Protein AF-0000000074521862 (afdb_homodimer)

Organism: Methylococcus capsulatus (strain ATCC 33009 / NCIMB 11132 / Bath) (NCBI:txid243233)

Foldseek 3Di:
DDPVVVVVVVVVVVCVVPDDCVPADPAAPQQEEEQEEPDPLDDCCPLVVDDPRHYHYHYYQQSALDPVVLVVVLCNCVPRNRQEYEREGAPPGPLQQDALVRVLVQQCFAVDDWDQDPVGIDRPDGHNHDNVSNVDHPLGDNDSLVRQLVRLLVSCPDPSRAQQHQYWGWYQYSVPSDTHGSVNSSVSRHHD/DDPVVVVVVVVVVVCVVPDDCPPADPAAPQQEEEQEEPDPLDDCCPLVVDDPRHYHYHYYQQSALDPVVLVVVLCNCVPRNRQEYEREGAPPGPLQQDALVRVQVQQCFAVDDWDQDPVGIDRPDGYNHDNVSNVDHPLGDNDSLVRQLVRLLVSCPDPSRAQQHQYWYWYQYSVPSDTHGSVNSSVSRHHD

pLDDT: mean 97.53, std 3.12, range [79.38, 99.0]

InterPro domains:
  IPR001765 Carbonic anhydrase [PF00484] (33-179)
  IPR001765 Carbonic anhydrase [PTHR43175] (4-183)
  IPR001765 Carbonic anhydrase [SM00947] (25-183)
  IPR036874 Carbonic anhydrase superfamily [G3DSA:3.40.1050.10] (1-182)
  IPR036874 Carbonic anhydrase superfamily [SSF53056] (5-182)

Radius of gyration: 19.71 Å; Cα contacts (8 Å, |Δi|>4): 889; chains: 2; bounding box: 46×55×46 Å

Solvent-accessible surface area (backbone atoms only — not comparable to full-atom values): 19423 Å² total; per-residue (Å²): 127,59,62,64,61,53,48,30,52,54,30,11,52,59,41,24,74,69,53,82,63,41,80,61,61,78,48,27,71,69,24,27,37,36,34,19,41,15,50,12,68,59,48,67,45,57,44,39,59,48,56,72,20,28,35,35,43,33,20,30,62,58,25,54,65,44,73,58,49,47,52,28,50,42,47,39,26,29,68,37,53,31,55,37,38,36,40,33,36,52,55,88,44,74,41,56,75,52,46,60,67,56,51,24,51,44,29,38,49,15,55,59,48,36,45,73,58,98,90,40,77,43,69,75,55,80,52,71,43,38,67,67,48,69,78,50,86,72,70,54,35,91,42,71,70,57,46,37,30,51,30,35,41,52,52,54,67,34,85,73,41,65,57,61,43,34,31,41,21,30,32,35,33,58,61,51,44,37,74,42,75,35,64,71,14,28,60,58,10,52,48,100,129,60,65,66,59,50,49,31,52,52,31,12,53,58,43,25,75,71,52,82,63,41,80,60,60,76,50,27,71,67,24,27,36,36,34,20,40,15,50,13,70,59,48,66,45,57,45,40,57,50,56,72,20,29,36,35,43,32,20,31,62,58,26,54,66,42,72,60,48,47,53,30,48,41,47,40,26,30,67,37,54,31,54,37,37,36,40,32,35,51,55,88,44,74,40,55,76,52,46,61,68,55,51,24,52,43,29,37,50,15,55,60,48,38,46,72,56,97,89,40,78,42,68,74,57,80,53,70,42,38,65,69,49,69,77,49,86,71,71,56,37,92,44,71,69,57,46,37,30,49,30,36,42,51,52,53,67,34,86,75,41,66,57,59,41,34,31,41,20,29,33,34,32,57,61,50,46,37,74,41,73,34,65,70,14,27,60,56,11,51,48,102

Secondary structure (DSSP, 8-state):
--HHHHHHHHHHHHHHHT---TT--SS-TT-EEEEEE--TT--HHHHTT--TTS-EEEEEGGG---HHHHHHHHHHHHTT---EEEEEEESS-GGGS--HHHHHHHHHH-SSPEEEETTEEEESS-----GGGGGS-----S-HHHHHHHHHHHHHH-TTS-TTS-EEEEEE-TTT--EEE-HHHHHHT---/--HHHHHHHHHHHHHHHT---TT--SS-TT-EEEEEE--TT--HHHHTT--TTS-EEEEEGGG---HHHHHHHHHHHHTT---EEEEEEESS-GGGS--HHHHHHHHHH-SSPEEEETTEEEESS-----GGGGGS-----S-HHHHHHHHHHHHHH-TTS-TTS-EEEEEE-TTT--EEE-HHHHHHT---

Nearest PDB structures (foldseek):
  3las-assembly1_B  TM=9.264E-01  e=2.835E-19  Streptococcus mutans
  4yf5-assembly1_A  TM=9.318E-01  e=1.440E-17  Mycobacterium tuberculosis CDC1551
  3vqj-assembly1_A  TM=7.472E-01  e=6.532E-15  Thiobacillus thioparus
  3teo-assembly1_E  TM=6.918E-01  e=9.762E-14  Acidianus sp. A1-3
  2a5v-assembly1_A  TM=6.653E-01  e=5.358E-07  Mycobacterium tuberculosis H37Rv

Sequence (384 aa):
MSQILSEVLAANQGYASTFDKGGLPMPPGRRFAILTCMDARLDPAKYAGLSEGDAHVIRNAGGRASDDAIRSLVISYKLLGTREWFVIHHTDCGMETFTNEIMNDLLASSLKTATIDANGWHDCCEGPGCTEGKYINWLTIANQQQSVLEDVTRIRRHPLVPADIPIYGYIYDVRTGRLVEVPEATAAGRAAMSQILSEVLAANQGYASTFDKGGLPMPPGRRFAILTCMDARLDPAKYAGLSEGDAHVIRNAGGRASDDAIRSLVISYKLLGTREWFVIHHTDCGMETFTNEIMNDLLASSLKTATIDANGWHDCCEGPGCTEGKYINWLTIANQQQSVLEDVTRIRRHPLVPADIPIYGYIYDVRTGRLVEVPEATAAGRAA

Structure (mmCIF, N/CA/C/O backbone):
data_AF-0000000074521862-model_v1
#
loop_
_entity.id
_entity.type
_entity.pdbx_description
1 polymer 'Putative carbonic anhydrase'
#
loop_
_atom_site.group_PDB
_atom_site.id
_atom_site.type_symbol
_atom_site.label_atom_id
_atom_site.label_alt_id
_atom_site.label_comp_id
_atom_site.label_asym_id
_atom_site.label_entity_id
_atom_site.label_seq_id
_atom_site.pdbx_PDB_ins_code
_atom_site.Cartn_x
_atom_site.Cartn_y
_atom_site.Cartn_z
_atom_site.occupancy
_atom_site.B_iso_or_equiv
_atom_site.auth_seq_id
_atom_site.auth_comp_id
_atom_site.auth_asym_id
_atom_site.auth_atom_id
_atom_site.pdbx_PDB_model_num
ATOM 1 N N . MET A 1 1 ? 18.094 -14.719 -16.891 1 79.38 1 MET A N 1
ATOM 2 C CA . MET A 1 1 ? 17.625 -13.492 -16.234 1 79.38 1 MET A CA 1
ATOM 3 C C . MET A 1 1 ? 16.109 -13.375 -16.312 1 79.38 1 MET A C 1
ATOM 5 O O . MET A 1 1 ? 15.5 -13.797 -17.297 1 79.38 1 MET A O 1
ATOM 9 N N . SER A 1 2 ? 15.477 -13.094 -15.172 1 93.38 2 SER A N 1
ATOM 10 C CA . SER A 1 2 ? 14.023 -12.938 -15.141 1 93.38 2 SER A CA 1
ATOM 11 C C . SER A 1 2 ? 13.555 -11.938 -16.188 1 93.38 2 SER A C 1
ATOM 13 O O . SER A 1 2 ? 14.109 -10.844 -16.297 1 93.38 2 SER A O 1
ATOM 15 N N . GLN A 1 3 ? 12.703 -12.352 -17.031 1 97.19 3 GLN A N 1
ATOM 16 C CA . GLN A 1 3 ? 12.102 -11.469 -18.016 1 97.19 3 GLN A CA 1
ATOM 17 C C . GLN A 1 3 ? 11.414 -10.281 -17.359 1 97.19 3 GLN A C 1
ATOM 19 O O . GLN A 1 3 ? 11.523 -9.148 -17.844 1 97.19 3 GLN A O 1
ATOM 24 N N . ILE A 1 4 ? 10.727 -10.516 -16.312 1 98 4 ILE A N 1
ATOM 25 C CA . ILE A 1 4 ? 10.031 -9.469 -15.57 1 98 4 ILE A CA 1
ATOM 26 C C . ILE A 1 4 ? 11.039 -8.453 -15.047 1 98 4 ILE A C 1
ATOM 28 O O . ILE A 1 4 ? 10.8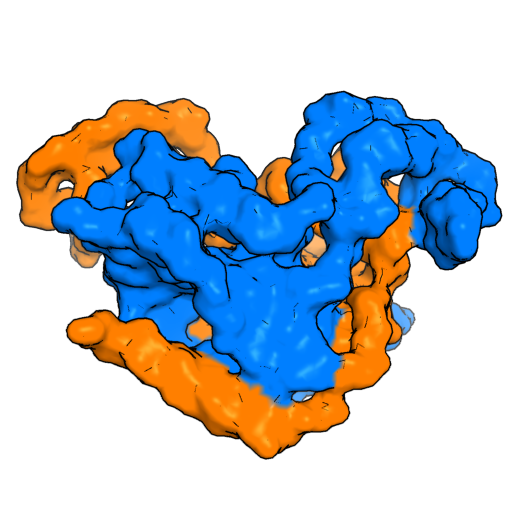36 -7.242 -15.195 1 98 4 ILE A O 1
ATOM 32 N N . LEU A 1 5 ? 12.125 -8.961 -14.375 1 98.19 5 LEU A N 1
ATOM 33 C CA . LEU A 1 5 ? 13.164 -8.07 -13.875 1 98.19 5 LEU A CA 1
ATOM 34 C C . LEU A 1 5 ? 13.711 -7.188 -14.992 1 98.19 5 LEU A C 1
ATOM 36 O O . LEU A 1 5 ? 13.836 -5.973 -14.828 1 98.19 5 LEU A O 1
ATOM 40 N N . SER A 1 6 ? 14.023 -7.789 -16.125 1 98.31 6 SER A N 1
ATOM 41 C CA . SER A 1 6 ? 14.555 -7.055 -17.266 1 98.31 6 SER A CA 1
ATOM 42 C C . SER A 1 6 ? 13.562 -5.992 -17.734 1 98.31 6 SER A C 1
ATOM 44 O O . SER A 1 6 ? 13.961 -4.867 -18.062 1 98.31 6 SER A O 1
ATOM 46 N N . GLU A 1 7 ? 12.312 -6.34 -17.828 1 98.5 7 GLU A N 1
ATOM 47 C CA . GLU A 1 7 ? 11.273 -5.422 -18.281 1 98.5 7 GLU A CA 1
ATOM 48 C C . GLU A 1 7 ? 11.125 -4.238 -17.328 1 98.5 7 GLU A C 1
ATOM 50 O O . GLU A 1 7 ? 10.992 -3.096 -17.781 1 98.5 7 GLU A O 1
ATOM 55 N N . VAL A 1 8 ? 11.102 -4.48 -16.016 1 98.62 8 VAL A N 1
ATOM 56 C CA . VAL A 1 8 ? 10.953 -3.432 -15.016 1 98.62 8 VAL A CA 1
ATOM 57 C C . VAL A 1 8 ? 12.148 -2.477 -15.094 1 98.62 8 VAL A C 1
ATOM 59 O O . VAL A 1 8 ? 11.969 -1.256 -15.062 1 98.62 8 VAL A O 1
ATOM 62 N N . LEU A 1 9 ? 13.359 -3.047 -15.211 1 98.69 9 LEU A N 1
ATOM 63 C CA . LEU A 1 9 ? 14.555 -2.213 -15.25 1 98.69 9 LEU A CA 1
ATOM 64 C C . LEU A 1 9 ? 14.609 -1.408 -16.547 1 98.69 9 LEU A C 1
ATOM 66 O O . LEU A 1 9 ? 15.047 -0.256 -16.547 1 98.69 9 LEU A O 1
ATOM 70 N N . ALA A 1 10 ? 14.211 -2.014 -17.641 1 98.62 10 ALA A N 1
ATOM 71 C CA . ALA A 1 10 ? 14.164 -1.285 -18.906 1 98.62 10 ALA A CA 1
ATOM 72 C C . ALA A 1 10 ? 13.164 -0.131 -18.844 1 98.62 10 ALA A C 1
ATOM 74 O O . ALA A 1 10 ? 13.453 0.975 -19.312 1 98.62 10 ALA A O 1
ATOM 75 N N . ALA A 1 11 ? 11.977 -0.418 -18.328 1 98.69 11 ALA A N 1
ATOM 76 C CA . ALA A 1 11 ? 10.977 0.632 -18.156 1 98.69 11 ALA A CA 1
ATOM 77 C C . ALA A 1 11 ? 11.516 1.756 -17.281 1 98.69 11 ALA A C 1
ATOM 79 O O . ALA A 1 11 ? 11.289 2.936 -17.547 1 98.69 11 ALA A O 1
ATOM 80 N N . ASN A 1 12 ? 12.234 1.386 -16.219 1 98.88 12 ASN A N 1
ATOM 81 C CA . ASN A 1 12 ? 12.781 2.393 -15.32 1 98.88 12 ASN A CA 1
ATOM 82 C C . ASN A 1 12 ? 13.828 3.256 -16.016 1 98.88 12 ASN A C 1
ATOM 84 O O . ASN A 1 12 ? 13.914 4.461 -15.766 1 98.88 12 ASN A O 1
ATOM 88 N N . GLN A 1 13 ? 14.656 2.598 -16.75 1 98.62 13 GLN A N 1
ATOM 89 C CA . GLN A 1 13 ? 15.648 3.359 -17.5 1 98.62 13 GLN A CA 1
ATOM 90 C C . GLN A 1 13 ? 14.984 4.426 -18.359 1 98.62 13 GLN A C 1
ATOM 92 O O . GLN A 1 13 ? 15.453 5.562 -18.422 1 98.62 13 GLN A O 1
ATOM 97 N N . GLY A 1 14 ? 13.945 4.094 -19.078 1 98.69 14 GLY A N 1
ATOM 98 C CA . GLY A 1 14 ? 13.188 5.066 -19.859 1 98.69 14 GLY A CA 1
ATOM 99 C C . GLY A 1 14 ? 12.602 6.184 -19.016 1 98.69 14 GLY A C 1
ATOM 100 O O . GLY A 1 14 ? 12.719 7.359 -19.359 1 98.69 14 GLY A O 1
ATOM 101 N N . TYR A 1 15 ? 11.945 5.797 -17.938 1 98.69 15 TYR A N 1
ATOM 102 C CA . TYR A 1 15 ? 11.359 6.75 -17 1 98.69 15 TYR A CA 1
ATOM 103 C C . TYR A 1 15 ? 12.414 7.719 -16.484 1 98.69 15 TYR A C 1
ATOM 105 O O . TYR A 1 15 ? 12.203 8.938 -16.484 1 98.69 15 TYR A O 1
ATOM 113 N N . ALA A 1 16 ? 13.547 7.191 -16.062 1 98.56 16 ALA A N 1
ATOM 114 C CA . ALA A 1 16 ? 14.609 7.988 -15.461 1 98.56 16 ALA A CA 1
ATOM 115 C C . ALA A 1 16 ? 15.242 8.922 -16.484 1 98.56 16 ALA A C 1
ATOM 117 O O . ALA A 1 16 ? 15.703 10.016 -16.141 1 98.56 16 ALA A O 1
ATOM 118 N N . SER A 1 17 ? 15.297 8.555 -17.703 1 98.5 17 SER A N 1
ATOM 119 C CA . SER A 1 17 ? 15.984 9.305 -18.75 1 98.5 17 SER A CA 1
ATOM 120 C C . SER A 1 17 ? 15.32 10.656 -18.984 1 98.5 17 SER A C 1
ATOM 122 O O . SER A 1 17 ? 15.945 11.578 -19.5 1 98.5 17 SER A O 1
ATOM 124 N N . THR A 1 18 ? 14.047 10.852 -18.594 1 98.06 18 THR A N 1
ATOM 125 C CA . THR A 1 18 ? 13.336 12.102 -18.812 1 98.06 18 THR A CA 1
ATOM 126 C C . THR A 1 18 ? 12.781 12.641 -17.484 1 98.06 18 THR A C 1
ATOM 128 O O . THR A 1 18 ? 11.883 13.484 -17.484 1 98.06 18 THR A O 1
ATOM 131 N N . PHE A 1 19 ? 13.211 12.094 -16.469 1 98.06 19 PHE A N 1
ATOM 132 C CA . PHE A 1 19 ? 12.688 12.414 -15.148 1 98.06 19 PHE A CA 1
ATOM 133 C C . PHE A 1 19 ? 13.016 13.852 -14.766 1 98.06 19 PHE A C 1
ATOM 135 O O . PHE A 1 19 ? 14.172 14.266 -14.852 1 98.06 19 PHE A O 1
ATOM 142 N N . ASP A 1 20 ? 12.016 14.656 -14.305 1 98.12 20 ASP A N 1
ATOM 143 C CA . ASP A 1 20 ? 12.219 16.062 -13.992 1 98.12 20 ASP A CA 1
ATOM 144 C C . ASP A 1 20 ? 11.547 16.438 -12.68 1 98.12 20 ASP A C 1
ATOM 146 O O . ASP A 1 20 ? 11.242 17.609 -12.445 1 98.12 20 ASP A O 1
ATOM 150 N N . LYS A 1 21 ? 11.336 15.531 -11.805 1 97.81 21 LYS A N 1
ATOM 151 C CA . LYS A 1 21 ? 10.586 15.773 -10.57 1 97.81 21 LYS A CA 1
ATOM 152 C C . LYS A 1 21 ? 11.469 15.586 -9.344 1 97.81 21 LYS A C 1
ATOM 154 O O . LYS A 1 21 ? 10.977 15.258 -8.258 1 97.81 21 LYS A O 1
ATOM 159 N N . GLY A 1 22 ? 12.75 15.742 -9.523 1 97.62 22 GLY A N 1
ATOM 160 C CA . GLY A 1 22 ? 13.719 15.469 -8.477 1 97.62 22 GLY A CA 1
ATOM 161 C C . GLY A 1 22 ? 13.656 16.469 -7.332 1 97.62 22 GLY A C 1
ATOM 162 O O . GLY A 1 22 ? 14.219 16.219 -6.262 1 97.62 22 GLY A O 1
ATOM 163 N N . GLY A 1 23 ? 12.875 17.578 -7.461 1 97.75 23 GLY A N 1
ATOM 164 C CA . GLY A 1 23 ? 12.828 18.625 -6.461 1 97.75 23 GLY A CA 1
ATOM 165 C C . GLY A 1 23 ? 11.578 18.594 -5.609 1 97.75 23 GLY A C 1
ATOM 166 O O . GLY A 1 23 ? 11.344 19.484 -4.797 1 97.75 23 GLY A O 1
ATOM 167 N N . LEU A 1 24 ? 10.734 17.562 -5.738 1 98 24 LEU A N 1
ATOM 168 C CA . LEU A 1 24 ? 9.484 17.484 -4.988 1 98 24 LEU A CA 1
ATOM 169 C C . LEU A 1 24 ? 9.758 17.328 -3.494 1 98 24 LEU A C 1
ATOM 171 O O . LEU A 1 24 ? 10.648 16.578 -3.098 1 98 24 LEU A O 1
ATOM 175 N N . PRO A 1 25 ? 9.031 18.062 -2.709 1 96.94 25 PRO A N 1
ATOM 176 C CA . PRO A 1 25 ? 9.211 17.938 -1.26 1 96.94 25 PRO A CA 1
ATOM 177 C C . PRO A 1 25 ? 8.68 16.625 -0.7 1 96.94 25 PRO A C 1
ATOM 179 O O . PRO A 1 25 ? 7.879 15.953 -1.354 1 96.94 25 PRO A O 1
ATOM 182 N N . MET A 1 26 ? 9.086 16.297 0.518 1 96.25 26 MET A N 1
ATOM 183 C CA . MET A 1 26 ? 8.727 15.062 1.192 1 96.25 26 MET A CA 1
ATOM 184 C C . MET A 1 26 ? 7.242 15.047 1.547 1 96.25 26 MET A C 1
ATOM 186 O O . MET A 1 26 ? 6.539 14.078 1.255 1 96.25 26 MET A O 1
ATOM 190 N N . PRO A 1 27 ? 6.699 16.156 2.146 1 97.31 27 PRO A N 1
ATOM 191 C CA . PRO A 1 27 ? 5.266 16.141 2.451 1 97.31 27 PRO A CA 1
ATOM 192 C C . PRO A 1 27 ? 4.395 16.188 1.198 1 97.31 27 PRO A C 1
ATOM 194 O O . PRO A 1 27 ? 4.727 16.891 0.24 1 97.31 27 PRO A O 1
ATOM 197 N N . PRO A 1 28 ? 3.326 15.461 1.215 1 98.5 28 PRO A N 1
ATOM 198 C CA . PRO A 1 28 ? 2.43 15.523 0.059 1 98.5 28 PRO A CA 1
ATOM 199 C C . PRO A 1 28 ? 1.784 16.891 -0.113 1 98.5 28 PRO A C 1
ATOM 201 O O . PRO A 1 28 ? 1.223 17.438 0.84 1 98.5 28 PRO A O 1
ATOM 204 N N . GLY A 1 29 ? 1.783 17.391 -1.322 1 98.38 29 GLY A N 1
ATOM 205 C CA . GLY A 1 29 ? 1.372 18.75 -1.609 1 98.38 29 GLY A CA 1
ATOM 206 C C . GLY A 1 29 ? -0.117 18.969 -1.426 1 98.38 29 GLY A C 1
ATOM 207 O O . GLY A 1 29 ? -0.543 20.062 -1.055 1 98.38 29 GLY A O 1
ATOM 208 N N . ARG A 1 30 ? -0.928 18 -1.704 1 98.5 30 ARG A N 1
ATOM 209 C CA . ARG A 1 30 ? -2.373 18.172 -1.61 1 98.5 30 ARG A CA 1
ATOM 210 C C . ARG A 1 30 ? -2.889 17.75 -0.24 1 98.5 30 ARG A C 1
ATOM 212 O O . ARG A 1 30 ? -4.094 17.797 0.015 1 98.5 30 ARG A O 1
ATOM 219 N N . ARG A 1 31 ? -2.041 17.203 0.646 1 98.38 31 ARG A N 1
ATOM 220 C CA . ARG A 1 31 ? -2.258 16.969 2.07 1 98.38 31 ARG A CA 1
ATOM 221 C C . ARG A 1 31 ? -3.398 15.992 2.295 1 98.38 31 ARG A C 1
ATOM 223 O O . ARG A 1 31 ? -4.254 16.203 3.156 1 98.38 31 ARG A O 1
ATOM 230 N N . PHE A 1 32 ? -3.547 14.898 1.512 1 98.88 32 PHE A N 1
ATOM 231 C CA . PHE A 1 32 ? -4.48 13.812 1.793 1 98.88 32 PHE A CA 1
ATOM 232 C C . PHE A 1 32 ? -3.844 12.461 1.5 1 98.88 32 PHE A C 1
ATOM 234 O O . PHE A 1 32 ? -2.74 12.398 0.953 1 98.88 32 PHE A O 1
ATOM 241 N N . ALA A 1 33 ? -4.469 11.406 2.002 1 98.94 33 ALA A N 1
ATOM 242 C CA . ALA A 1 33 ? -3.996 10.039 1.81 1 98.94 33 ALA A CA 1
ATOM 243 C C . ALA A 1 33 ? -5.125 9.133 1.325 1 98.94 33 ALA A C 1
ATOM 245 O O . ALA A 1 33 ? -6.301 9.398 1.586 1 98.94 33 ALA A O 1
ATOM 246 N N . ILE A 1 34 ? -4.773 8.148 0.551 1 98.94 34 ILE A N 1
ATOM 247 C CA . ILE A 1 34 ? -5.699 7.125 0.086 1 98.94 34 ILE A CA 1
ATOM 248 C C . ILE A 1 34 ? -5.262 5.762 0.612 1 98.94 34 ILE A C 1
ATOM 250 O O . ILE A 1 34 ? -4.09 5.395 0.509 1 98.94 34 ILE A O 1
ATOM 254 N N . LEU A 1 35 ? -6.109 5.066 1.28 1 99 35 LEU A N 1
ATOM 255 C CA . LEU A 1 35 ? -5.996 3.637 1.535 1 99 35 LEU A CA 1
ATOM 256 C C . LEU A 1 35 ? -6.836 2.84 0.543 1 99 35 LEU A C 1
ATOM 258 O O . LEU A 1 35 ? -8.047 3.037 0.454 1 99 35 LEU A O 1
ATOM 262 N N . THR A 1 36 ? -6.199 1.963 -0.247 1 98.94 36 THR A N 1
ATOM 263 C CA . THR A 1 36 ? -6.914 1.188 -1.253 1 98.94 36 THR A CA 1
ATOM 264 C C . THR A 1 36 ? -6.273 -0.185 -1.437 1 98.94 36 THR A C 1
ATOM 266 O O . THR A 1 36 ? -5.336 -0.539 -0.718 1 98.94 36 THR A O 1
ATOM 269 N N . CYS A 1 37 ? -6.844 -0.977 -2.322 1 98.94 37 CYS A N 1
ATOM 270 C CA . CYS A 1 37 ? -6.402 -2.357 -2.488 1 98.94 37 CYS A CA 1
ATOM 271 C C . CYS A 1 37 ? -5.133 -2.426 -3.328 1 98.94 37 CYS A C 1
ATOM 273 O O . CYS A 1 37 ? -4.895 -1.565 -4.176 1 98.94 37 CYS A O 1
ATOM 275 N N . MET A 1 38 ? -4.324 -3.445 -3.146 1 98.94 38 MET A N 1
ATOM 276 C CA . MET A 1 38 ? -3.139 -3.752 -3.941 1 98.94 38 MET A CA 1
ATOM 277 C C . MET A 1 38 ? -3.529 -4.219 -5.34 1 98.94 38 MET A C 1
ATOM 279 O O . MET A 1 38 ? -2.67 -4.363 -6.211 1 98.94 38 MET A O 1
ATOM 283 N N . ASP A 1 39 ? -4.738 -4.426 -5.695 1 98.88 39 ASP A N 1
ATOM 284 C CA . ASP A 1 39 ? -5.27 -5.031 -6.914 1 98.88 39 ASP A CA 1
ATOM 285 C C . ASP A 1 39 ? -4.645 -4.402 -8.156 1 98.88 39 ASP A C 1
ATOM 287 O O . ASP A 1 39 ? -4.5 -3.182 -8.234 1 98.88 39 ASP A O 1
ATOM 291 N N . ALA A 1 40 ? -4.281 -5.273 -9.078 1 98.81 40 ALA A N 1
ATOM 292 C CA . ALA A 1 40 ? -3.559 -4.852 -10.281 1 98.81 40 ALA A CA 1
ATOM 293 C C . ALA A 1 40 ? -4.438 -3.98 -11.172 1 98.81 40 ALA A C 1
ATOM 295 O O . ALA A 1 40 ? -3.932 -3.266 -12.039 1 98.81 40 ALA A O 1
ATOM 296 N N . ARG A 1 41 ? -5.734 -4.07 -11.102 1 98.81 41 ARG A N 1
ATOM 297 C CA . ARG A 1 41 ? -6.664 -3.336 -11.953 1 98.81 41 ARG A CA 1
ATOM 298 C C . ARG A 1 41 ? -6.816 -1.894 -11.484 1 98.81 41 ARG A C 1
ATOM 300 O O . ARG A 1 41 ? -7.383 -1.06 -12.188 1 98.81 41 ARG A O 1
ATOM 307 N N . LEU A 1 42 ? -6.266 -1.543 -10.273 1 98.81 42 LEU A N 1
ATOM 308 C CA . LEU A 1 42 ? -6.387 -0.195 -9.727 1 98.81 42 LEU A CA 1
ATOM 309 C C . LEU A 1 42 ? -5.117 0.61 -9.984 1 98.81 42 LEU A C 1
ATOM 311 O O . LEU A 1 42 ? -4.012 0.121 -9.742 1 98.81 42 LEU A O 1
ATOM 315 N N . ASP A 1 43 ? -5.242 1.794 -10.477 1 98.56 43 ASP A N 1
ATOM 316 C CA . ASP A 1 43 ? -4.207 2.82 -10.539 1 98.56 43 ASP A CA 1
ATOM 317 C C . ASP A 1 43 ? -4.664 4.109 -9.859 1 98.56 43 ASP A C 1
ATOM 319 O O . ASP A 1 43 ? -5.25 4.98 -10.5 1 98.56 43 ASP A O 1
ATOM 323 N N . PRO A 1 44 ? -4.332 4.23 -8.57 1 98.56 44 PRO A N 1
ATOM 324 C CA . PRO A 1 44 ? -4.836 5.371 -7.809 1 98.56 44 PRO A CA 1
ATOM 325 C C . PRO A 1 44 ? -4.461 6.711 -8.438 1 98.56 44 PRO A C 1
ATOM 327 O O . PRO A 1 44 ? -5.23 7.672 -8.352 1 98.56 44 PRO A O 1
ATOM 330 N N . ALA A 1 45 ? -3.266 6.809 -9.016 1 98.56 45 ALA A N 1
ATOM 331 C CA . ALA A 1 45 ? -2.879 8.062 -9.656 1 98.56 45 ALA A CA 1
ATOM 332 C C . ALA A 1 45 ? -3.863 8.445 -10.75 1 98.56 45 ALA A C 1
ATOM 334 O O . ALA A 1 45 ? -4.199 9.617 -10.914 1 98.56 45 ALA A O 1
ATOM 335 N N . LYS A 1 46 ? -4.352 7.473 -11.508 1 98.38 46 LYS A N 1
ATOM 336 C CA . LYS A 1 46 ? -5.262 7.723 -12.625 1 98.38 46 LYS A CA 1
ATOM 337 C C . LYS A 1 46 ? -6.684 7.977 -12.125 1 98.38 46 LYS A C 1
ATOM 339 O O . LYS A 1 46 ? -7.266 9.023 -12.406 1 98.38 46 LYS A O 1
ATOM 344 N N . TYR A 1 47 ? -7.266 7.09 -11.273 1 98.75 47 TYR A N 1
ATOM 345 C CA . TYR A 1 47 ? -8.68 7.23 -10.953 1 98.75 47 TYR A CA 1
ATOM 346 C C . TYR A 1 47 ? -8.914 8.383 -9.992 1 98.75 47 TYR A C 1
ATOM 348 O O . TYR A 1 47 ? -10.047 8.852 -9.836 1 98.75 47 TYR A O 1
ATOM 356 N N . ALA A 1 48 ? -7.836 8.852 -9.312 1 98.69 48 ALA A N 1
ATOM 357 C CA . ALA A 1 48 ? -7.984 9.953 -8.352 1 98.69 48 ALA A CA 1
ATOM 358 C C . ALA A 1 48 ? -7.281 11.211 -8.852 1 98.69 48 ALA A C 1
ATOM 360 O O . ALA A 1 48 ? -7.203 12.211 -8.141 1 98.69 48 ALA A O 1
ATOM 361 N N . GLY A 1 49 ? -6.688 11.219 -10.008 1 98.31 49 GLY A N 1
ATOM 362 C CA . GLY A 1 49 ? -6.062 12.391 -10.594 1 98.31 49 GLY A CA 1
ATOM 363 C C . GLY A 1 49 ? -4.852 12.867 -9.812 1 98.31 49 GLY A C 1
ATOM 364 O O . GLY A 1 49 ? -4.762 14.047 -9.453 1 98.31 49 GLY A O 1
ATOM 365 N N . LEU A 1 50 ? -3.906 11.969 -9.562 1 98.56 50 LEU A N 1
ATOM 366 C CA . LEU A 1 50 ? -2.715 12.312 -8.789 1 98.56 50 LEU A CA 1
ATOM 367 C C . LEU A 1 50 ? -1.493 12.414 -9.695 1 98.56 50 LEU A C 1
ATOM 369 O O . LEU A 1 50 ? -1.344 11.633 -10.633 1 98.56 50 LEU A O 1
ATOM 373 N N . SER A 1 51 ? -0.695 13.367 -9.414 1 98.06 51 SER A N 1
ATOM 374 C CA . SER A 1 51 ? 0.688 13.406 -9.875 1 98.06 51 SER A CA 1
ATOM 375 C C . SER A 1 51 ? 1.66 13.094 -8.742 1 98.06 51 SER A C 1
ATOM 377 O O . SER A 1 51 ? 1.279 13.109 -7.57 1 98.06 51 SER A O 1
ATOM 379 N N . GLU A 1 52 ? 2.922 12.734 -9.125 1 98.44 52 GLU A N 1
ATOM 380 C CA . GLU A 1 52 ? 3.949 12.555 -8.109 1 98.44 52 GLU A CA 1
ATOM 381 C C . GLU A 1 52 ? 4.047 13.781 -7.203 1 98.44 52 GLU A C 1
ATOM 383 O O . GLU A 1 52 ? 4.059 14.914 -7.688 1 98.44 52 GLU A O 1
ATOM 388 N N . GLY A 1 53 ? 4.027 13.57 -5.93 1 98.62 53 GLY A N 1
ATOM 389 C CA . GLY A 1 53 ? 4.129 14.641 -4.953 1 98.62 53 GLY A CA 1
ATOM 390 C C . GLY A 1 53 ? 2.789 15.039 -4.363 1 98.62 53 GLY A C 1
ATOM 391 O O . GLY A 1 53 ? 2.734 15.773 -3.375 1 98.62 53 GLY A O 1
ATOM 392 N N . ASP A 1 54 ? 1.669 14.57 -4.859 1 98.62 54 ASP A N 1
ATOM 393 C CA . ASP A 1 54 ? 0.347 15.086 -4.523 1 98.62 54 ASP A CA 1
ATOM 394 C C . ASP A 1 54 ? -0.162 14.492 -3.213 1 98.62 54 ASP A C 1
ATOM 396 O O . ASP A 1 54 ? -0.609 15.219 -2.324 1 98.62 54 ASP A O 1
ATOM 400 N N . ALA A 1 55 ? -0.149 13.133 -3.055 1 98.88 55 ALA A N 1
ATOM 401 C CA . ALA A 1 55 ? -0.84 12.477 -1.948 1 98.88 55 ALA A CA 1
ATOM 402 C C . ALA A 1 55 ? -0.128 11.188 -1.542 1 98.88 55 ALA A C 1
ATOM 404 O O . ALA A 1 55 ? 0.573 10.578 -2.352 1 98.88 55 ALA A O 1
ATOM 405 N N . HIS A 1 56 ? -0.249 10.82 -0.287 1 98.94 56 HIS A N 1
ATOM 406 C CA . HIS A 1 56 ? 0.176 9.492 0.141 1 98.94 56 HIS A CA 1
ATOM 407 C C . HIS A 1 56 ? -0.807 8.422 -0.322 1 98.94 56 HIS A C 1
ATOM 409 O O . HIS A 1 56 ? -2.021 8.641 -0.301 1 98.94 56 HIS A O 1
ATOM 415 N N . VAL A 1 57 ? -0.292 7.297 -0.8 1 98.94 57 VAL A N 1
ATOM 416 C CA . VAL A 1 57 ? -1.131 6.172 -1.201 1 98.94 57 VAL A CA 1
ATOM 417 C C . VAL A 1 57 ? -0.689 4.91 -0.463 1 98.94 57 VAL A C 1
ATOM 419 O O . VAL A 1 57 ? 0.466 4.492 -0.572 1 98.94 57 VAL A O 1
ATOM 422 N N . ILE A 1 58 ? -1.576 4.363 0.337 1 99 58 ILE A N 1
ATOM 423 C CA . ILE A 1 58 ? -1.405 3.113 1.068 1 99 58 ILE A CA 1
ATOM 424 C C . ILE A 1 58 ? -2.199 2.004 0.383 1 99 58 ILE A C 1
ATOM 426 O O . ILE A 1 58 ? -3.361 2.197 0.019 1 99 58 ILE A O 1
ATOM 430 N N . ARG A 1 59 ? -1.526 0.857 0.103 1 98.94 59 ARG A N 1
ATOM 431 C CA . ARG A 1 59 ? -2.168 -0.241 -0.612 1 98.94 59 ARG A CA 1
ATOM 432 C C . ARG A 1 59 ? -1.852 -1.581 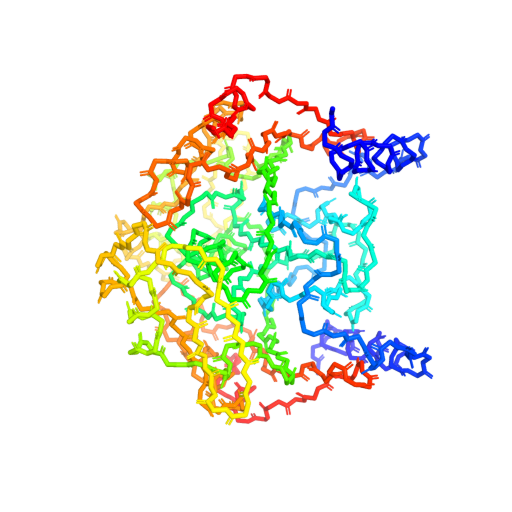0.042 1 98.94 59 ARG A C 1
ATOM 434 O O . ARG A 1 59 ? -0.688 -1.887 0.311 1 98.94 59 ARG A O 1
ATOM 441 N N . ASN A 1 60 ? -2.822 -2.352 0.336 1 98.94 60 ASN A N 1
ATOM 442 C CA . ASN A 1 60 ? -2.697 -3.734 0.782 1 98.94 60 ASN A CA 1
ATOM 443 C C . ASN A 1 60 ? -3.824 -4.605 0.234 1 98.94 60 ASN A C 1
ATOM 445 O O . ASN A 1 60 ? -4.633 -4.145 -0.571 1 98.94 60 ASN A O 1
ATOM 449 N N . ALA A 1 61 ? -3.766 -5.953 0.56 1 98.94 61 ALA A N 1
ATOM 450 C CA . ALA A 1 61 ? -4.844 -6.832 0.114 1 98.94 61 ALA A CA 1
ATOM 451 C C . ALA A 1 61 ? -6.188 -6.383 0.679 1 98.94 61 ALA A C 1
ATOM 453 O O . ALA A 1 61 ? -6.375 -6.34 1.897 1 98.94 61 ALA A O 1
ATOM 454 N N . GLY A 1 62 ? -7.078 -5.945 -0.242 1 98.81 62 GLY A N 1
ATOM 455 C CA . GLY A 1 62 ? -8.43 -5.566 0.133 1 98.81 62 GLY A CA 1
ATOM 456 C C . GLY A 1 62 ? -8.57 -4.09 0.463 1 98.81 62 GLY A C 1
ATOM 457 O O . GLY A 1 62 ? -9.68 -3.584 0.614 1 98.81 62 GLY A O 1
ATOM 458 N N . GLY A 1 63 ? -7.383 -3.348 0.618 1 98.94 63 GLY A N 1
ATOM 459 C CA . GLY A 1 63 ? -7.477 -1.981 1.106 1 98.94 63 GLY A CA 1
ATOM 460 C C . GLY A 1 63 ? -7.992 -1.889 2.529 1 98.94 63 GLY A C 1
ATOM 461 O O . GLY A 1 63 ? -8.742 -0.971 2.863 1 98.94 63 GLY A O 1
ATOM 462 N N . ARG A 1 64 ? -7.648 -2.816 3.35 1 98.94 64 ARG A N 1
ATOM 463 C CA . ARG A 1 64 ? -8.211 -2.951 4.688 1 98.94 64 ARG A CA 1
ATOM 464 C C . ARG A 1 64 ? -7.473 -2.066 5.684 1 98.94 64 ARG A C 1
ATOM 466 O O . ARG A 1 64 ? -6.258 -1.886 5.582 1 98.94 64 ARG A O 1
ATOM 473 N N . ALA A 1 65 ? -8.195 -1.573 6.648 1 98.94 65 ALA A N 1
ATOM 474 C CA . ALA A 1 65 ? -7.609 -0.786 7.73 1 98.94 65 ALA A CA 1
ATOM 475 C C . ALA A 1 65 ? -6.902 -1.684 8.742 1 98.94 65 ALA A C 1
ATOM 477 O O . ALA A 1 65 ? -7.25 -1.695 9.922 1 98.94 65 ALA A O 1
ATOM 478 N N . SER A 1 66 ? -5.855 -2.408 8.281 1 98.88 66 SER A N 1
ATOM 479 C CA . SER A 1 66 ? -5 -3.193 9.172 1 98.88 66 SER A CA 1
ATOM 480 C C . SER A 1 66 ? -4.227 -2.297 10.125 1 98.88 66 SER A C 1
ATOM 482 O O . SER A 1 66 ? -4.234 -1.072 9.984 1 98.88 66 SER A O 1
ATOM 484 N N . ASP A 1 67 ? -3.551 -2.902 11.133 1 98.69 67 ASP A N 1
ATOM 485 C CA . ASP A 1 67 ? -2.693 -2.135 12.031 1 98.69 67 ASP A CA 1
ATOM 486 C C . ASP A 1 67 ? -1.623 -1.376 11.25 1 98.69 67 ASP A C 1
ATOM 488 O O . ASP A 1 67 ? -1.316 -0.225 11.57 1 98.69 67 ASP A O 1
ATOM 492 N N . ASP A 1 68 ? -1.077 -2.008 10.266 1 98.88 68 ASP A N 1
ATOM 493 C CA . ASP A 1 68 ? -0.034 -1.376 9.461 1 98.88 68 ASP A CA 1
ATOM 494 C C . ASP A 1 68 ? -0.594 -0.209 8.648 1 98.88 68 ASP A C 1
ATOM 496 O O . ASP A 1 68 ? 0.08 0.807 8.469 1 98.88 68 ASP A O 1
ATOM 500 N N . ALA A 1 69 ? -1.782 -0.395 8.062 1 98.94 69 ALA A N 1
ATOM 501 C CA . ALA A 1 69 ? -2.414 0.698 7.328 1 98.94 69 ALA A CA 1
ATOM 502 C C . ALA A 1 69 ? -2.674 1.894 8.242 1 98.94 69 ALA A C 1
ATOM 504 O O . ALA A 1 69 ? -2.418 3.039 7.863 1 98.94 69 ALA A O 1
ATOM 505 N N . ILE A 1 70 ? -3.146 1.646 9.438 1 98.94 70 ILE A N 1
ATOM 506 C CA . ILE A 1 70 ? -3.422 2.723 10.383 1 98.94 70 ILE A CA 1
ATOM 507 C C . ILE A 1 70 ? -2.109 3.354 10.844 1 98.94 70 ILE A C 1
ATOM 509 O O . ILE A 1 70 ? -2.006 4.578 10.945 1 98.94 70 ILE A O 1
ATOM 513 N N . ARG A 1 71 ? -1.102 2.508 11.117 1 98.88 71 ARG A N 1
ATOM 514 C CA . ARG A 1 71 ? 0.241 3.014 11.383 1 98.88 71 ARG A CA 1
ATOM 515 C C . ARG A 1 71 ? 0.679 4.004 10.312 1 98.88 71 ARG A C 1
ATOM 517 O O . ARG A 1 71 ? 1.185 5.082 10.625 1 98.88 71 ARG A O 1
ATOM 524 N N . SER A 1 72 ? 0.471 3.643 9.055 1 98.94 72 SER A N 1
ATOM 525 C CA . SER A 1 72 ? 0.855 4.473 7.914 1 98.94 72 SER A CA 1
ATOM 526 C C . SER A 1 72 ? 0.058 5.773 7.883 1 98.94 72 SER A C 1
ATOM 528 O O . SER A 1 72 ? 0.612 6.84 7.617 1 98.94 72 SER A O 1
ATOM 530 N N . LEU A 1 73 ? -1.228 5.672 8.18 1 98.94 73 LEU A N 1
ATOM 531 C CA . LEU A 1 73 ? -2.086 6.848 8.203 1 98.94 73 LEU A CA 1
ATOM 532 C C . LEU A 1 73 ? -1.666 7.809 9.312 1 98.94 73 LEU A C 1
ATOM 534 O O . LEU A 1 73 ? -1.623 9.023 9.109 1 98.94 73 LEU A O 1
ATOM 538 N N . VAL A 1 74 ? -1.363 7.289 10.492 1 98.88 74 VAL A N 1
ATOM 539 C CA . VAL A 1 74 ? -0.958 8.109 11.633 1 98.88 74 VAL A CA 1
ATOM 540 C C . VAL A 1 74 ? 0.344 8.836 11.305 1 98.88 74 VAL A C 1
ATOM 542 O O . VAL A 1 74 ? 0.478 10.031 11.57 1 98.88 74 VAL A O 1
ATOM 545 N N . ILE A 1 75 ? 1.273 8.148 10.711 1 98.81 75 ILE A N 1
ATOM 546 C CA . ILE A 1 75 ? 2.525 8.773 10.297 1 98.81 75 ILE A CA 1
ATOM 547 C C . ILE A 1 75 ? 2.248 9.859 9.258 1 98.81 75 ILE A C 1
ATOM 549 O O . ILE A 1 75 ? 2.809 10.953 9.328 1 98.81 75 ILE A O 1
ATOM 553 N N . SER A 1 76 ? 1.381 9.547 8.273 1 98.81 76 SER A N 1
ATOM 554 C CA . SER A 1 76 ? 1.011 10.461 7.199 1 98.81 76 SER A CA 1
ATOM 555 C C . SER A 1 76 ? 0.483 11.781 7.754 1 98.81 76 SER A C 1
ATOM 557 O O . SER A 1 76 ? 0.82 12.852 7.246 1 98.81 76 SER A O 1
ATOM 559 N N . TYR A 1 77 ? -0.334 11.719 8.773 1 98.5 77 TYR A N 1
ATOM 560 C CA . TYR A 1 77 ? -0.896 12.914 9.398 1 98.5 77 TYR A CA 1
ATOM 561 C C . TYR A 1 77 ? 0.115 13.57 10.328 1 98.5 77 TYR A C 1
ATOM 563 O O . TYR A 1 77 ? 0.435 14.75 10.18 1 98.5 77 TYR A O 1
ATOM 571 N N . LYS A 1 78 ? 0.677 12.836 11.312 1 98.25 78 LYS A N 1
ATOM 572 C CA . LYS A 1 78 ? 1.456 13.375 12.422 1 98.25 78 LYS A CA 1
ATOM 573 C C . LYS A 1 78 ? 2.742 14.031 11.93 1 98.25 78 LYS A C 1
ATOM 575 O O . LYS A 1 78 ? 3.139 15.086 12.43 1 98.25 78 LYS A O 1
ATOM 580 N N . LEU A 1 79 ? 3.33 13.406 10.93 1 97.62 79 LEU A N 1
ATOM 581 C CA . LEU A 1 79 ? 4.66 13.883 10.57 1 97.62 79 LEU A CA 1
ATOM 582 C C . LEU A 1 79 ? 4.648 14.555 9.195 1 97.62 79 LEU A C 1
ATOM 584 O O . LEU A 1 79 ? 5.531 15.352 8.883 1 97.62 79 LEU A O 1
ATOM 588 N N . LEU A 1 80 ? 3.592 14.227 8.344 1 97.19 80 LEU A N 1
ATOM 589 C CA . LEU A 1 80 ? 3.701 14.68 6.957 1 97.19 80 LEU A CA 1
ATOM 590 C C . LEU A 1 80 ? 2.484 15.508 6.562 1 97.19 80 LEU A C 1
ATOM 592 O O . LEU A 1 80 ? 2.338 15.883 5.395 1 97.19 80 LEU A O 1
ATOM 596 N N . GLY A 1 81 ? 1.546 15.672 7.418 1 96.69 81 GLY A N 1
ATOM 597 C CA . GLY A 1 81 ? 0.631 16.797 7.352 1 96.69 81 GLY A CA 1
ATOM 598 C C . GLY A 1 81 ? -0.62 16.516 6.547 1 96.69 81 GLY A C 1
ATOM 599 O O . GLY A 1 81 ? -1.334 17.438 6.145 1 96.69 81 GLY A O 1
ATOM 600 N N . THR A 1 82 ? -0.907 15.242 6.211 1 98.44 82 THR A N 1
ATOM 601 C CA . THR A 1 82 ? -2.176 14.992 5.539 1 98.44 82 THR A CA 1
ATOM 602 C C . THR A 1 82 ? -3.35 15.383 6.434 1 98.44 82 THR A C 1
ATOM 604 O O . THR A 1 82 ? -3.264 15.281 7.66 1 98.44 82 THR A O 1
ATOM 607 N N . ARG A 1 83 ? -4.496 15.711 5.734 1 97.69 83 ARG A N 1
ATOM 608 C CA . ARG A 1 83 ? -5.594 16.281 6.504 1 97.69 83 ARG A CA 1
ATOM 609 C C . ARG A 1 83 ? -6.91 15.586 6.188 1 97.69 83 ARG A C 1
ATOM 611 O O . ARG A 1 83 ? -7.906 15.773 6.891 1 97.69 83 ARG A O 1
ATOM 618 N N . GLU A 1 84 ? -6.945 14.836 5.113 1 98.38 84 GLU A N 1
ATOM 619 C CA . GLU A 1 84 ? -8.102 14.062 4.688 1 98.38 84 GLU A CA 1
ATOM 620 C C . GLU A 1 84 ? -7.691 12.672 4.199 1 98.38 84 GLU A C 1
ATOM 622 O O . GLU A 1 84 ? -6.637 12.516 3.58 1 98.38 84 GLU A O 1
ATOM 627 N N . TRP A 1 85 ? -8.586 11.789 4.543 1 98.94 85 TRP A N 1
ATOM 628 C CA . TRP A 1 85 ? -8.258 10.43 4.125 1 98.94 85 TRP A CA 1
ATOM 629 C C . TRP A 1 85 ? -9.398 9.812 3.33 1 98.94 85 TRP A C 1
ATOM 631 O 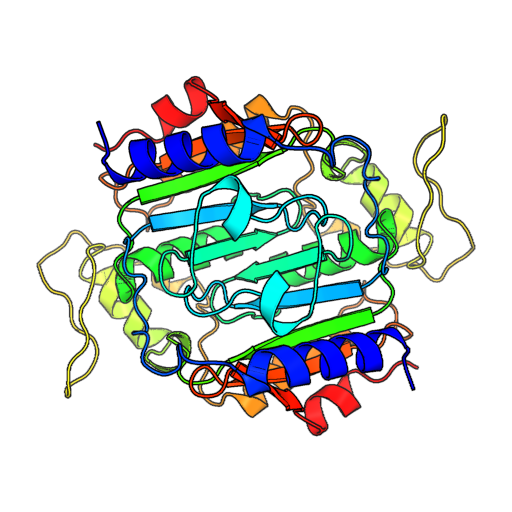O . TRP A 1 85 ? -10.57 10.133 3.557 1 98.94 85 TRP A O 1
ATOM 641 N N . PHE A 1 86 ? -9.078 9 2.346 1 98.94 86 PHE A N 1
ATOM 642 C CA . PHE A 1 86 ? -10.008 8.203 1.556 1 98.94 86 PHE A CA 1
ATOM 643 C C . PHE A 1 86 ? -9.773 6.715 1.778 1 98.94 86 PHE A C 1
ATOM 645 O O . PHE A 1 86 ? -8.633 6.25 1.73 1 98.94 86 PHE A O 1
ATOM 652 N N . VAL A 1 87 ? -10.789 6.004 2.127 1 99 87 VAL A N 1
ATOM 653 C CA . VAL A 1 87 ? -10.781 4.547 2.111 1 99 87 VAL A CA 1
ATOM 654 C C . VAL A 1 87 ? -11.562 4.043 0.895 1 99 87 VAL A C 1
ATOM 656 O O . VAL A 1 87 ? -12.773 4.234 0.8 1 99 87 VAL A O 1
ATOM 659 N N . ILE A 1 88 ? -10.805 3.41 -0.046 1 98.94 88 ILE A N 1
ATOM 660 C CA . ILE A 1 88 ? -11.406 3.057 -1.327 1 98.94 88 ILE A CA 1
ATOM 661 C C . ILE A 1 88 ? -11.227 1.562 -1.587 1 98.94 88 ILE A C 1
ATOM 663 O O . ILE A 1 88 ? -10.133 1.116 -1.946 1 98.94 88 ILE A O 1
ATOM 667 N N . HIS A 1 89 ? -12.266 0.768 -1.361 1 98.94 89 HIS A N 1
ATOM 668 C CA . HIS A 1 89 ? -12.305 -0.625 -1.791 1 98.94 89 HIS A CA 1
ATOM 669 C C . HIS A 1 89 ? -12.648 -0.736 -3.273 1 98.94 89 HIS A C 1
ATOM 671 O O . HIS A 1 89 ? -12.492 0.232 -4.023 1 98.94 89 HIS A O 1
ATOM 677 N N . HIS A 1 90 ? -12.953 -1.942 -3.787 1 98.94 90 HIS A N 1
ATOM 678 C CA . HIS A 1 90 ? -13.297 -2.045 -5.199 1 98.94 90 HIS A CA 1
ATOM 679 C C . HIS A 1 90 ? -14.18 -3.262 -5.465 1 98.94 90 HIS A C 1
ATOM 681 O O . HIS A 1 90 ? -14.188 -4.207 -4.676 1 98.94 90 HIS A O 1
ATOM 687 N N . THR A 1 91 ? -14.93 -3.197 -6.512 1 98.75 91 THR A N 1
ATOM 688 C CA . THR A 1 91 ? -15.789 -4.312 -6.906 1 98.75 91 THR A CA 1
ATOM 689 C C . THR A 1 91 ? -14.953 -5.488 -7.398 1 98.75 91 THR A C 1
ATOM 691 O O . THR A 1 91 ? -13.805 -5.309 -7.824 1 98.75 91 THR A O 1
ATOM 694 N N . ASP A 1 92 ? -15.539 -6.738 -7.312 1 97.88 92 ASP A N 1
ATOM 695 C CA . ASP A 1 92 ? -14.898 -7.945 -7.824 1 97.88 92 ASP A CA 1
ATOM 696 C C . ASP A 1 92 ? -13.516 -8.141 -7.203 1 97.88 92 ASP A C 1
ATOM 698 O O . ASP A 1 92 ? -12.555 -8.445 -7.906 1 97.88 92 ASP A O 1
ATOM 702 N N . CYS A 1 93 ? -13.43 -7.883 -5.945 1 98.44 93 CYS A N 1
ATOM 703 C CA . CYS A 1 93 ? -12.188 -8.008 -5.195 1 98.44 93 CYS A CA 1
ATOM 704 C C . CYS A 1 93 ? -11.883 -9.469 -4.871 1 98.44 93 CYS A C 1
ATOM 706 O O . CYS A 1 93 ? -12.766 -10.203 -4.426 1 98.44 93 CYS A O 1
ATOM 708 N N . GLY A 1 94 ? -10.664 -9.844 -5.078 1 97.62 94 GLY A N 1
ATOM 709 C CA . GLY A 1 94 ? -10.281 -11.203 -4.742 1 97.62 94 GLY A CA 1
ATOM 710 C C . GLY A 1 94 ? -10.562 -11.562 -3.295 1 97.62 94 GLY A C 1
ATOM 711 O O . GLY A 1 94 ? -10.812 -12.727 -2.977 1 97.62 94 GLY A O 1
ATOM 712 N N . MET A 1 95 ? -10.578 -10.625 -2.4 1 98.56 95 MET A N 1
ATOM 713 C CA . MET A 1 95 ? -10.781 -10.836 -0.971 1 98.56 95 MET A CA 1
ATOM 714 C C . MET A 1 95 ? -12.188 -11.352 -0.693 1 98.56 95 MET A C 1
ATOM 716 O O . MET A 1 95 ? -12.477 -11.836 0.403 1 98.56 95 MET A O 1
ATOM 720 N N . GLU A 1 96 ? -13.023 -11.227 -1.65 1 97.69 96 GLU A N 1
ATOM 721 C CA . GLU A 1 96 ? -14.406 -11.688 -1.495 1 97.69 96 GLU A CA 1
ATOM 722 C C . GLU A 1 96 ? -14.539 -13.164 -1.864 1 97.69 96 GLU A C 1
ATOM 724 O O . GLU A 1 96 ? -15.609 -13.75 -1.695 1 97.69 96 GLU A O 1
ATOM 729 N N . THR A 1 97 ? -13.484 -13.812 -2.336 1 97.62 97 THR A N 1
ATOM 730 C CA . THR A 1 97 ? -13.617 -15.133 -2.941 1 97.62 97 THR A CA 1
ATOM 731 C C . THR A 1 97 ? -13.203 -16.219 -1.956 1 97.62 97 THR A C 1
ATOM 733 O O . THR A 1 97 ? -13.219 -17.406 -2.291 1 97.62 97 THR A O 1
ATOM 736 N N . PHE A 1 98 ? -12.82 -15.883 -0.791 1 98.19 98 PHE A N 1
ATOM 737 C CA . PHE A 1 98 ? -12.391 -16.891 0.177 1 98.19 98 PHE A CA 1
ATOM 738 C C . PHE A 1 98 ? -12.68 -16.422 1.601 1 98.19 98 PHE A C 1
ATOM 740 O O . PHE A 1 98 ? -13.047 -15.266 1.822 1 98.19 98 PHE A O 1
ATOM 747 N N . THR A 1 99 ? -12.641 -17.297 2.547 1 98.19 99 THR A N 1
ATOM 748 C CA . THR A 1 99 ? -12.727 -17.047 3.982 1 98.19 99 THR A CA 1
ATOM 749 C C . THR A 1 99 ? -11.414 -17.406 4.672 1 98.19 99 THR A C 1
ATOM 751 O O . THR A 1 99 ? -10.516 -17.969 4.047 1 98.19 99 THR A O 1
ATOM 754 N N . ASN A 1 100 ? -11.312 -17.031 5.953 1 98.56 100 ASN A N 1
ATOM 755 C CA . ASN A 1 100 ? -10.141 -17.422 6.719 1 98.56 100 ASN A CA 1
ATOM 756 C C . ASN A 1 100 ? -9.938 -18.938 6.703 1 98.56 100 ASN A C 1
ATOM 758 O O . ASN A 1 100 ? -8.82 -19.422 6.516 1 98.56 100 ASN A O 1
ATOM 762 N N . GLU A 1 101 ? -11.062 -19.672 6.836 1 98.19 101 GLU A N 1
ATOM 763 C CA . GLU A 1 101 ? -10.992 -21.125 6.867 1 98.19 101 GLU A CA 1
ATOM 764 C C . GLU A 1 101 ? -10.477 -21.688 5.539 1 98.19 101 GLU A C 1
ATOM 766 O O . GLU A 1 101 ? -9.641 -22.578 5.523 1 98.19 101 GLU A O 1
ATOM 771 N N . ILE A 1 102 ? -10.984 -21.172 4.461 1 98.06 102 ILE A N 1
ATOM 772 C CA . ILE A 1 102 ? -10.57 -21.625 3.137 1 98.06 102 ILE A CA 1
ATOM 773 C C . ILE A 1 102 ? -9.07 -21.375 2.953 1 98.06 102 ILE A C 1
ATOM 775 O O . ILE A 1 102 ? -8.336 -22.281 2.539 1 98.06 102 ILE A O 1
ATOM 779 N N . MET A 1 103 ? -8.57 -20.219 3.291 1 98.38 103 MET A N 1
ATOM 780 C CA . MET A 1 103 ? -7.156 -19.875 3.146 1 98.38 103 MET A CA 1
ATOM 781 C C . MET A 1 103 ? -6.293 -20.75 4.047 1 98.38 103 MET A C 1
ATOM 783 O O . MET A 1 103 ? -5.242 -21.234 3.621 1 98.38 103 MET A O 1
ATOM 787 N N . ASN A 1 104 ? -6.758 -20.906 5.285 1 98.19 104 ASN A N 1
ATOM 788 C CA . ASN A 1 104 ? -6.035 -21.766 6.219 1 98.19 104 ASN A CA 1
ATOM 789 C C . ASN A 1 104 ? -5.855 -23.172 5.668 1 98.19 104 ASN A C 1
ATOM 791 O O . ASN A 1 104 ? -4.758 -23.734 5.719 1 98.19 104 ASN A O 1
ATOM 795 N N . ASP A 1 105 ? -6.914 -23.703 5.141 1 97.19 105 ASP A N 1
ATOM 796 C CA . ASP A 1 105 ? -6.883 -25.062 4.621 1 97.19 105 ASP A CA 1
ATOM 797 C C . ASP A 1 105 ? -5.977 -25.172 3.398 1 97.19 105 ASP A C 1
ATOM 799 O O . ASP A 1 105 ? -5.219 -26.125 3.262 1 97.19 105 ASP A O 1
ATOM 803 N N . LEU A 1 106 ? -6.102 -24.219 2.527 1 97.88 106 LEU A N 1
ATOM 804 C CA . LEU A 1 106 ? -5.258 -24.203 1.336 1 97.88 106 LEU A CA 1
ATOM 805 C C . LEU A 1 106 ? -3.779 -24.188 1.715 1 97.88 106 LEU A C 1
ATOM 807 O O . LEU A 1 106 ? -2.992 -24.984 1.208 1 97.88 106 LEU A O 1
ATOM 811 N N . LEU A 1 107 ? -3.428 -23.25 2.617 1 97.94 107 LEU A N 1
ATOM 812 C CA . LEU A 1 107 ? -2.029 -23.094 3.002 1 97.94 107 LEU A CA 1
ATOM 813 C C . LEU A 1 107 ? -1.53 -24.312 3.762 1 97.94 107 LEU A C 1
ATOM 815 O O . LEU A 1 107 ? -0.359 -24.688 3.652 1 97.94 107 LEU A O 1
ATOM 819 N N . ALA A 1 108 ? -2.396 -24.922 4.562 1 96.94 108 ALA A N 1
ATOM 820 C CA . ALA A 1 108 ? -2.016 -26.125 5.305 1 96.94 108 ALA A CA 1
ATOM 821 C C . ALA A 1 108 ? -1.721 -27.281 4.359 1 96.94 108 ALA A C 1
ATOM 823 O O . ALA A 1 108 ? -0.856 -28.125 4.645 1 96.94 108 ALA A O 1
ATOM 824 N N . SER A 1 109 ? -2.422 -27.344 3.254 1 96.75 109 SER A N 1
ATOM 825 C CA . SER A 1 109 ? -2.271 -28.422 2.289 1 96.75 109 SER A CA 1
ATOM 826 C C . SER A 1 109 ? -1.03 -28.219 1.425 1 96.75 109 SER A C 1
ATOM 828 O O . SER A 1 109 ? -0.232 -29.156 1.258 1 96.75 109 SER A O 1
ATOM 830 N N . SER A 1 110 ? -0.889 -27.078 0.865 1 97.12 110 SER A N 1
ATOM 831 C CA . SER A 1 110 ? 0.231 -26.734 -0.007 1 97.12 110 SER A CA 1
ATOM 832 C C . SER A 1 110 ? 0.466 -25.234 -0.049 1 97.12 110 SER A C 1
ATOM 834 O O . SER A 1 110 ? -0.487 -24.453 -0.102 1 97.12 110 SER A O 1
ATOM 836 N N . LEU A 1 111 ? 1.74 -24.844 -0.084 1 97.12 111 LEU A N 1
ATOM 837 C CA . LEU A 1 111 ? 2.062 -23.422 -0.211 1 97.12 111 LEU A CA 1
ATOM 838 C C . LEU A 1 111 ? 1.97 -22.969 -1.665 1 97.12 111 LEU A C 1
ATOM 840 O O . LEU A 1 111 ? 1.979 -21.781 -1.949 1 97.12 111 LEU A O 1
ATOM 844 N N . LYS A 1 112 ? 1.855 -23.875 -2.596 1 96.12 112 LYS A N 1
ATOM 845 C CA . LYS A 1 112 ? 1.818 -23.547 -4.02 1 96.12 112 LYS A CA 1
ATOM 846 C C . LYS A 1 112 ? 0.514 -22.844 -4.387 1 96.12 112 LYS A C 1
ATOM 848 O O . LYS A 1 112 ? -0.476 -22.953 -3.656 1 96.12 112 LYS A O 1
ATOM 853 N N . THR A 1 113 ? 0.54 -22.234 -5.457 1 96.81 113 THR A N 1
ATOM 854 C CA . THR A 1 113 ? -0.611 -21.469 -5.934 1 96.81 113 THR A CA 1
ATOM 855 C C . THR A 1 113 ? -1.835 -22.375 -6.066 1 96.81 113 THR A C 1
ATOM 857 O O . THR A 1 113 ? -1.738 -23.484 -6.586 1 96.81 113 THR A O 1
ATOM 860 N N . ALA A 1 114 ? -2.9 -21.844 -5.582 1 97 114 ALA A N 1
ATOM 861 C CA . ALA A 1 114 ? -4.188 -22.531 -5.703 1 97 114 ALA A CA 1
ATOM 862 C C . ALA A 1 114 ? -4.953 -22.047 -6.93 1 97 114 ALA A C 1
ATOM 864 O O . ALA A 1 114 ? -4.562 -21.062 -7.562 1 97 114 ALA A O 1
ATOM 865 N N . THR A 1 115 ? -6.008 -22.734 -7.258 1 95.19 115 THR A N 1
ATOM 866 C CA . THR A 1 115 ? -6.887 -22.359 -8.359 1 95.19 115 THR A CA 1
ATOM 867 C C . THR A 1 115 ? -8.344 -22.344 -7.902 1 95.19 115 THR A C 1
ATOM 869 O O . THR A 1 115 ? -8.688 -22.953 -6.883 1 95.19 115 THR A O 1
ATOM 872 N N . ILE A 1 116 ? -9.109 -21.594 -8.609 1 93.88 116 ILE A N 1
ATOM 873 C CA . ILE A 1 116 ? -10.523 -21.5 -8.266 1 93.88 116 ILE A CA 1
ATOM 874 C C . ILE A 1 116 ? -11.375 -21.953 -9.453 1 93.88 116 ILE A C 1
ATOM 876 O O . ILE A 1 116 ? -11.047 -21.656 -10.602 1 93.88 116 ILE A O 1
ATOM 880 N N . ASP A 1 117 ? -12.398 -22.734 -9.25 1 92.62 117 ASP A N 1
ATOM 881 C CA . ASP A 1 117 ? -13.398 -23.109 -10.242 1 92.62 117 ASP A CA 1
ATOM 882 C C . ASP A 1 117 ? -14.805 -23.047 -9.648 1 92.62 117 ASP A C 1
ATOM 884 O O . ASP A 1 117 ? -15.031 -22.375 -8.648 1 92.62 117 ASP A O 1
ATOM 888 N N . ALA A 1 118 ? -15.75 -23.609 -10.312 1 92.75 118 ALA A N 1
ATOM 889 C CA . ALA A 1 118 ? -17.156 -23.547 -9.898 1 92.75 118 ALA A CA 1
ATOM 890 C C . ALA A 1 118 ? -17.344 -24.172 -8.523 1 92.75 118 ALA A C 1
ATOM 892 O O . ALA A 1 118 ? -18.297 -23.844 -7.805 1 92.75 118 ALA A O 1
ATOM 893 N N . ASN A 1 119 ? -16.453 -25.016 -8.18 1 92.12 119 ASN A N 1
ATOM 894 C CA . ASN A 1 119 ? -16.547 -25.703 -6.898 1 92.12 119 ASN A CA 1
ATOM 895 C C . ASN A 1 119 ? -15.75 -25 -5.812 1 92.12 119 ASN A C 1
ATOM 897 O O . ASN A 1 119 ? -15.719 -25.438 -4.664 1 92.12 119 ASN A O 1
ATOM 901 N N . GLY A 1 120 ? -15.109 -23.875 -6.176 1 93.88 120 GLY A N 1
ATOM 902 C CA . GLY A 1 120 ? -14.352 -23.094 -5.207 1 93.88 120 GLY A CA 1
ATOM 903 C C . GLY A 1 120 ? -12.852 -23.234 -5.371 1 93.88 120 GLY A C 1
ATOM 904 O O . GLY A 1 120 ? -12.367 -23.531 -6.461 1 93.88 120 GLY A O 1
ATOM 905 N N . TRP A 1 121 ? -12.172 -22.844 -4.285 1 95.69 121 TRP A N 1
ATOM 906 C CA . TRP A 1 121 ? -10.711 -22.891 -4.293 1 95.69 121 TRP A CA 1
ATOM 907 C C . TRP A 1 121 ? -10.203 -24.312 -4.062 1 95.69 121 TRP A C 1
ATOM 909 O O . TRP A 1 121 ? -10.742 -25.047 -3.234 1 95.69 121 TRP A O 1
ATOM 919 N N . HIS A 1 122 ? -9.18 -24.656 -4.789 1 93.81 122 HIS A N 1
ATOM 920 C CA . HIS A 1 122 ? -8.531 -25.938 -4.559 1 93.81 122 HIS A CA 1
ATOM 921 C C . HIS A 1 122 ? -7.039 -25.875 -4.871 1 93.81 122 HIS A C 1
ATOM 923 O O . HIS A 1 122 ? -6.609 -25.031 -5.676 1 93.81 122 HIS A O 1
ATOM 929 N N . ASP A 1 123 ? -6.277 -26.719 -4.215 1 92.88 123 ASP A N 1
ATOM 930 C CA . ASP A 1 123 ? -4.84 -26.781 -4.469 1 92.88 123 ASP A CA 1
ATOM 931 C C . ASP A 1 123 ? -4.547 -27.531 -5.766 1 92.88 123 ASP A C 1
ATOM 933 O O . ASP A 1 123 ? -5.297 -28.422 -6.156 1 92.88 123 ASP A O 1
ATOM 937 N N . CYS A 1 124 ? -3.537 -27.062 -6.449 1 82.12 124 CYS A N 1
ATOM 938 C CA . CYS A 1 124 ? -3.162 -27.672 -7.723 1 82.12 124 CYS A CA 1
ATOM 939 C C . CYS A 1 124 ? -2.334 -28.938 -7.5 1 82.12 124 CYS A C 1
ATOM 941 O O . CYS A 1 124 ? -2.26 -29.797 -8.375 1 82.12 124 CYS A O 1
ATOM 943 N N . CYS A 1 125 ? -1.678 -28.906 -6.445 1 82 125 CYS A N 1
ATOM 944 C CA . CYS A 1 125 ? -0.731 -30 -6.211 1 82 125 CYS A CA 1
ATOM 945 C C . CYS A 1 125 ? -0.467 -30.172 -4.719 1 82 125 CYS A C 1
ATOM 947 O O . CYS A 1 125 ? -0.927 -29.375 -3.902 1 82 125 CYS A O 1
ATOM 949 N N . GLU A 1 126 ? 0.319 -31.375 -4.562 1 82.81 126 GLU A N 1
ATOM 950 C CA . GLU A 1 126 ? 0.579 -31.734 -3.168 1 82.81 126 GLU A CA 1
ATOM 951 C C . GLU A 1 126 ? 1.692 -30.859 -2.582 1 82.81 126 GLU A C 1
ATOM 953 O O . GLU A 1 126 ? 2.533 -30.344 -3.318 1 82.81 126 GLU A O 1
ATOM 958 N N . GLY A 1 127 ? 1.837 -30.766 -1.244 1 80.81 127 GLY A N 1
ATOM 959 C CA . GLY A 1 127 ? 2.629 -29.906 -0.384 1 80.81 127 GLY A CA 1
ATOM 960 C C . GLY A 1 127 ? 4.117 -30 -0.652 1 80.81 127 GLY A C 1
ATOM 961 O O . GLY A 1 127 ? 4.535 -30.469 -1.707 1 80.81 127 GLY A O 1
ATOM 962 N N . PRO A 1 128 ? 4.754 -29.297 0.057 1 91.69 128 PRO A N 1
ATOM 963 C CA . PRO A 1 128 ? 4.473 -29.125 1.484 1 91.69 128 PRO A CA 1
ATOM 964 C C . PRO A 1 128 ? 3.566 -27.922 1.771 1 91.69 128 PRO A C 1
ATOM 966 O O . PRO A 1 128 ? 3.557 -26.953 1.009 1 91.69 128 PRO A O 1
ATOM 969 N N . GLY A 1 129 ? 2.711 -28.062 2.924 1 95.81 129 GLY A N 1
ATOM 970 C CA . GLY A 1 129 ? 1.912 -26.984 3.479 1 95.81 129 GLY A CA 1
ATOM 971 C C . GLY A 1 129 ? 2.461 -26.453 4.785 1 95.81 129 GLY A C 1
ATOM 972 O O . GLY A 1 129 ? 3.557 -26.828 5.207 1 95.81 129 GLY A O 1
ATOM 973 N N . CYS A 1 130 ? 1.823 -25.453 5.316 1 97.25 130 CYS A N 1
ATOM 974 C CA . CYS A 1 130 ? 2.184 -24.828 6.586 1 97.25 130 CYS A CA 1
ATOM 975 C C . CYS A 1 130 ? 0.94 -24.359 7.34 1 97.25 130 CYS A C 1
ATOM 977 O O . CYS A 1 130 ? 0.045 -23.75 6.758 1 97.25 130 CYS A O 1
ATOM 979 N N . THR A 1 131 ? 0.821 -24.656 8.633 1 97.88 131 THR A N 1
ATOM 980 C CA . THR A 1 131 ? -0.383 -24.375 9.406 1 97.88 131 THR A CA 1
ATOM 981 C C . THR A 1 131 ? -0.312 -22.969 10.023 1 97.88 131 THR A C 1
ATOM 983 O O . THR A 1 131 ? -1.259 -22.531 10.68 1 97.88 131 THR A O 1
ATOM 986 N N . GLU A 1 132 ? 0.769 -22.234 9.805 1 98.06 132 GLU A N 1
ATOM 987 C CA . GLU A 1 132 ? 0.932 -20.906 10.383 1 98.06 132 GLU A CA 1
ATOM 988 C C . GLU A 1 132 ? -0.169 -19.969 9.914 1 98.06 132 GLU A C 1
ATOM 990 O O . GLU A 1 132 ? -0.48 -18.984 10.586 1 98.06 132 GLU A O 1
ATOM 995 N N . GLY A 1 133 ? -0.757 -20.219 8.758 1 97.88 133 GLY A N 1
ATOM 996 C CA . GLY A 1 133 ? -1.854 -19.406 8.25 1 97.88 133 GLY A CA 1
ATOM 997 C C . GLY A 1 133 ? -3.031 -19.344 9.203 1 97.88 133 GLY A C 1
ATOM 998 O O . GLY A 1 133 ? -3.812 -18.391 9.164 1 97.88 133 GLY A O 1
ATOM 999 N N . LYS A 1 134 ? -3.17 -20.328 10.047 1 98.12 134 LYS A N 1
ATOM 1000 C CA . LYS A 1 134 ? -4.289 -20.391 10.984 1 98.12 134 LYS A CA 1
ATOM 1001 C C . LYS A 1 134 ? -4.188 -19.281 12.031 1 98.12 134 LYS A C 1
ATOM 1003 O O . LYS A 1 134 ? -5.164 -18.969 12.719 1 98.12 134 LYS A O 1
ATOM 1008 N N . TYR A 1 135 ? -3.055 -18.688 12.164 1 97.81 135 TYR A N 1
ATOM 1009 C CA . TYR A 1 135 ? -2.832 -17.672 13.188 1 97.81 135 TYR A CA 1
ATOM 1010 C C . TYR A 1 135 ? -2.805 -16.281 12.57 1 97.81 135 TYR A C 1
ATOM 1012 O O . TYR A 1 135 ? -2.365 -15.32 13.211 1 97.81 135 TYR A O 1
ATOM 1020 N N . ILE A 1 136 ? -3.166 -16.141 11.344 1 98.25 136 ILE A N 1
ATOM 1021 C CA . ILE A 1 136 ? -3.254 -14.867 10.625 1 98.25 136 ILE A CA 1
ATOM 1022 C C . ILE A 1 136 ? -4.715 -14.555 10.312 1 98.25 136 ILE A C 1
ATOM 1024 O O . ILE A 1 136 ? -5.457 -15.414 9.836 1 98.25 136 ILE A O 1
ATOM 1028 N N . ASN A 1 137 ? -5.184 -13.367 10.75 1 98.69 137 ASN A N 1
ATOM 1029 C CA . ASN A 1 137 ? -6.438 -12.867 10.203 1 98.69 137 ASN A CA 1
ATOM 1030 C C . ASN A 1 137 ? -6.258 -12.352 8.773 1 98.69 137 ASN A C 1
ATOM 1032 O O . ASN A 1 137 ? -5.605 -11.328 8.555 1 98.69 137 ASN A O 1
ATOM 1036 N N . TRP A 1 138 ? -6.844 -13 7.859 1 98.81 138 TRP A N 1
ATOM 1037 C CA . TRP A 1 138 ? -6.629 -12.703 6.445 1 98.81 138 TRP A CA 1
ATOM 1038 C C . TRP A 1 138 ? -7.48 -11.516 6.004 1 98.81 138 TRP A C 1
ATOM 1040 O O . TRP A 1 138 ? -7.375 -11.062 4.863 1 98.81 138 TRP A O 1
ATOM 1050 N N . LEU A 1 139 ? -8.352 -11.016 6.871 1 98.81 139 LEU A N 1
ATOM 1051 C CA . LEU A 1 139 ? -9.156 -9.812 6.676 1 98.81 139 LEU A CA 1
ATOM 1052 C C . LEU A 1 139 ? -10.016 -9.93 5.418 1 98.81 139 LEU A C 1
ATOM 1054 O O . LEU A 1 139 ? -10.008 -9.031 4.574 1 98.81 139 LEU A O 1
ATOM 1058 N N . THR A 1 140 ? -10.695 -11.047 5.285 1 98.81 140 THR A N 1
ATOM 1059 C CA . THR A 1 140 ? -11.531 -11.336 4.125 1 98.81 140 THR A CA 1
ATOM 1060 C C . THR A 1 140 ? -12.727 -10.398 4.07 1 98.81 140 THR A C 1
ATOM 1062 O O . THR A 1 140 ? -13.008 -9.688 5.039 1 98.81 140 THR A O 1
ATOM 1065 N N . ILE A 1 141 ? -13.344 -10.312 2.92 1 98.69 141 ILE A N 1
ATOM 1066 C CA . ILE A 1 141 ? -14.469 -9.414 2.707 1 98.69 141 ILE A CA 1
ATOM 1067 C C . ILE A 1 141 ? -15.719 -10.211 2.35 1 98.69 141 ILE A C 1
ATOM 1069 O O . ILE A 1 141 ? -15.734 -10.93 1.342 1 98.69 141 ILE A O 1
ATOM 1073 N N . ALA A 1 142 ? -16.719 -10.117 3.176 1 97.88 142 ALA A N 1
ATOM 1074 C CA . ALA A 1 142 ? -17.984 -10.805 2.924 1 97.88 142 ALA A CA 1
ATOM 1075 C C . ALA A 1 142 ? -18.969 -9.898 2.18 1 97.88 142 ALA A C 1
ATOM 1077 O O . ALA A 1 142 ? -19.781 -10.375 1.383 1 97.88 142 ALA A O 1
ATOM 1078 N N . ASN A 1 143 ? -18.938 -8.633 2.514 1 98 143 ASN A N 1
ATOM 1079 C CA . ASN A 1 143 ? -19.75 -7.586 1.912 1 98 143 ASN A CA 1
ATOM 1080 C C . ASN A 1 143 ? -18.938 -6.316 1.67 1 98 143 ASN A C 1
ATOM 1082 O O . ASN A 1 143 ? -18.359 -5.762 2.602 1 98 143 ASN A O 1
ATOM 1086 N N . GLN A 1 144 ? -19 -5.953 0.488 1 97.19 144 GLN A N 1
ATOM 1087 C CA . GLN A 1 144 ? -18.109 -4.883 0.057 1 97.19 144 GLN A CA 1
ATOM 1088 C C . GLN A 1 144 ? -18.422 -3.578 0.782 1 97.19 144 GLN A C 1
ATOM 1090 O O . GLN A 1 144 ? -17.531 -2.969 1.39 1 97.19 144 GLN A O 1
ATOM 1095 N N . GLN A 1 145 ? -19.656 -3.111 0.737 1 98.31 145 GLN A N 1
ATOM 1096 C CA . GLN A 1 145 ? -20.047 -1.87 1.393 1 98.31 145 GLN A CA 1
ATOM 1097 C C . GLN A 1 145 ? -19.797 -1.935 2.895 1 98.31 145 GLN A C 1
ATOM 1099 O O . GLN A 1 145 ? -19.297 -0.973 3.488 1 98.31 145 GLN A O 1
ATOM 1104 N N . GLN A 1 146 ? -20.109 -3.045 3.465 1 98.69 146 GLN A N 1
ATOM 1105 C CA . GLN A 1 146 ? -19.906 -3.219 4.898 1 98.69 146 GLN A CA 1
ATOM 1106 C C . GLN A 1 146 ? -18.438 -3.17 5.258 1 98.69 146 GLN A C 1
ATOM 1108 O O . GLN A 1 146 ? -18.062 -2.688 6.328 1 98.69 146 GLN A O 1
ATOM 1113 N N . SER A 1 147 ? -17.609 -3.734 4.395 1 98.81 147 SER A N 1
ATOM 1114 C CA . SER A 1 147 ? -16.172 -3.727 4.676 1 98.81 147 SER A CA 1
ATOM 1115 C C . SER A 1 147 ? -15.617 -2.305 4.68 1 98.81 147 SER A C 1
ATOM 1117 O O . SER A 1 147 ? -14.742 -1.976 5.484 1 98.81 147 SER A O 1
ATOM 1119 N N . VAL A 1 148 ? -16.094 -1.433 3.742 1 98.94 148 VAL A N 1
ATOM 1120 C CA . VAL A 1 148 ? -15.68 -0.033 3.744 1 98.94 148 VAL A CA 1
ATOM 1121 C C . VAL A 1 148 ? -16.109 0.632 5.051 1 98.94 148 VAL A C 1
ATOM 1123 O O . VAL A 1 148 ? -15.328 1.353 5.672 1 98.94 148 VAL A O 1
ATOM 1126 N N . LEU A 1 149 ? -17.359 0.427 5.449 1 98.94 149 LEU A N 1
ATOM 1127 C CA . LEU A 1 149 ? -17.859 0.991 6.695 1 98.94 149 LEU A CA 1
ATOM 1128 C C . LEU A 1 149 ? -17.031 0.514 7.883 1 98.94 149 LEU A C 1
ATOM 1130 O O . LEU A 1 149 ? -16.672 1.312 8.75 1 98.94 149 LEU A O 1
ATOM 1134 N N . GLU A 1 150 ? -16.766 -0.765 7.949 1 98.88 150 GLU A N 1
ATOM 1135 C CA . GLU A 1 150 ? -15.945 -1.34 9.016 1 98.88 150 GLU A CA 1
ATOM 1136 C C . GLU A 1 150 ? -14.578 -0.666 9.086 1 98.88 150 GLU A C 1
ATOM 1138 O O . GLU A 1 150 ? -14.109 -0.316 10.172 1 98.88 150 GLU A O 1
ATOM 1143 N N . ASP A 1 151 ? -13.93 -0.525 7.965 1 98.94 151 ASP A N 1
ATOM 1144 C CA . ASP A 1 151 ? -12.57 0.013 7.934 1 98.94 151 ASP A CA 1
ATOM 1145 C C . ASP A 1 151 ? -12.562 1.496 8.297 1 98.94 151 ASP A C 1
ATOM 1147 O O . ASP A 1 151 ? -11.703 1.949 9.055 1 98.94 151 ASP A O 1
ATOM 1151 N N . VAL A 1 152 ? -13.531 2.287 7.738 1 98.94 152 VAL A N 1
ATOM 1152 C CA . VAL A 1 152 ? -13.633 3.697 8.102 1 98.94 152 VAL A CA 1
ATOM 1153 C C . VAL A 1 152 ? -13.891 3.832 9.602 1 98.94 152 VAL A C 1
ATOM 1155 O O . VAL A 1 152 ? -13.273 4.664 10.266 1 98.94 152 VAL A O 1
ATOM 1158 N N . THR A 1 153 ? -14.773 3.033 10.156 1 98.94 153 THR A N 1
ATOM 1159 C CA . THR A 1 153 ? -15.102 3.064 11.578 1 98.94 153 THR A CA 1
ATOM 1160 C C . THR A 1 153 ? -13.883 2.707 12.422 1 98.94 153 THR A C 1
ATOM 1162 O O . THR A 1 153 ? -13.617 3.35 13.445 1 98.94 153 THR A O 1
ATOM 1165 N N . ARG A 1 154 ? -13.18 1.7 11.992 1 98.88 154 ARG A N 1
ATOM 1166 C CA . ARG A 1 154 ? -11.984 1.289 12.719 1 98.88 154 ARG A CA 1
ATOM 1167 C C . ARG A 1 154 ? -10.953 2.412 12.758 1 98.88 154 ARG A C 1
ATOM 1169 O O . ARG A 1 154 ? -10.359 2.678 13.805 1 98.88 154 ARG A O 1
ATOM 1176 N N . ILE A 1 155 ? -10.711 3.027 11.617 1 98.94 155 ILE A N 1
ATOM 1177 C CA . ILE A 1 155 ? -9.773 4.145 11.57 1 98.94 155 ILE A CA 1
ATOM 1178 C C . ILE A 1 155 ? -10.266 5.266 12.492 1 98.94 155 ILE A C 1
ATOM 1180 O O . ILE A 1 155 ? -9.508 5.77 13.32 1 98.94 155 ILE A O 1
ATOM 1184 N N . ARG A 1 156 ? -11.531 5.621 12.367 1 98.75 156 ARG A N 1
ATOM 1185 C CA . ARG A 1 156 ? -12.117 6.723 13.125 1 98.75 156 ARG A CA 1
ATOM 1186 C C . ARG A 1 156 ? -11.992 6.48 14.625 1 98.75 156 ARG A C 1
ATOM 1188 O O . ARG A 1 156 ? -11.766 7.418 15.391 1 98.75 156 ARG A O 1
ATOM 1195 N N . ARG A 1 157 ? -12.086 5.301 15.07 1 98.25 157 ARG A N 1
ATOM 1196 C CA . ARG A 1 157 ? -12.141 4.973 16.5 1 98.25 157 ARG A CA 1
ATOM 1197 C C . ARG A 1 157 ? -10.742 4.75 17.062 1 98.25 157 ARG A C 1
ATOM 1199 O O . ARG A 1 157 ? -10.57 4.578 18.266 1 98.25 157 ARG A O 1
ATOM 1206 N N . HIS A 1 158 ? -9.766 4.699 16.234 1 98.44 158 HIS A N 1
ATOM 1207 C CA . HIS A 1 158 ? -8.406 4.473 16.703 1 98.44 158 HIS A CA 1
ATOM 1208 C C . HIS A 1 158 ? -7.926 5.625 17.578 1 98.44 158 HIS A C 1
ATOM 1210 O O . HIS A 1 158 ? -8.094 6.793 17.219 1 98.44 158 HIS A O 1
ATOM 1216 N N . PRO A 1 159 ? -7.301 5.371 18.672 1 98.06 159 PRO A N 1
ATOM 1217 C CA . PRO A 1 159 ? -6.977 6.418 19.656 1 98.06 159 PRO A CA 1
ATOM 1218 C C . PRO A 1 159 ? -5.949 7.418 19.125 1 98.06 159 PRO A C 1
ATOM 1220 O O . PRO A 1 159 ? -5.871 8.547 19.609 1 98.06 159 PRO A O 1
ATOM 1223 N N . LEU A 1 160 ? -5.195 7.039 18.125 1 98.44 160 LEU A N 1
ATOM 1224 C CA . LEU A 1 160 ? -4.137 7.906 17.609 1 98.44 160 LEU A CA 1
ATOM 1225 C C . LEU A 1 160 ? -4.625 8.711 16.422 1 98.44 160 LEU A C 1
ATOM 1227 O O . LEU A 1 160 ? -3.85 9.445 15.797 1 98.44 160 LEU A O 1
ATOM 1231 N N . VAL A 1 161 ? -5.871 8.562 16.016 1 98.25 161 VAL A N 1
ATOM 1232 C CA . VAL A 1 161 ? -6.43 9.289 14.883 1 98.25 161 VAL A CA 1
ATOM 1233 C C . VAL A 1 161 ? -7.281 10.453 15.383 1 98.25 161 VAL A C 1
ATOM 1235 O O . VAL A 1 161 ? -8.336 10.25 15.984 1 98.25 161 VAL A O 1
ATOM 1238 N N . PRO A 1 162 ? -6.812 11.68 15.109 1 96.38 162 PRO A N 1
ATOM 1239 C CA . PRO A 1 162 ? -7.609 12.828 15.539 1 96.38 162 PRO A CA 1
ATOM 1240 C C . PRO A 1 162 ? -9.023 12.812 14.969 1 96.38 162 PRO A C 1
ATOM 1242 O O . PRO A 1 162 ? -9.227 12.438 13.812 1 96.38 162 PRO A O 1
ATOM 1245 N N . ALA A 1 163 ? -9.984 13.336 15.703 1 95.56 163 ALA A N 1
ATOM 1246 C CA . ALA A 1 163 ? -11.398 13.297 15.359 1 95.56 163 ALA A CA 1
ATOM 1247 C C . ALA A 1 163 ? -11.727 14.281 14.242 1 95.56 163 ALA A C 1
ATOM 1249 O O . ALA A 1 163 ? -12.781 14.195 13.609 1 95.56 163 ALA A O 1
ATOM 1250 N N . ASP A 1 164 ? -10.859 15.195 13.984 1 95.12 164 ASP A N 1
ATOM 1251 C CA . ASP A 1 164 ? -11.172 16.266 13.039 1 95.12 164 ASP A CA 1
ATOM 1252 C C . ASP A 1 164 ? -10.688 15.914 11.633 1 95.12 164 ASP A C 1
ATOM 1254 O O . ASP A 1 164 ? -10.789 16.734 10.711 1 95.12 164 ASP A O 1
ATOM 1258 N N . ILE A 1 165 ? -10.086 14.758 11.406 1 97.5 165 ILE A N 1
ATOM 1259 C CA . ILE A 1 165 ? -9.719 14.305 10.07 1 97.5 165 ILE A CA 1
ATOM 1260 C C . ILE A 1 165 ? -10.93 13.672 9.383 1 97.5 165 ILE A C 1
ATOM 1262 O O . ILE A 1 165 ? -11.43 12.633 9.828 1 97.5 165 ILE A O 1
ATOM 1266 N N . PRO A 1 166 ? -11.453 14.297 8.352 1 98.69 166 PRO A N 1
ATOM 1267 C CA . PRO A 1 166 ? -12.516 13.617 7.605 1 98.69 166 PRO A CA 1
ATOM 1268 C C . PRO A 1 166 ? -12.016 12.375 6.875 1 98.69 166 PRO A C 1
ATOM 1270 O O . PRO A 1 166 ? -10.914 12.375 6.324 1 98.69 166 PRO A O 1
ATOM 1273 N N . ILE A 1 167 ? -12.758 11.336 6.926 1 98.88 167 ILE A N 1
ATOM 1274 C CA . ILE A 1 167 ? -12.477 10.07 6.25 1 98.88 167 ILE A CA 1
ATOM 1275 C C . ILE A 1 167 ? -13.633 9.711 5.32 1 98.88 167 ILE A C 1
ATOM 1277 O O . ILE A 1 167 ? -14.766 9.531 5.77 1 98.88 167 ILE A O 1
ATOM 1281 N N . TYR A 1 168 ? -13.352 9.586 4.012 1 98.94 168 TYR A N 1
ATOM 1282 C CA . TYR A 1 168 ? -14.375 9.305 3.006 1 98.94 168 TYR A CA 1
ATOM 1283 C C . TYR A 1 168 ? -14.328 7.848 2.568 1 98.94 168 TYR A C 1
ATOM 1285 O O . TYR A 1 168 ? -13.25 7.301 2.33 1 98.94 168 TYR A O 1
ATOM 1293 N N . GLY A 1 169 ? -15.461 7.199 2.539 1 98.94 169 GLY A N 1
ATOM 1294 C CA . GLY A 1 169 ? -15.57 5.816 2.107 1 98.94 169 GLY A CA 1
ATOM 1295 C C . GLY A 1 169 ? -16.109 5.668 0.698 1 98.94 169 GLY A C 1
ATOM 1296 O O . GLY A 1 169 ? -17.172 6.191 0.381 1 98.94 169 GLY A O 1
ATOM 1297 N N . TYR A 1 170 ? -15.398 4.973 -0.166 1 98.94 170 TYR A N 1
ATOM 1298 C CA . TYR A 1 170 ? -15.797 4.785 -1.557 1 98.94 170 TYR A CA 1
ATOM 1299 C C . TYR A 1 170 ? -15.523 3.357 -2.016 1 98.94 170 TYR A C 1
ATOM 1301 O O . TYR A 1 170 ? -14.781 2.623 -1.359 1 98.94 170 TYR A O 1
ATOM 1309 N N . ILE A 1 171 ? -16.172 2.986 -3.09 1 98.94 171 ILE A N 1
ATOM 1310 C CA . ILE A 1 171 ? -15.883 1.767 -3.838 1 98.94 171 ILE A CA 1
ATOM 1311 C C . ILE A 1 171 ? -15.523 2.117 -5.281 1 98.94 171 ILE A C 1
ATOM 1313 O O . ILE A 1 171 ? -16.266 2.836 -5.953 1 98.94 171 ILE A O 1
ATOM 1317 N N . TYR A 1 172 ? -14.352 1.702 -5.699 1 98.94 172 TYR A N 1
ATOM 1318 C CA . TYR A 1 172 ? -13.969 1.774 -7.105 1 98.94 172 TYR A CA 1
ATOM 1319 C C . TYR A 1 172 ? -14.594 0.637 -7.902 1 98.94 172 TYR A C 1
ATOM 1321 O O . TYR A 1 172 ? -14.398 -0.537 -7.578 1 98.94 172 TYR A O 1
ATOM 1329 N N . ASP A 1 173 ? -15.352 0.932 -8.914 1 98.81 173 ASP A N 1
ATOM 1330 C CA . ASP A 1 173 ? -15.93 -0.082 -9.789 1 98.81 173 ASP A CA 1
ATOM 1331 C C . ASP A 1 173 ? -14.969 -0.451 -10.914 1 98.81 173 ASP A C 1
ATOM 1333 O O . ASP A 1 173 ? -14.758 0.333 -11.844 1 98.81 173 ASP A O 1
ATOM 1337 N N . VAL A 1 174 ? -14.484 -1.694 -10.93 1 98.62 174 VAL A N 1
ATOM 1338 C CA . VAL A 1 174 ? -13.414 -2.09 -11.844 1 98.62 174 VAL A CA 1
ATOM 1339 C C . VAL A 1 174 ? -13.969 -2.184 -13.266 1 98.62 174 VAL A C 1
ATOM 1341 O O . VAL A 1 174 ? -13.203 -2.201 -14.234 1 98.62 174 VAL A O 1
ATOM 1344 N N . ARG A 1 175 ? -15.227 -2.275 -13.469 1 98.38 175 ARG A N 1
ATOM 1345 C CA . ARG A 1 175 ? -15.82 -2.391 -14.797 1 98.38 175 ARG A CA 1
ATOM 1346 C C . ARG A 1 175 ? -15.969 -1.021 -15.445 1 98.38 175 ARG A C 1
ATOM 1348 O O . ARG A 1 175 ? -15.828 -0.891 -16.672 1 98.38 175 ARG A O 1
ATOM 1355 N N . THR A 1 176 ? -16.188 0.052 -14.656 1 98.62 176 THR A N 1
ATOM 1356 C CA . THR A 1 176 ? -16.531 1.348 -15.234 1 98.62 176 THR A CA 1
ATOM 1357 C C . THR A 1 176 ? -15.453 2.381 -14.914 1 98.62 176 THR A C 1
ATOM 1359 O O . THR A 1 176 ? -15.422 3.455 -15.523 1 98.62 176 THR A O 1
ATOM 1362 N N . GLY A 1 177 ? -14.641 2.117 -13.914 1 98.75 177 GLY A N 1
ATOM 1363 C CA . GLY A 1 177 ? -13.633 3.07 -13.477 1 98.75 177 GLY A CA 1
ATOM 1364 C C . GLY A 1 177 ? -14.172 4.121 -12.531 1 98.75 177 GLY A C 1
ATOM 1365 O O . GLY A 1 177 ? -13.438 5.012 -12.094 1 98.75 177 GLY A O 1
ATOM 1366 N N . ARG A 1 178 ? -15.422 4.012 -12.102 1 98.81 178 ARG A N 1
ATOM 1367 C CA . ARG A 1 178 ? -16.078 5.047 -11.305 1 98.81 178 ARG A CA 1
ATOM 1368 C C . ARG A 1 178 ? -15.852 4.812 -9.812 1 98.81 178 ARG A C 1
ATOM 1370 O O . ARG A 1 178 ? -15.852 3.672 -9.352 1 98.81 178 ARG A O 1
ATOM 1377 N N . LEU A 1 179 ? -15.688 5.898 -9.109 1 98.88 179 LEU A N 1
ATOM 1378 C CA . LEU A 1 179 ? -15.781 5.879 -7.656 1 98.88 179 LEU A CA 1
ATOM 1379 C C . LEU A 1 179 ? -17.219 6.082 -7.199 1 98.88 179 LEU A C 1
ATOM 1381 O O . LEU A 1 179 ? -17.875 7.047 -7.602 1 98.88 179 LEU A O 1
ATOM 1385 N N . VAL A 1 180 ? -17.672 5.152 -6.371 1 98.88 180 VAL A N 1
ATOM 1386 C CA . VAL A 1 180 ? -19.031 5.207 -5.832 1 98.88 180 VAL A CA 1
ATOM 1387 C C . VAL A 1 180 ? -18.969 5.359 -4.312 1 98.88 180 VAL A C 1
ATOM 1389 O O . VAL A 1 180 ? -18.391 4.52 -3.617 1 98.88 180 VAL A O 1
ATOM 1392 N N . GLU A 1 181 ? -19.578 6.375 -3.844 1 98.81 181 GLU A N 1
ATOM 1393 C CA . GLU A 1 181 ? -19.547 6.656 -2.412 1 98.81 181 GLU A CA 1
ATOM 1394 C C . GLU A 1 181 ? -20.328 5.605 -1.623 1 98.81 181 GLU A C 1
ATOM 1396 O O . GLU A 1 181 ? -21.375 5.137 -2.068 1 98.81 181 GLU A O 1
ATOM 1401 N N . VAL A 1 182 ? -19.797 5.203 -0.545 1 98.88 182 VAL A N 1
ATOM 1402 C CA . VAL A 1 182 ? -20.531 4.488 0.49 1 98.88 182 VAL A CA 1
ATOM 1403 C C . VAL A 1 182 ? -21 5.473 1.56 1 98.88 182 VAL A C 1
ATOM 1405 O O . VAL A 1 182 ? -20.297 5.727 2.533 1 98.88 182 VAL A O 1
ATOM 1408 N N . PRO A 1 183 ? -22.203 5.953 1.459 1 98.75 183 PRO A N 1
ATOM 1409 C CA . PRO A 1 183 ? -22.656 7.066 2.301 1 98.75 183 PRO A CA 1
ATOM 1410 C C . PRO A 1 183 ? -22.516 6.766 3.793 1 98.75 183 PRO A C 1
ATOM 1412 O O . PRO A 1 183 ? -22.125 7.645 4.57 1 98.75 183 PRO A O 1
ATOM 1415 N N . GLU A 1 184 ? -22.859 5.578 4.219 1 98.75 184 GLU A N 1
ATOM 1416 C CA . GLU A 1 184 ? -22.781 5.223 5.629 1 98.75 184 GLU A CA 1
ATOM 1417 C C . GLU A 1 184 ? -21.328 5.285 6.137 1 98.75 184 GLU A C 1
ATOM 1419 O O . GLU A 1 184 ? -21.094 5.664 7.281 1 98.75 184 GLU A O 1
ATOM 1424 N N . ALA A 1 185 ? -20.422 4.879 5.336 1 98.88 185 ALA A N 1
ATOM 1425 C CA . ALA A 1 185 ? -19 4.945 5.707 1 98.88 185 ALA A CA 1
ATOM 1426 C C . ALA A 1 185 ? -18.531 6.391 5.801 1 98.88 185 ALA A C 1
ATOM 1428 O O . ALA A 1 185 ? -17.828 6.758 6.746 1 98.88 185 ALA A O 1
ATOM 1429 N N . THR A 1 186 ? -18.906 7.199 4.766 1 98.62 186 THR A N 1
ATOM 1430 C CA . THR A 1 186 ? -18.562 8.617 4.801 1 98.62 186 THR A CA 1
ATOM 1431 C C . THR A 1 186 ? -19.156 9.297 6.027 1 98.62 186 THR A C 1
ATOM 1433 O O . THR A 1 186 ? -18.516 10.133 6.66 1 98.62 186 THR A O 1
ATOM 1436 N N . ALA A 1 187 ? -20.359 8.953 6.375 1 98.62 187 ALA A N 1
ATOM 1437 C CA . ALA A 1 187 ? -21 9.484 7.574 1 98.62 187 ALA A CA 1
ATOM 1438 C C . ALA A 1 187 ? -20.234 9.086 8.828 1 98.62 187 ALA A C 1
ATOM 1440 O O . ALA A 1 187 ? -20.031 9.906 9.734 1 98.62 187 ALA A O 1
ATOM 1441 N N . ALA A 1 188 ? -19.797 7.859 8.906 1 98.56 188 ALA A N 1
ATOM 1442 C CA . ALA A 1 188 ? -19.031 7.355 10.055 1 98.56 188 ALA A CA 1
ATOM 1443 C C . ALA A 1 188 ? -17.688 8.047 10.164 1 98.56 188 ALA A C 1
ATOM 1445 O O . ALA A 1 188 ? -17.125 8.156 11.258 1 98.56 188 ALA A O 1
ATOM 1446 N N . GLY A 1 189 ? -17.172 8.516 9.023 1 98.5 189 GLY A N 1
ATOM 1447 C CA . GLY A 1 189 ? -15.852 9.133 8.977 1 98.5 189 GLY A CA 1
ATOM 1448 C C . GLY A 1 189 ? -15.891 10.648 9.07 1 98.5 189 GLY A C 1
ATOM 1449 O O . GLY A 1 189 ? -14.867 11.312 8.938 1 98.5 189 GLY A O 1
ATOM 1450 N N . ARG A 1 190 ? -17.031 11.211 9.305 1 97.38 190 ARG A N 1
ATOM 1451 C CA . ARG A 1 190 ? -17.188 12.664 9.344 1 97.38 190 ARG A CA 1
ATOM 1452 C C . ARG A 1 190 ? -16.328 13.289 10.438 1 97.38 190 ARG A C 1
ATOM 1454 O O . ARG A 1 190 ? -16.234 12.75 11.539 1 97.38 190 ARG A O 1
ATOM 1461 N N . ALA A 1 191 ? -15.742 14.406 10.062 1 94.75 191 ALA A N 1
ATOM 1462 C CA . ALA A 1 191 ? -14.914 15.125 11.023 1 94.75 191 ALA A CA 1
ATOM 1463 C C . ALA A 1 191 ? -15.758 15.703 12.156 1 94.75 191 ALA A C 1
ATOM 1465 O O . ALA A 1 191 ? -16.875 16.172 11.922 1 94.75 191 ALA A O 1
ATOM 1466 N N . ALA A 1 192 ? -15.164 15.703 13.336 1 87 192 ALA A N 1
ATOM 1467 C CA . ALA A 1 192 ? -15.828 16.328 14.469 1 87 192 ALA A CA 1
ATOM 1468 C C . ALA A 1 192 ? -15.539 17.828 14.516 1 87 192 ALA A C 1
ATOM 1470 O O . ALA A 1 192 ? -14.5 18.281 14.031 1 87 192 ALA A O 1
ATOM 1471 N N . MET B 1 1 ? -17.859 22.094 1.117 1 79.5 1 MET B N 1
ATOM 1472 C CA . MET B 1 1 ? -17.391 20.828 0.557 1 79.5 1 MET B CA 1
ATOM 1473 C C . MET B 1 1 ? -15.867 20.828 0.418 1 79.5 1 MET B C 1
ATOM 1475 O O . MET B 1 1 ? -15.258 21.859 0.156 1 79.5 1 MET B O 1
ATOM 1479 N N . SER B 1 2 ? -15.242 19.75 0.893 1 93.44 2 SER B N 1
ATOM 1480 C CA . SER B 1 2 ? -13.789 19.625 0.794 1 93.44 2 SER B CA 1
ATOM 1481 C C . SER B 1 2 ? -13.312 19.844 -0.639 1 93.44 2 SER B C 1
ATOM 1483 O O . SER B 1 2 ? -13.875 19.266 -1.576 1 93.44 2 SER B O 1
ATOM 1485 N N . GLN B 1 3 ? -12.461 20.781 -0.827 1 97.25 3 GLN B N 1
ATOM 1486 C CA . GLN B 1 3 ? -11.852 21.016 -2.133 1 97.25 3 GLN B CA 1
ATOM 1487 C C . GLN B 1 3 ? -11.172 19.766 -2.662 1 97.25 3 GLN B C 1
ATOM 1489 O O . GLN B 1 3 ? -11.273 19.453 -3.852 1 97.25 3 GLN B O 1
ATOM 1494 N N . ILE B 1 4 ? -10.492 19.078 -1.831 1 98.06 4 ILE B N 1
ATOM 1495 C CA . ILE B 1 4 ? -9.797 17.859 -2.203 1 98.06 4 ILE B CA 1
ATOM 1496 C C . ILE B 1 4 ? -10.797 16.812 -2.693 1 98.06 4 ILE B C 1
ATOM 1498 O O . ILE B 1 4 ? -10.594 16.188 -3.736 1 98.06 4 ILE B O 1
ATOM 1502 N N . LEU B 1 5 ? -11.883 16.609 -1.894 1 98.25 5 LEU B N 1
ATOM 1503 C CA . LEU B 1 5 ? -12.922 15.672 -2.295 1 98.25 5 LEU B CA 1
ATOM 1504 C C . LEU B 1 5 ? -13.461 16.016 -3.678 1 98.25 5 LEU B C 1
ATOM 1506 O O . LEU B 1 5 ? -13.578 15.141 -4.539 1 98.25 5 LEU B O 1
ATOM 1510 N N . SER B 1 6 ? -13.781 17.266 -3.881 1 98.31 6 SER B N 1
ATOM 1511 C CA . SER B 1 6 ? -14.305 17.719 -5.164 1 98.31 6 SER B CA 1
ATOM 1512 C C . SER B 1 6 ? -13.312 17.453 -6.293 1 98.31 6 SER B C 1
ATOM 1514 O O . SER B 1 6 ? -13.703 17.031 -7.379 1 98.31 6 SER B O 1
ATOM 1516 N N . GLU B 1 7 ? -12.055 17.734 -6.066 1 98.5 7 GLU B N 1
ATOM 1517 C CA . GLU B 1 7 ? -11.016 17.547 -7.07 1 98.5 7 GLU B CA 1
ATOM 1518 C C . GLU B 1 7 ? -10.867 16.062 -7.422 1 98.5 7 GLU B C 1
ATOM 1520 O O . GLU B 1 7 ? -10.727 15.711 -8.594 1 98.5 7 GLU B O 1
ATOM 1525 N N . VAL B 1 8 ? -10.852 15.164 -6.418 1 98.62 8 VAL B N 1
ATOM 1526 C CA . VAL B 1 8 ? -10.711 13.727 -6.637 1 98.62 8 VAL B CA 1
ATOM 1527 C C . VAL B 1 8 ? -11.898 13.203 -7.445 1 98.62 8 VAL B C 1
ATOM 1529 O O . VAL B 1 8 ? -11.719 12.438 -8.391 1 98.62 8 VAL B O 1
ATOM 1532 N N . LEU B 1 9 ? -13.102 13.656 -7.066 1 98.69 9 LEU B N 1
ATOM 1533 C CA . LEU B 1 9 ? -14.297 13.18 -7.758 1 98.69 9 LEU B CA 1
ATOM 1534 C C . LEU B 1 9 ? -14.352 13.711 -9.188 1 98.69 9 LEU B C 1
ATOM 1536 O O . LEU B 1 9 ? -14.789 13.008 -10.102 1 98.69 9 LEU B O 1
ATOM 1540 N N . ALA B 1 10 ? -13.961 14.945 -9.375 1 98.62 10 ALA B N 1
ATOM 1541 C CA . ALA B 1 10 ? -13.906 15.508 -10.727 1 98.62 10 ALA B CA 1
ATOM 1542 C C . ALA B 1 10 ? -12.906 14.742 -11.594 1 98.62 10 ALA B C 1
ATOM 1544 O O . ALA B 1 10 ? -13.195 14.438 -12.758 1 98.62 10 ALA B O 1
ATOM 1545 N N . ALA B 1 11 ? -11.727 14.516 -11.055 1 98.69 11 ALA B N 1
ATOM 1546 C CA . ALA B 1 11 ? -10.727 13.734 -11.773 1 98.69 11 ALA B CA 1
ATOM 1547 C C . ALA B 1 11 ? -11.258 12.344 -12.125 1 98.69 11 ALA B C 1
ATOM 1549 O O . ALA B 1 11 ? -11.031 11.852 -13.234 1 98.69 11 ALA B O 1
ATOM 1550 N N . ASN B 1 12 ? -11.969 11.742 -11.195 1 98.88 12 ASN B N 1
ATOM 1551 C CA . 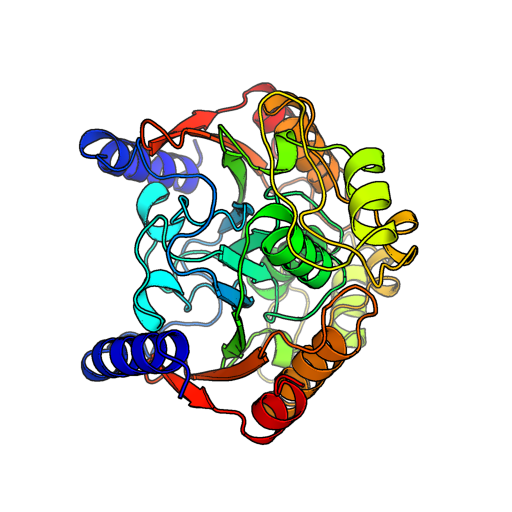ASN B 1 12 ? -12.516 10.414 -11.438 1 98.88 12 ASN B CA 1
ATOM 1552 C C . ASN B 1 12 ? -13.562 10.438 -12.555 1 98.88 12 ASN B C 1
ATOM 1554 O O . ASN B 1 12 ? -13.641 9.508 -13.359 1 98.88 12 ASN B O 1
ATOM 1558 N N . GLN B 1 13 ? -14.398 11.422 -12.484 1 98.62 13 GLN B N 1
ATOM 1559 C CA . GLN B 1 13 ? -15.383 11.555 -13.547 1 98.62 13 GLN B CA 1
ATOM 1560 C C . GLN B 1 13 ? -14.711 11.586 -14.914 1 98.62 13 GLN B C 1
ATOM 1562 O O . GLN B 1 13 ? -15.18 10.945 -15.859 1 98.62 13 GLN B O 1
ATOM 1567 N N . GLY B 1 14 ? -13.672 12.352 -15.086 1 98.69 14 GLY B N 1
ATOM 1568 C CA . GLY B 1 14 ? -12.914 12.375 -16.328 1 98.69 14 GLY B CA 1
ATOM 1569 C C . GLY B 1 14 ? -12.328 11.023 -16.688 1 98.69 14 GLY B C 1
ATOM 1570 O O . GLY B 1 14 ? -12.438 10.586 -17.844 1 98.69 14 GLY B O 1
ATOM 1571 N N . TYR B 1 15 ? -11.672 10.414 -15.734 1 98.69 15 TYR B N 1
ATOM 1572 C CA . TYR B 1 15 ? -11.086 9.094 -15.922 1 98.69 15 TYR B CA 1
ATOM 1573 C C . TYR B 1 15 ? -12.133 8.086 -16.375 1 98.69 15 TYR B C 1
ATOM 1575 O O . TYR B 1 15 ? -11.922 7.348 -17.328 1 98.69 15 TYR B O 1
ATOM 1583 N N . ALA B 1 16 ? -13.266 8.086 -15.703 1 98.5 16 ALA B N 1
ATOM 1584 C CA . ALA B 1 16 ? -14.328 7.117 -15.969 1 98.5 16 ALA B CA 1
ATOM 1585 C C . ALA B 1 16 ? -14.961 7.359 -17.344 1 98.5 16 ALA B C 1
ATOM 1587 O O . ALA B 1 16 ? -15.414 6.418 -18 1 98.5 16 ALA B O 1
ATOM 1588 N N . SER B 1 17 ? -15.023 8.547 -17.781 1 98.5 17 SER B N 1
ATOM 1589 C CA . SER B 1 17 ? -15.703 8.914 -19.016 1 98.5 17 SER B CA 1
ATOM 1590 C C . SER B 1 17 ? -15.031 8.281 -20.234 1 98.5 17 SER B C 1
ATOM 1592 O O . SER B 1 17 ? -15.656 8.125 -21.281 1 98.5 17 SER B O 1
ATOM 1594 N N . THR B 1 18 ? -13.766 7.84 -20.141 1 98 18 THR B N 1
ATOM 1595 C CA . THR B 1 18 ? -13.047 7.238 -21.266 1 98 18 THR B CA 1
ATOM 1596 C C . THR B 1 18 ? -12.492 5.867 -20.891 1 98 18 THR B C 1
ATOM 1598 O O . THR B 1 18 ? -11.594 5.348 -21.547 1 98 18 THR B O 1
ATOM 1601 N N . PHE B 1 19 ? -12.914 5.398 -19.812 1 98 19 PHE B N 1
ATOM 1602 C CA . PHE B 1 19 ? -12.391 4.156 -19.266 1 98 19 PHE B CA 1
ATOM 1603 C C . PHE B 1 19 ? -12.727 2.973 -20.156 1 98 19 PHE B C 1
ATOM 1605 O O . PHE B 1 19 ? -13.883 2.791 -20.547 1 98 19 PHE B O 1
ATOM 1612 N N . ASP B 1 20 ? -11.727 2.117 -20.516 1 98.06 20 ASP B N 1
ATOM 1613 C CA . ASP B 1 20 ? -11.938 1.009 -21.453 1 98.06 20 ASP B CA 1
ATOM 1614 C C . ASP B 1 20 ? -11.258 -0.264 -20.938 1 98.06 20 ASP B C 1
ATOM 1616 O O . ASP B 1 20 ? -10.945 -1.161 -21.734 1 98.06 20 ASP B O 1
ATOM 1620 N N . LYS B 1 21 ? -11.055 -0.403 -19.688 1 97.81 21 LYS B N 1
ATOM 1621 C CA . LYS B 1 21 ? -10.312 -1.527 -19.125 1 97.81 21 LYS B CA 1
ATOM 1622 C C . LYS B 1 21 ? -11.203 -2.383 -18.219 1 97.81 21 LYS B C 1
ATOM 1624 O O . LYS B 1 21 ? -10.711 -3.041 -17.297 1 97.81 21 LYS B O 1
ATOM 1629 N N . GLY B 1 22 ? -12.477 -2.328 -18.469 1 97.56 22 GLY B N 1
ATOM 1630 C CA . GLY B 1 22 ? -13.453 -2.994 -17.609 1 97.56 22 GLY B CA 1
ATOM 1631 C C . GLY B 1 22 ? -13.391 -4.508 -17.719 1 97.56 22 GLY B C 1
ATOM 1632 O O . GLY B 1 22 ? -13.961 -5.211 -16.875 1 97.56 22 GLY B O 1
ATOM 1633 N N . GLY B 1 23 ? -12.617 -5.078 -18.656 1 97.75 23 GLY B N 1
ATOM 1634 C CA . GLY B 1 23 ? -12.578 -6.516 -18.891 1 97.75 23 GLY B CA 1
ATOM 1635 C C . GLY B 1 23 ? -11.328 -7.172 -18.328 1 97.75 23 GLY B C 1
ATOM 1636 O O . GLY B 1 23 ? -11.102 -8.367 -18.547 1 97.75 23 GLY B O 1
ATOM 1637 N N . LEU B 1 24 ? -10.484 -6.457 -17.594 1 98 24 LEU B N 1
ATOM 1638 C CA . LEU B 1 24 ? -9.242 -7 -17.062 1 98 24 LEU B CA 1
ATOM 1639 C C . LEU B 1 24 ? -9.523 -8.086 -16.016 1 98 24 LEU B C 1
ATOM 1641 O O . LEU B 1 24 ? -10.422 -7.938 -15.188 1 98 24 LEU B O 1
ATOM 1645 N N . PRO B 1 25 ? -8.797 -9.148 -16.109 1 96.88 25 PRO B N 1
ATOM 1646 C CA . PRO B 1 25 ? -8.992 -10.227 -15.133 1 96.88 25 PRO B CA 1
ATOM 1647 C C . PRO B 1 25 ? -8.461 -9.859 -13.75 1 96.88 25 PRO B C 1
ATOM 1649 O O . PRO B 1 25 ? -7.66 -8.938 -13.609 1 96.88 25 PRO B O 1
ATOM 1652 N N . MET B 1 26 ? -8.883 -10.633 -12.758 1 96.19 26 MET B N 1
ATOM 1653 C CA . MET B 1 26 ? -8.516 -10.414 -11.359 1 96.19 26 MET B CA 1
ATOM 1654 C C . MET B 1 26 ? -7.035 -10.688 -11.133 1 96.19 26 MET B C 1
ATOM 1656 O O . MET B 1 26 ? -6.332 -9.867 -10.547 1 96.19 26 MET B O 1
ATOM 1660 N N . PRO B 1 27 ? -6.488 -11.844 -11.633 1 97.31 27 PRO B N 1
ATOM 1661 C CA . PRO B 1 27 ? -5.059 -12.078 -11.422 1 97.31 27 PRO B CA 1
ATOM 1662 C C . PRO B 1 27 ? -4.184 -11.117 -12.227 1 97.31 27 PRO B C 1
ATOM 1664 O O . PRO B 1 27 ? -4.512 -10.781 -13.367 1 97.31 27 PRO B O 1
ATOM 1667 N N . PRO B 1 28 ? -3.117 -10.68 -11.648 1 98.5 28 PRO B N 1
ATOM 1668 C CA . PRO B 1 28 ? -2.219 -9.805 -12.398 1 98.5 28 PRO B CA 1
ATOM 1669 C C . PRO B 1 28 ? -1.572 -10.508 -13.594 1 98.5 28 PRO B C 1
ATOM 1671 O O . PRO B 1 28 ? -1.02 -11.602 -13.445 1 98.5 28 PRO B O 1
ATOM 1674 N N . GLY B 1 29 ? -1.569 -9.852 -14.703 1 98.38 29 GLY B N 1
ATOM 1675 C CA . GLY B 1 29 ? -1.152 -10.453 -15.961 1 98.38 29 GLY B CA 1
ATOM 1676 C C . GLY B 1 29 ? 0.335 -10.75 -16.016 1 98.38 29 GLY B C 1
ATOM 1677 O O . GLY B 1 29 ? 0.758 -11.719 -16.656 1 98.38 29 GLY B O 1
ATOM 1678 N N . ARG B 1 30 ? 1.144 -9.938 -15.414 1 98.5 30 ARG B N 1
ATOM 1679 C CA . ARG B 1 30 ? 2.588 -10.125 -15.5 1 98.5 30 ARG B CA 1
ATOM 1680 C C . ARG B 1 30 ? 3.1 -10.953 -14.328 1 98.5 30 ARG B C 1
ATOM 1682 O O . ARG B 1 30 ? 4.301 -11.188 -14.203 1 98.5 30 ARG B O 1
ATOM 1689 N N . ARG B 1 31 ? 2.248 -11.305 -13.352 1 98.31 31 ARG B N 1
ATOM 1690 C CA . ARG B 1 31 ? 2.459 -12.289 -12.289 1 98.31 31 ARG B CA 1
ATOM 1691 C C . ARG B 1 31 ? 3.6 -11.867 -11.375 1 98.31 31 ARG B C 1
ATOM 1693 O O . ARG B 1 31 ? 4.453 -12.68 -11.016 1 98.31 31 ARG B O 1
ATOM 1700 N N . PHE B 1 32 ? 3.756 -10.586 -10.984 1 98.81 32 PHE B N 1
ATOM 1701 C CA . PHE B 1 32 ? 4.688 -10.148 -9.953 1 98.81 32 PHE B CA 1
ATOM 1702 C C . PHE B 1 32 ? 4.047 -9.086 -9.062 1 98.81 32 PHE B C 1
ATOM 1704 O O . PHE B 1 32 ? 2.947 -8.609 -9.352 1 98.81 32 PHE B O 1
ATOM 1711 N N . ALA B 1 33 ? 4.664 -8.836 -7.922 1 98.94 33 ALA B N 1
ATOM 1712 C CA . ALA B 1 33 ? 4.191 -7.852 -6.957 1 98.94 33 ALA B CA 1
ATOM 1713 C C . ALA B 1 33 ? 5.32 -6.914 -6.531 1 98.94 33 ALA B C 1
ATOM 1715 O O . ALA B 1 33 ? 6.496 -7.285 -6.578 1 98.94 33 ALA B O 1
ATOM 1716 N N . ILE B 1 34 ? 4.973 -5.703 -6.23 1 98.94 34 ILE B N 1
ATOM 1717 C CA . ILE B 1 34 ? 5.898 -4.707 -5.699 1 98.94 34 ILE B CA 1
ATOM 1718 C C . ILE B 1 34 ? 5.457 -4.289 -4.297 1 98.94 34 ILE B C 1
ATOM 1720 O O . ILE B 1 34 ? 4.281 -3.982 -4.074 1 98.94 34 ILE B O 1
ATOM 1724 N N . LEU B 1 35 ? 6.289 -4.398 -3.34 1 99 35 LEU B N 1
ATOM 1725 C CA . LEU B 1 35 ? 6.172 -3.725 -2.051 1 99 35 LEU B CA 1
ATOM 1726 C C . LEU B 1 35 ? 7.016 -2.455 -2.02 1 99 35 LEU B C 1
ATOM 1728 O O . LEU B 1 35 ? 8.234 -2.506 -2.225 1 99 35 LEU B O 1
ATOM 1732 N N . THR B 1 36 ? 6.387 -1.287 -1.809 1 98.94 36 THR B N 1
ATOM 1733 C CA . THR B 1 36 ? 7.105 -0.02 -1.806 1 98.94 36 THR B CA 1
ATOM 1734 C C . THR B 1 36 ? 6.461 0.967 -0.837 1 98.94 36 THR B C 1
ATOM 1736 O O . THR B 1 36 ? 5.523 0.618 -0.121 1 98.94 36 THR B O 1
ATOM 1739 N N . CYS B 1 37 ? 7.027 2.15 -0.751 1 98.94 37 CYS B N 1
ATOM 1740 C CA . CYS B 1 37 ? 6.582 3.127 0.236 1 98.94 37 CYS B CA 1
ATOM 1741 C C . CYS B 1 37 ? 5.316 3.838 -0.232 1 98.94 37 CYS B C 1
ATOM 1743 O O . CYS B 1 37 ? 5.094 3.988 -1.435 1 98.94 37 CYS B O 1
ATOM 1745 N N . MET B 1 38 ? 4.504 4.32 0.678 1 98.94 38 MET B N 1
ATOM 1746 C CA . MET B 1 38 ? 3.322 5.141 0.426 1 98.94 38 MET B CA 1
ATOM 1747 C C . MET B 1 38 ? 3.721 6.531 -0.059 1 98.94 38 MET B C 1
ATOM 1749 O O . MET B 1 38 ? 2.869 7.309 -0.491 1 98.94 38 MET B O 1
ATOM 1753 N N . ASP B 1 39 ? 4.938 6.938 -0.098 1 98.88 39 ASP B N 1
ATOM 1754 C CA . ASP B 1 39 ? 5.469 8.273 -0.364 1 98.88 39 ASP B CA 1
ATOM 1755 C C . ASP B 1 39 ? 4.852 8.867 -1.625 1 98.88 39 ASP B C 1
ATOM 1757 O O . ASP B 1 39 ? 4.703 8.18 -2.637 1 98.88 39 ASP B O 1
ATOM 1761 N N . ALA B 1 40 ? 4.488 10.125 -1.504 1 98.88 40 ALA B N 1
ATOM 1762 C CA . ALA B 1 40 ? 3.773 10.82 -2.572 1 98.88 40 ALA B CA 1
ATOM 1763 C C . ALA B 1 40 ? 4.656 10.992 -3.805 1 98.88 40 ALA B C 1
ATOM 1765 O O . ALA B 1 40 ? 4.16 11.25 -4.902 1 98.88 40 ALA B O 1
ATOM 1766 N N . ARG B 1 41 ? 5.961 10.984 -3.678 1 98.81 41 ARG B N 1
ATOM 1767 C CA . ARG B 1 41 ? 6.898 11.211 -4.777 1 98.81 41 ARG B CA 1
ATOM 1768 C C . ARG B 1 41 ? 7.051 9.953 -5.629 1 98.81 41 ARG B C 1
ATOM 1770 O O . ARG B 1 41 ? 7.629 10.008 -6.719 1 98.81 41 ARG B O 1
ATOM 1777 N N . LEU B 1 42 ? 6.492 8.773 -5.176 1 98.81 42 LEU B N 1
ATOM 1778 C CA . LEU B 1 42 ? 6.613 7.523 -5.91 1 98.81 42 LEU B CA 1
ATOM 1779 C C . LEU B 1 42 ? 5.344 7.23 -6.707 1 98.81 42 LEU B C 1
ATOM 1781 O O . LEU B 1 42 ? 4.238 7.34 -6.176 1 98.81 42 LEU B O 1
ATOM 1785 N N . ASP B 1 43 ? 5.48 6.906 -7.941 1 98.56 43 ASP B N 1
ATOM 1786 C CA . ASP B 1 43 ? 4.441 6.336 -8.797 1 98.56 43 ASP B CA 1
ATOM 1787 C C . ASP B 1 43 ? 4.898 5.008 -9.398 1 98.56 43 ASP B C 1
ATOM 1789 O O . ASP B 1 43 ? 5.496 4.984 -10.477 1 98.56 43 ASP B O 1
ATOM 1793 N N . PRO B 1 44 ? 4.559 3.91 -8.711 1 98.56 44 PRO B N 1
ATOM 1794 C CA . PRO B 1 44 ? 5.055 2.604 -9.148 1 98.56 44 PRO B CA 1
ATOM 1795 C C . PRO B 1 44 ? 4.688 2.289 -10.602 1 98.56 44 PRO B C 1
ATOM 1797 O O . PRO B 1 44 ? 5.457 1.635 -11.305 1 98.56 44 PRO B O 1
ATOM 1800 N N . ALA B 1 45 ? 3.498 2.697 -11.039 1 98.56 45 ALA B N 1
ATOM 1801 C CA . ALA B 1 45 ? 3.115 2.439 -12.422 1 98.56 45 ALA B CA 1
ATOM 1802 C C . ALA B 1 45 ? 4.109 3.072 -13.391 1 98.56 45 ALA B C 1
ATOM 1804 O O . ALA B 1 45 ? 4.441 2.482 -14.422 1 98.56 45 ALA B O 1
ATOM 1805 N N . LYS B 1 46 ? 4.605 4.262 -13.078 1 98.44 46 LYS B N 1
ATOM 1806 C CA . LYS B 1 46 ? 5.523 4.984 -13.953 1 98.44 46 LYS B CA 1
ATOM 1807 C C . LYS B 1 46 ? 6.941 4.43 -13.844 1 98.44 46 LYS B C 1
ATOM 1809 O O . LYS B 1 46 ? 7.527 4.008 -14.844 1 98.44 46 LYS B O 1
ATOM 1814 N N . TYR B 1 47 ? 7.523 4.305 -12.617 1 98.75 47 TYR B N 1
ATOM 1815 C CA . TYR B 1 47 ? 8.938 3.965 -12.531 1 98.75 47 TYR B CA 1
ATOM 1816 C C . TYR B 1 47 ? 9.172 2.492 -12.852 1 98.75 47 TYR B C 1
ATOM 1818 O O . TYR B 1 47 ? 10.297 2.078 -13.117 1 98.75 47 TYR B O 1
ATOM 1826 N N . ALA B 1 48 ? 8.078 1.661 -12.805 1 98.69 48 ALA B N 1
ATOM 1827 C CA . ALA B 1 48 ? 8.227 0.235 -13.078 1 98.69 48 ALA B CA 1
ATOM 1828 C C . ALA B 1 48 ? 7.523 -0.144 -14.383 1 98.69 48 ALA B C 1
ATOM 1830 O O . ALA B 1 48 ? 7.449 -1.324 -14.734 1 98.69 48 ALA B O 1
ATOM 1831 N N . GLY B 1 49 ? 6.938 0.768 -15.102 1 98.31 49 GLY B N 1
ATOM 1832 C CA . GLY B 1 49 ? 6.316 0.508 -16.391 1 98.31 49 GLY B CA 1
ATOM 1833 C C . GLY B 1 49 ? 5.102 -0.397 -16.297 1 98.31 49 GLY B C 1
ATOM 1834 O O . GLY B 1 49 ? 5.012 -1.403 -17 1 98.31 49 GLY B O 1
ATOM 1835 N N . LEU B 1 50 ? 4.145 -0.04 -15.438 1 98.56 50 LEU B N 1
ATOM 1836 C CA . LEU B 1 50 ? 2.951 -0.856 -15.234 1 98.56 50 LEU B CA 1
ATOM 1837 C C . LEU B 1 50 ? 1.731 -0.202 -15.875 1 98.56 50 LEU B C 1
ATOM 1839 O O . LEU B 1 50 ? 1.584 1.021 -15.836 1 98.56 50 LEU B O 1
ATOM 1843 N N . SER B 1 51 ? 0.934 -0.99 -16.453 1 98.06 51 SER B N 1
ATOM 1844 C CA . SER B 1 51 ? -0.448 -0.647 -16.781 1 98.06 51 SER B CA 1
ATOM 1845 C C . SER B 1 51 ? -1.423 -1.352 -15.836 1 98.06 51 SER B C 1
ATOM 1847 O O . SER B 1 51 ? -1.046 -2.289 -15.133 1 98.06 51 SER B O 1
ATOM 1849 N N . GLU B 1 52 ? -2.684 -0.825 -15.789 1 98.44 52 GLU B N 1
ATOM 1850 C CA . GLU B 1 52 ? -3.715 -1.525 -15.031 1 98.44 52 GLU B CA 1
ATOM 1851 C C . GLU B 1 52 ? -3.814 -2.988 -15.453 1 98.44 52 GLU B C 1
ATOM 1853 O O . GLU B 1 52 ? -3.818 -3.295 -16.641 1 98.44 52 GLU B O 1
ATOM 1858 N N . GLY B 1 53 ? -3.795 -3.869 -14.516 1 98.62 53 GLY B N 1
ATOM 1859 C CA . GLY B 1 53 ? -3.898 -5.297 -14.773 1 98.62 53 GLY B CA 1
ATOM 1860 C C . GLY B 1 53 ? -2.561 -6.012 -14.719 1 98.62 53 GLY B C 1
ATOM 1861 O O . GLY B 1 53 ? -2.508 -7.242 -14.703 1 98.62 53 GLY B O 1
ATOM 1862 N N . ASP B 1 54 ? -1.438 -5.34 -14.641 1 98.62 54 ASP B N 1
ATOM 1863 C CA . ASP B 1 54 ? -0.117 -5.926 -14.844 1 98.62 54 ASP B CA 1
ATOM 1864 C C . ASP B 1 54 ? 0.383 -6.598 -13.57 1 98.62 54 ASP B C 1
ATOM 1866 O O . ASP B 1 54 ? 0.829 -7.75 -13.602 1 98.62 54 ASP B O 1
ATOM 1870 N N . ALA B 1 55 ? 0.371 -5.895 -12.398 1 98.88 55 ALA B N 1
ATOM 1871 C CA . ALA B 1 55 ? 1.06 -6.371 -11.195 1 98.88 55 ALA B CA 1
ATOM 1872 C C . ALA B 1 55 ? 0.344 -5.902 -9.938 1 98.88 55 ALA B C 1
ATOM 1874 O O . ALA B 1 55 ? -0.352 -4.887 -9.945 1 98.88 55 ALA B O 1
ATOM 1875 N N . HIS B 1 56 ? 0.461 -6.668 -8.867 1 98.94 56 HIS B N 1
ATOM 1876 C CA . HIS B 1 56 ? 0.029 -6.195 -7.562 1 98.94 56 HIS B CA 1
ATOM 1877 C C . HIS B 1 56 ? 1.011 -5.176 -6.992 1 98.94 56 HIS B C 1
ATOM 1879 O O . HIS B 1 56 ? 2.225 -5.324 -7.145 1 98.94 56 HIS B O 1
ATOM 1885 N N . VAL B 1 57 ? 0.49 -4.113 -6.391 1 98.94 57 VAL B N 1
ATOM 1886 C CA . VAL B 1 57 ? 1.325 -3.105 -5.742 1 98.94 57 VAL B CA 1
ATOM 1887 C C . VAL B 1 57 ? 0.878 -2.918 -4.293 1 98.94 57 VAL B C 1
ATOM 1889 O O . VAL B 1 57 ? -0.279 -2.582 -4.035 1 98.94 57 VAL B O 1
ATOM 1892 N N . ILE B 1 58 ? 1.762 -3.215 -3.371 1 99 58 ILE B N 1
ATOM 1893 C CA . ILE B 1 58 ? 1.585 -3.027 -1.936 1 99 58 ILE B CA 1
ATOM 1894 C C . ILE B 1 58 ? 2.379 -1.809 -1.473 1 99 58 ILE B C 1
ATOM 1896 O O . ILE B 1 58 ? 3.543 -1.641 -1.843 1 99 58 ILE B O 1
ATOM 1900 N N . ARG B 1 59 ? 1.707 -0.887 -0.733 1 98.94 59 ARG B N 1
ATOM 1901 C CA . ARG B 1 59 ? 2.35 0.35 -0.3 1 98.94 59 ARG B CA 1
ATOM 1902 C C . ARG B 1 59 ? 2.025 0.652 1.159 1 98.94 59 ARG B C 1
ATOM 1904 O O . ARG B 1 59 ? 0.86 0.625 1.561 1 98.94 59 ARG B O 1
ATOM 1911 N N . ASN B 1 60 ? 2.992 0.896 1.95 1 98.94 60 ASN B N 1
ATOM 1912 C CA . ASN B 1 60 ? 2.857 1.392 3.316 1 98.94 60 ASN B CA 1
ATOM 1913 C C . ASN B 1 60 ? 3.982 2.357 3.674 1 98.94 60 ASN B C 1
ATOM 1915 O O . ASN B 1 60 ? 4.801 2.711 2.82 1 98.94 60 ASN B O 1
ATOM 1919 N N . ALA B 1 61 ? 3.914 2.924 4.938 1 98.94 61 ALA B N 1
ATOM 1920 C CA . ALA B 1 61 ? 4.992 3.812 5.363 1 98.94 61 ALA B CA 1
ATOM 1921 C C . ALA B 1 61 ? 6.332 3.088 5.359 1 98.94 61 ALA B C 1
ATOM 1923 O O . ALA B 1 61 ? 6.516 2.1 6.078 1 98.94 61 ALA B O 1
ATOM 1924 N N . GLY B 1 62 ? 7.234 3.551 4.457 1 98.81 62 GLY B N 1
ATOM 1925 C CA . GLY B 1 62 ? 8.586 3.02 4.395 1 98.81 62 GLY B CA 1
ATOM 1926 C C . GLY B 1 62 ? 8.727 1.854 3.436 1 98.81 62 GLY B C 1
ATOM 1927 O O . GLY B 1 62 ? 9.844 1.417 3.137 1 98.81 62 GLY B O 1
ATOM 1928 N N . GLY B 1 63 ? 7.543 1.279 2.932 1 98.94 63 GLY B N 1
ATOM 1929 C CA . GLY B 1 63 ? 7.637 0.059 2.146 1 98.94 63 GLY B CA 1
ATOM 1930 C C . GLY B 1 63 ? 8.148 -1.125 2.943 1 98.94 63 GLY B C 1
ATOM 1931 O O . GLY B 1 63 ? 8.906 -1.947 2.424 1 98.94 63 GLY B O 1
ATOM 1932 N N . ARG B 1 64 ? 7.805 -1.206 4.176 1 98.94 64 ARG B N 1
ATOM 1933 C CA . ARG B 1 64 ? 8.367 -2.186 5.098 1 98.94 64 ARG B CA 1
ATOM 1934 C C . ARG B 1 64 ? 7.625 -3.514 5.008 1 98.94 64 ARG B C 1
ATOM 1936 O O . ARG B 1 64 ? 6.41 -3.539 4.793 1 98.94 64 ARG B O 1
ATOM 1943 N N . ALA B 1 65 ? 8.352 -4.582 5.219 1 98.94 65 ALA B N 1
ATOM 1944 C CA . ALA B 1 65 ? 7.758 -5.918 5.254 1 98.94 65 ALA B CA 1
ATOM 1945 C C . ALA B 1 65 ? 7.043 -6.164 6.578 1 98.94 65 ALA B C 1
ATOM 1947 O O . ALA B 1 65 ? 7.387 -7.094 7.312 1 98.94 65 ALA B O 1
ATOM 1948 N N . SER B 1 66 ? 5.992 -5.352 6.867 1 98.88 66 SER B N 1
ATOM 1949 C CA . SER B 1 66 ? 5.133 -5.57 8.023 1 98.88 66 SER B CA 1
ATOM 1950 C C . SER B 1 66 ? 4.352 -6.875 7.898 1 98.88 66 SER B C 1
ATOM 1952 O O . SER B 1 66 ? 4.363 -7.512 6.844 1 98.88 66 SER B O 1
ATOM 1954 N N . ASP B 1 67 ? 3.668 -7.305 8.992 1 98.69 67 ASP B N 1
ATOM 1955 C CA . ASP B 1 67 ? 2.809 -8.484 8.93 1 98.69 67 ASP B CA 1
ATOM 1956 C C . ASP B 1 67 ? 1.743 -8.328 7.848 1 98.69 67 ASP B C 1
ATOM 1958 O O . ASP B 1 67 ? 1.439 -9.281 7.129 1 98.69 67 ASP B O 1
ATOM 1962 N N . ASP B 1 68 ? 1.198 -7.156 7.734 1 98.88 68 ASP B N 1
ATOM 1963 C CA . ASP B 1 68 ? 0.16 -6.906 6.742 1 98.88 68 ASP B CA 1
ATOM 1964 C C . ASP B 1 68 ? 0.727 -6.98 5.324 1 98.88 68 ASP B C 1
ATOM 1966 O O . ASP B 1 68 ? 0.057 -7.457 4.406 1 98.88 68 ASP B O 1
ATOM 1970 N N . ALA B 1 69 ? 1.916 -6.402 5.117 1 98.94 69 ALA B N 1
ATOM 1971 C CA . ALA B 1 69 ? 2.553 -6.496 3.809 1 98.94 69 ALA B CA 1
ATOM 1972 C C . ALA B 1 69 ? 2.811 -7.949 3.424 1 98.94 69 ALA B C 1
ATOM 1974 O O . ALA B 1 69 ? 2.562 -8.352 2.283 1 98.94 69 ALA B O 1
ATOM 1975 N N . ILE B 1 70 ? 3.283 -8.742 4.355 1 98.94 70 ILE B N 1
ATOM 1976 C CA . ILE B 1 70 ? 3.559 -10.148 4.086 1 98.94 70 ILE B CA 1
ATOM 1977 C C . ILE B 1 70 ? 2.246 -10.898 3.859 1 98.94 70 ILE B C 1
ATOM 1979 O O . ILE B 1 70 ? 2.145 -11.727 2.955 1 98.94 70 ILE B O 1
ATOM 1983 N N . ARG B 1 71 ? 1.226 -10.594 4.691 1 98.88 71 ARG B N 1
ATOM 1984 C CA . ARG B 1 71 ? -0.116 -11.117 4.445 1 98.88 71 ARG B CA 1
ATOM 1985 C C . ARG B 1 71 ? -0.546 -10.867 3.006 1 98.88 71 ARG B C 1
ATOM 1987 O O . ARG B 1 71 ? -1.049 -11.773 2.338 1 98.88 71 ARG B O 1
ATOM 1994 N N . SER B 1 72 ? -0.328 -9.656 2.521 1 98.94 72 SER B N 1
ATOM 1995 C CA . SER B 1 72 ? -0.704 -9.258 1.167 1 98.94 72 SER B CA 1
ATOM 1996 C C . SER B 1 72 ? 0.098 -10.031 0.124 1 98.94 72 SER B C 1
ATOM 1998 O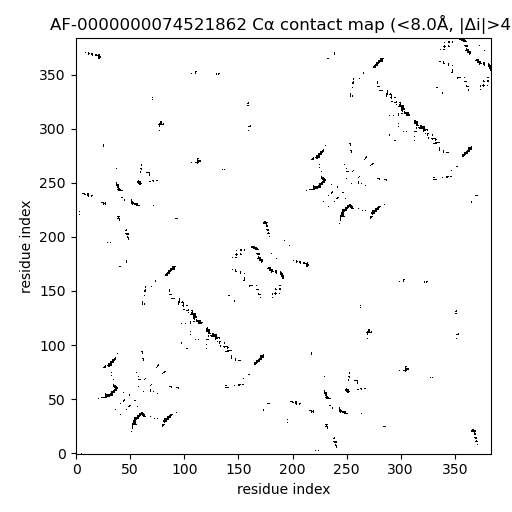 O . SER B 1 72 ? -0.453 -10.477 -0.885 1 98.94 72 SER B O 1
ATOM 2000 N N . LEU B 1 73 ? 1.384 -10.203 0.393 1 98.94 73 LEU B N 1
ATOM 2001 C CA . LEU B 1 73 ? 2.246 -10.945 -0.522 1 98.94 73 LEU B CA 1
ATOM 2002 C C . LEU B 1 73 ? 1.822 -12.406 -0.604 1 98.94 73 LEU B C 1
ATOM 2004 O O . LEU B 1 73 ? 1.783 -12.992 -1.692 1 98.94 73 LEU B O 1
ATOM 2008 N N . VAL B 1 74 ? 1.511 -13.031 0.523 1 98.88 74 VAL B N 1
ATOM 2009 C CA . VAL B 1 74 ? 1.103 -14.43 0.564 1 98.88 74 VAL B CA 1
ATOM 2010 C C . VAL B 1 74 ? -0.196 -14.609 -0.218 1 98.88 74 VAL B C 1
ATOM 2012 O O . VAL B 1 74 ? -0.328 -15.555 -1.002 1 98.88 74 VAL B O 1
ATOM 2015 N N . ILE B 1 75 ? -1.127 -13.727 -0.039 1 98.81 75 ILE B N 1
ATOM 2016 C CA . ILE B 1 75 ? -2.377 -13.773 -0.791 1 98.81 75 ILE B CA 1
ATOM 2017 C C . ILE B 1 75 ? -2.088 -13.617 -2.281 1 98.81 75 ILE B C 1
ATOM 2019 O O . ILE B 1 75 ? -2.646 -14.336 -3.111 1 98.81 75 ILE B O 1
ATOM 2023 N N . SER B 1 76 ? -1.223 -12.648 -2.633 1 98.75 76 SER B N 1
ATOM 2024 C CA . SER B 1 76 ? -0.844 -12.352 -4.012 1 98.75 76 SER B CA 1
ATOM 2025 C C . SER B 1 76 ? -0.315 -13.602 -4.715 1 98.75 76 SER B C 1
ATOM 2027 O O . SER B 1 76 ? -0.644 -13.852 -5.875 1 98.75 76 SER B O 1
ATOM 2029 N N . TYR B 1 77 ? 0.506 -14.375 -4.031 1 98.5 77 TYR B N 1
ATOM 2030 C CA . TYR B 1 77 ? 1.065 -15.602 -4.594 1 98.5 77 TYR B CA 1
ATOM 2031 C C . TYR B 1 77 ? 0.05 -16.734 -4.547 1 98.5 77 TYR B C 1
ATOM 2033 O O . TYR B 1 77 ? -0.266 -17.328 -5.578 1 98.5 77 TYR B O 1
ATOM 2041 N N . LYS B 1 78 ? -0.518 -17.062 -3.377 1 98.25 78 LYS B N 1
ATOM 2042 C CA . LYS B 1 78 ? -1.301 -18.281 -3.129 1 98.25 78 LYS B CA 1
ATOM 2043 C C . LYS B 1 78 ? -2.582 -18.281 -3.957 1 98.25 78 LYS B C 1
ATOM 2045 O O . LYS B 1 78 ? -2.979 -19.312 -4.492 1 98.25 78 LYS B O 1
ATOM 2050 N N . LEU B 1 79 ? -3.17 -17.109 -4.074 1 97.62 79 LEU B N 1
ATOM 2051 C CA . LEU B 1 79 ? -4.5 -17.109 -4.68 1 97.62 79 LEU B CA 1
ATOM 2052 C C . LEU B 1 79 ? -4.473 -16.438 -6.047 1 97.62 79 LEU B C 1
ATOM 2054 O O . LEU B 1 79 ? -5.352 -16.672 -6.879 1 97.62 79 LEU B O 1
ATOM 2058 N N . LEU B 1 80 ? -3.418 -15.547 -6.297 1 97.19 80 LEU B N 1
ATOM 2059 C CA . LEU B 1 80 ? -3.518 -14.734 -7.504 1 97.19 80 LEU B CA 1
ATOM 2060 C C . LEU B 1 80 ? -2.297 -14.93 -8.398 1 97.19 80 LEU B C 1
ATOM 2062 O O . LEU B 1 80 ? -2.145 -14.242 -9.406 1 97.19 80 LEU B O 1
ATOM 2066 N N . GLY B 1 81 ? -1.363 -15.703 -8 1 96.69 81 GLY B N 1
ATOM 2067 C CA . GLY B 1 81 ? -0.446 -16.344 -8.922 1 96.69 81 GLY B CA 1
ATOM 2068 C C . GLY B 1 81 ? 0.81 -15.539 -9.188 1 96.69 81 GLY B C 1
ATOM 2069 O O . GLY B 1 81 ? 1.528 -15.789 -10.156 1 96.69 81 GLY B O 1
ATOM 2070 N N . THR B 1 82 ? 1.094 -14.508 -8.391 1 98.38 82 THR B N 1
ATOM 2071 C CA . THR B 1 82 ? 2.365 -13.828 -8.594 1 98.38 82 THR B CA 1
ATOM 2072 C C . THR B 1 82 ? 3.535 -14.773 -8.352 1 98.38 82 THR B C 1
ATOM 2074 O O . THR B 1 82 ? 3.443 -15.68 -7.52 1 98.38 82 THR B O 1
ATOM 2077 N N . ARG B 1 83 ? 4.691 -14.43 -9.023 1 97.69 83 ARG B N 1
ATOM 2078 C CA . ARG B 1 83 ? 5.789 -15.391 -9 1 97.69 83 ARG B CA 1
ATOM 2079 C C . ARG B 1 83 ? 7.105 -14.711 -8.648 1 97.69 83 ARG B C 1
ATOM 2081 O O . ARG B 1 83 ? 8.102 -15.383 -8.383 1 97.69 83 ARG B O 1
ATOM 2088 N N . GLU B 1 84 ? 7.137 -13.398 -8.719 1 98.38 84 GLU B N 1
ATOM 2089 C CA . GLU B 1 84 ? 8.297 -12.586 -8.367 1 98.38 84 GLU B CA 1
ATOM 2090 C C . GLU B 1 84 ? 7.883 -11.352 -7.566 1 98.38 84 GLU B C 1
ATOM 2092 O O . GLU B 1 84 ? 6.832 -10.766 -7.82 1 98.38 84 GLU B O 1
ATOM 2097 N N . TRP B 1 85 ? 8.766 -11.086 -6.648 1 98.94 85 TRP B N 1
ATOM 2098 C CA . TRP B 1 85 ? 8.438 -9.93 -5.828 1 98.94 85 TRP B CA 1
ATOM 2099 C C . TRP B 1 85 ? 9.578 -8.922 -5.816 1 98.94 85 TRP B C 1
ATOM 2101 O O . TRP B 1 85 ? 10.75 -9.305 -5.918 1 98.94 85 TRP B O 1
ATOM 2111 N N . PHE B 1 86 ? 9.273 -7.648 -5.781 1 98.94 86 PHE B N 1
ATOM 2112 C CA . PHE B 1 86 ? 10.211 -6.539 -5.629 1 98.94 86 PHE B CA 1
ATOM 2113 C C . PHE B 1 86 ? 9.961 -5.801 -4.32 1 98.94 86 PHE B C 1
ATOM 2115 O O . PHE B 1 86 ? 8.82 -5.473 -3.99 1 98.94 86 PHE B O 1
ATOM 2122 N N . VAL B 1 87 ? 10.977 -5.645 -3.541 1 99 87 VAL B N 1
ATOM 2123 C CA . VAL B 1 87 ? 10.969 -4.738 -2.398 1 99 87 VAL B CA 1
ATOM 2124 C C . VAL B 1 87 ? 11.742 -3.469 -2.74 1 99 87 VAL B C 1
ATOM 2126 O O . VAL B 1 87 ? 12.953 -3.512 -2.947 1 99 87 VAL B O 1
ATOM 2129 N N . ILE B 1 88 ? 10.992 -2.332 -2.814 1 98.94 88 ILE B N 1
ATOM 2130 C CA . ILE B 1 88 ? 11.602 -1.104 -3.314 1 98.94 88 ILE B CA 1
ATOM 2131 C C . ILE B 1 88 ? 11.414 0.016 -2.293 1 98.94 88 ILE B C 1
ATOM 2133 O O . ILE B 1 88 ? 10.328 0.573 -2.164 1 98.94 88 ILE B O 1
ATOM 2137 N N . HIS B 1 89 ? 12.453 0.326 -1.525 1 98.94 89 HIS B N 1
ATOM 2138 C CA . HIS B 1 89 ? 12.492 1.519 -0.687 1 98.94 89 HIS B CA 1
ATOM 2139 C C . HIS B 1 89 ? 12.836 2.758 -1.507 1 98.94 89 HIS B C 1
ATOM 2141 O O . HIS B 1 89 ? 12.688 2.758 -2.73 1 98.94 89 HIS B O 1
ATOM 2147 N N . HIS B 1 90 ? 13.156 3.9 -0.863 1 98.94 90 HIS B N 1
ATOM 2148 C CA . HIS B 1 90 ? 13.5 5.082 -1.644 1 98.94 90 HIS B CA 1
ATOM 2149 C C . HIS B 1 90 ? 14.383 6.035 -0.84 1 98.94 90 HIS B C 1
ATOM 2151 O O . HIS B 1 90 ? 14.383 5.992 0.392 1 98.94 90 HIS B O 1
ATOM 2157 N N . THR B 1 91 ? 15.133 6.82 -1.522 1 98.75 91 THR B N 1
ATOM 2158 C CA . THR B 1 91 ? 15.992 7.809 -0.877 1 98.75 91 THR B CA 1
ATOM 2159 C C . THR B 1 91 ? 15.156 8.922 -0.254 1 98.75 91 THR B C 1
ATOM 2161 O O . THR B 1 91 ? 14.016 9.156 -0.667 1 98.75 91 THR B O 1
ATOM 2164 N N . ASP B 1 92 ? 15.734 9.609 0.79 1 97.88 92 ASP B N 1
ATOM 2165 C CA . ASP B 1 92 ? 15.094 10.758 1.43 1 97.88 92 ASP B CA 1
ATOM 2166 C C . ASP B 1 92 ? 13.711 10.391 1.957 1 97.88 92 ASP B C 1
ATOM 2168 O O . ASP B 1 92 ? 12.75 11.141 1.772 1 97.88 92 ASP B O 1
ATOM 2172 N N . CYS B 1 93 ? 13.602 9.227 2.521 1 98.5 93 CYS B N 1
ATOM 2173 C CA . CYS B 1 93 ? 12.352 8.719 3.074 1 98.5 93 CYS B CA 1
ATOM 2174 C C . CYS B 1 93 ? 12.047 9.359 4.422 1 98.5 93 CYS B C 1
ATOM 2176 O O . CYS B 1 93 ? 12.93 9.453 5.281 1 98.5 93 CYS B O 1
ATOM 2178 N N . GLY B 1 94 ? 10.828 9.75 4.59 1 97.62 94 GLY B N 1
ATOM 2179 C CA . GLY B 1 94 ? 10.438 10.32 5.867 1 97.62 94 GLY B CA 1
ATOM 2180 C C . GLY B 1 94 ? 10.711 9.398 7.043 1 97.62 94 GLY B C 1
ATOM 2181 O O . GLY B 1 94 ? 10.961 9.859 8.156 1 97.62 94 GLY B O 1
ATOM 2182 N N . MET B 1 95 ? 10.734 8.109 6.848 1 98.56 95 MET B N 1
ATOM 2183 C CA . MET B 1 95 ? 10.93 7.109 7.898 1 98.56 95 MET B CA 1
ATOM 2184 C C . MET B 1 95 ? 12.336 7.207 8.477 1 98.56 95 MET B C 1
ATOM 2186 O O . MET B 1 95 ? 12.609 6.637 9.539 1 98.56 95 MET B O 1
ATOM 2190 N N . GLU B 1 96 ? 13.18 7.887 7.801 1 97.69 96 GLU B N 1
ATOM 2191 C CA . GLU B 1 96 ? 14.555 8.039 8.266 1 97.69 96 GLU B CA 1
ATOM 2192 C C . GLU B 1 96 ? 14.688 9.234 9.211 1 97.69 96 GLU B C 1
ATOM 2194 O O . GLU B 1 96 ? 15.75 9.453 9.797 1 97.69 96 GLU B O 1
ATOM 2199 N N . THR B 1 97 ? 13.625 10.008 9.43 1 97.62 97 THR B N 1
ATOM 2200 C CA . THR B 1 97 ? 13.75 11.297 10.109 1 97.62 97 THR B CA 1
ATOM 2201 C C . THR B 1 97 ? 13.336 11.18 11.57 1 97.62 97 THR B C 1
ATOM 2203 O O . THR B 1 97 ? 13.359 12.164 12.312 1 97.62 97 THR B O 1
ATOM 2206 N N . PHE B 1 98 ? 12.953 10.047 12.016 1 98.19 98 PHE B N 1
ATOM 2207 C CA . PHE B 1 98 ? 12.516 9.891 13.398 1 98.19 98 PHE B CA 1
ATOM 2208 C C . PHE B 1 98 ? 12.805 8.484 13.906 1 98.19 98 PHE B C 1
ATOM 2210 O O . PHE B 1 98 ? 13.164 7.602 13.125 1 98.19 98 PHE B O 1
ATOM 2217 N N . THR B 1 99 ? 12.766 8.266 15.156 1 98.19 99 THR B N 1
ATOM 2218 C CA . THR B 1 99 ? 12.852 6.977 15.844 1 98.19 99 THR B CA 1
ATOM 2219 C C . THR B 1 99 ? 11.531 6.652 16.547 1 98.19 99 THR B C 1
ATOM 2221 O O . THR B 1 99 ? 10.625 7.488 16.594 1 98.19 99 THR B O 1
ATOM 2224 N N . ASN B 1 100 ? 11.438 5.406 17.031 1 98.56 100 ASN B N 1
ATOM 2225 C CA . ASN B 1 100 ? 10.25 5.043 17.797 1 98.56 100 ASN B CA 1
ATOM 2226 C C . ASN B 1 100 ? 10.047 5.98 18.984 1 98.56 100 ASN B C 1
ATOM 2228 O O . ASN B 1 100 ? 8.93 6.422 19.25 1 98.56 100 ASN B O 1
ATOM 2232 N N . GLU B 1 101 ? 11.164 6.32 19.641 1 98.12 101 GLU B N 1
ATOM 2233 C CA . GLU B 1 101 ? 11.086 7.188 20.812 1 98.12 101 GLU B CA 1
ATOM 2234 C C . GLU B 1 101 ? 10.578 8.578 20.453 1 98.12 101 GLU B C 1
ATOM 2236 O O . GLU B 1 101 ? 9.734 9.141 21.141 1 98.12 101 GLU B O 1
ATOM 2241 N N . ILE B 1 102 ? 11.078 9.117 19.391 1 98 102 ILE B N 1
ATOM 2242 C CA . ILE B 1 102 ? 10.672 10.445 18.938 1 98 102 ILE B CA 1
ATOM 2243 C C . ILE B 1 102 ? 9.172 10.445 18.625 1 98 102 ILE B C 1
ATOM 2245 O O . ILE B 1 102 ? 8.438 11.32 19.078 1 98 102 ILE B O 1
ATOM 2249 N N . MET B 1 103 ? 8.672 9.461 17.906 1 98.38 103 MET B N 1
ATOM 2250 C CA . MET B 1 103 ? 7.258 9.375 17.547 1 98.38 103 MET B CA 1
ATOM 2251 C C . MET B 1 103 ? 6.387 9.203 18.781 1 98.38 103 MET B C 1
ATOM 2253 O O . MET B 1 103 ? 5.336 9.836 18.906 1 98.38 103 MET B O 1
ATOM 2257 N N . ASN B 1 104 ? 6.848 8.312 19.672 1 98.12 104 ASN B N 1
ATOM 2258 C CA . ASN B 1 104 ? 6.121 8.094 20.906 1 98.12 104 ASN B CA 1
ATOM 2259 C C . ASN B 1 104 ? 5.945 9.391 21.688 1 98.12 104 ASN B C 1
ATOM 2261 O O . ASN B 1 104 ? 4.844 9.695 22.156 1 98.12 104 ASN B O 1
ATOM 2265 N N . ASP B 1 105 ? 7 10.133 21.797 1 97.06 105 ASP B N 1
ATOM 2266 C CA . ASP B 1 105 ? 6.973 11.375 22.562 1 97.06 105 ASP B CA 1
ATOM 2267 C C . ASP B 1 105 ? 6.066 12.414 21.891 1 97.06 105 ASP B C 1
ATOM 2269 O O . ASP B 1 105 ? 5.309 13.109 22.562 1 97.06 105 ASP B O 1
ATOM 2273 N N . LEU B 1 106 ? 6.195 12.508 20.594 1 97.81 106 LEU B N 1
ATOM 2274 C CA . LEU B 1 106 ? 5.359 13.453 19.859 1 97.81 106 LEU B CA 1
ATOM 2275 C C . LEU B 1 106 ? 3.879 13.133 20.062 1 97.81 106 LEU B C 1
ATOM 2277 O O . LEU B 1 106 ? 3.09 14.023 20.391 1 97.81 106 LEU B O 1
ATOM 2281 N N . LEU B 1 107 ? 3.52 11.852 19.891 1 97.88 107 LEU B N 1
ATOM 2282 C CA . LEU B 1 107 ? 2.121 11.445 19.984 1 97.8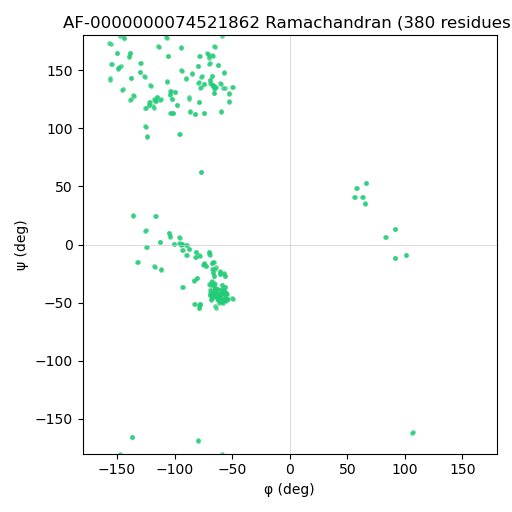8 107 LEU B CA 1
ATOM 2283 C C . LEU B 1 107 ? 1.616 11.594 21.422 1 97.88 107 LEU B C 1
ATOM 2285 O O . LEU B 1 107 ? 0.444 11.906 21.641 1 97.88 107 LEU B O 1
ATOM 2289 N N . ALA B 1 108 ? 2.477 11.344 22.391 1 96.75 108 ALA B N 1
ATOM 2290 C CA . ALA B 1 108 ? 2.09 11.484 23.781 1 96.75 108 ALA B CA 1
ATOM 2291 C C . ALA B 1 108 ? 1.797 12.938 24.125 1 96.75 108 ALA B C 1
ATOM 2293 O O . ALA B 1 108 ? 0.932 13.227 24.969 1 96.75 108 ALA B O 1
ATOM 2294 N N . SER B 1 109 ? 2.498 13.844 23.5 1 96.62 109 SER B N 1
ATOM 2295 C CA . SER B 1 109 ? 2.35 15.273 23.766 1 96.62 109 SER B CA 1
ATOM 2296 C C . SER B 1 109 ? 1.109 15.836 23.094 1 96.62 109 SER B C 1
ATOM 2298 O O . SER B 1 109 ? 0.311 16.531 23.719 1 96.62 109 SER B O 1
ATOM 2300 N N . SER B 1 110 ? 0.976 15.578 21.828 1 97 110 SER B N 1
ATOM 2301 C CA . SER B 1 110 ? -0.145 16.062 21.031 1 97 110 SER B CA 1
ATOM 2302 C C . SER B 1 110 ? -0.375 15.172 19.812 1 97 110 SER B C 1
ATOM 2304 O O . SER B 1 110 ? 0.581 14.734 19.172 1 97 110 SER B O 1
ATOM 2306 N N . LEU B 1 111 ? -1.647 14.984 19.469 1 97.06 111 LEU B N 1
ATOM 2307 C CA . LEU B 1 111 ? -1.965 14.219 18.266 1 97.06 111 LEU B CA 1
ATOM 2308 C C . LEU B 1 111 ? -1.869 15.094 17.016 1 97.06 111 LEU B C 1
ATOM 2310 O O . LEU B 1 111 ? -1.886 14.586 15.898 1 97.06 111 LEU B O 1
ATOM 2314 N N . LYS B 1 112 ? -1.744 16.391 17.172 1 96.12 112 LYS B N 1
ATOM 2315 C CA . LYS B 1 112 ? -1.697 17.312 16.047 1 96.12 112 LYS B CA 1
ATOM 2316 C C . LYS B 1 112 ? -0.388 17.172 15.273 1 96.12 112 LYS B C 1
ATOM 2318 O O . LYS B 1 112 ? 0.597 16.641 15.797 1 96.12 112 LYS B O 1
ATOM 2323 N N . THR B 1 113 ? -0.41 17.625 14.125 1 96.81 113 THR B N 1
ATOM 2324 C CA . THR B 1 113 ? 0.747 17.547 13.242 1 96.81 113 THR B CA 1
ATOM 2325 C C . THR B 1 113 ? 1.967 18.203 13.883 1 96.81 113 THR B C 1
ATOM 2327 O O . THR B 1 113 ? 1.866 19.297 14.445 1 96.81 113 THR B O 1
ATOM 2330 N N . ALA B 1 114 ? 3.035 17.484 13.758 1 96.94 114 ALA B N 1
ATOM 2331 C CA . ALA B 1 114 ? 4.316 18 14.234 1 96.94 114 ALA B CA 1
ATOM 2332 C C . ALA B 1 114 ? 5.086 18.688 13.102 1 96.94 114 ALA B C 1
ATOM 2334 O O . ALA B 1 114 ? 4.699 18.594 11.938 1 96.94 114 ALA B O 1
ATOM 2335 N N . THR B 1 115 ? 6.137 19.359 13.469 1 95.06 115 THR B N 1
ATOM 2336 C CA . THR B 1 115 ? 7.023 20 12.508 1 95.06 115 THR B CA 1
ATOM 2337 C C . THR B 1 115 ? 8.477 19.625 12.773 1 95.06 115 THR B C 1
ATOM 2339 O O . THR B 1 115 ? 8.812 19.172 13.867 1 95.06 115 THR B O 1
ATOM 2342 N N . ILE B 1 116 ? 9.242 19.734 11.742 1 93.94 116 ILE B N 1
ATOM 2343 C CA . ILE B 1 116 ? 10.656 19.406 11.891 1 93.94 116 ILE B CA 1
ATOM 2344 C C . ILE B 1 116 ? 11.508 20.625 11.523 1 93.94 116 ILE B C 1
ATOM 2346 O O . ILE B 1 116 ? 11.188 21.359 10.586 1 93.94 116 ILE B O 1
ATOM 2350 N N . ASP B 1 117 ? 12.531 20.938 12.25 1 92.69 117 ASP B N 1
ATOM 2351 C CA . ASP B 1 117 ? 13.539 21.938 11.938 1 92.69 117 ASP B CA 1
ATOM 2352 C C . ASP B 1 117 ? 14.945 21.438 12.258 1 92.69 117 ASP B C 1
ATOM 2354 O O . ASP B 1 117 ? 15.172 20.219 12.328 1 92.69 117 ASP B O 1
ATOM 2358 N N . ALA B 1 118 ? 15.891 22.297 12.297 1 92.88 118 ALA B N 1
ATOM 2359 C CA . ALA B 1 118 ? 17.297 21.922 12.492 1 92.88 118 ALA B CA 1
ATOM 2360 C C . ALA B 1 118 ? 17.484 21.219 13.828 1 92.88 118 ALA B C 1
ATOM 2362 O O . ALA B 1 118 ? 18.438 20.453 14.008 1 92.88 118 ALA B O 1
ATOM 2363 N N . ASN B 1 119 ? 16.609 21.453 14.711 1 92.12 119 ASN B N 1
ATOM 2364 C CA . ASN B 1 119 ? 16.703 20.875 16.047 1 92.12 119 ASN B CA 1
ATOM 2365 C C . ASN B 1 119 ? 15.906 19.578 16.141 1 92.12 119 ASN B C 1
ATOM 2367 O O . ASN B 1 119 ? 15.875 18.938 17.188 1 92.12 119 ASN B O 1
ATOM 2371 N N . GLY B 1 120 ? 15.25 19.188 15.023 1 93.94 120 GLY B N 1
ATOM 2372 C CA . GLY B 1 120 ? 14.5 17.938 15 1 93.94 120 GLY B CA 1
ATOM 2373 C C . GLY B 1 120 ? 13 18.156 15.008 1 93.94 120 GLY B C 1
ATOM 2374 O O . GLY B 1 120 ? 12.508 19.203 14.578 1 93.94 120 GLY B O 1
ATOM 2375 N N . TRP B 1 121 ? 12.305 17.062 15.383 1 95.69 121 TRP B N 1
ATOM 2376 C CA . TRP B 1 121 ? 10.852 17.094 15.406 1 95.69 121 TRP B CA 1
ATOM 2377 C C . TRP B 1 121 ? 10.336 17.781 16.672 1 95.69 121 TRP B C 1
ATOM 2379 O O . TRP B 1 121 ? 10.883 17.578 17.75 1 95.69 121 TRP B O 1
ATOM 2389 N N . HIS B 1 122 ? 9.328 18.578 16.5 1 93.38 122 HIS B N 1
ATOM 2390 C CA . HIS B 1 122 ? 8.672 19.172 17.656 1 93.38 122 HIS B CA 1
ATOM 2391 C C . HIS B 1 122 ? 7.176 19.359 17.406 1 93.38 122 HIS B C 1
ATOM 2393 O O . HIS B 1 122 ? 6.742 19.469 16.25 1 93.38 122 HIS B O 1
ATOM 2399 N N . ASP B 1 123 ? 6.426 19.359 18.469 1 92.25 123 ASP B N 1
ATOM 2400 C CA . ASP B 1 123 ? 4.988 19.594 18.375 1 92.25 123 ASP B CA 1
ATOM 2401 C C . ASP B 1 123 ? 4.676 21.062 18.156 1 92.25 123 ASP B C 1
ATOM 2403 O O . ASP B 1 123 ? 5.43 21.938 18.594 1 92.25 123 ASP B O 1
ATOM 2407 N N . CYS B 1 124 ? 3.654 21.281 17.391 1 81.38 124 CYS B N 1
ATOM 2408 C CA . CYS B 1 124 ? 3.26 22.656 17.078 1 81.38 124 CYS B CA 1
ATOM 2409 C C . CYS B 1 124 ? 2.451 23.266 18.219 1 81.38 124 CYS B C 1
ATOM 2411 O O . CYS B 1 124 ? 2.391 24.484 18.359 1 81.38 124 CYS B O 1
ATOM 2413 N N . CYS B 1 125 ? 1.805 22.438 18.875 1 81.69 125 CYS B N 1
ATOM 2414 C CA . CYS B 1 125 ? 0.867 22.938 19.875 1 81.69 125 CYS B CA 1
ATOM 2415 C C . CYS B 1 125 ? 0.596 21.891 20.938 1 81.69 125 CYS B C 1
ATOM 2417 O O . CYS B 1 125 ? 1.074 20.75 20.828 1 81.69 125 CYS B O 1
ATOM 2419 N N . GLU B 1 126 ? -0.193 22.516 21.953 1 82.44 126 GLU B N 1
ATOM 2420 C CA . GLU B 1 126 ? -0.463 21.625 23.078 1 82.44 126 GLU B CA 1
ATOM 2421 C C . GLU B 1 126 ? -1.577 20.641 22.766 1 82.44 126 GLU B C 1
ATOM 2423 O O . GLU B 1 126 ? -2.404 20.891 21.891 1 82.44 126 GLU B O 1
ATOM 2428 N N . GLY B 1 127 ? -1.714 19.531 23.516 1 80.31 127 GLY B N 1
ATOM 2429 C CA . GLY B 1 127 ? -2.5 18.312 23.359 1 80.31 127 GLY B CA 1
ATOM 2430 C C . GLY B 1 127 ? -3.992 18.578 23.266 1 80.31 127 GLY B C 1
ATOM 2431 O O . GLY B 1 127 ? -4.414 19.703 23 1 80.31 127 GLY B O 1
ATOM 2432 N N . PRO B 1 128 ? -4.633 17.594 23.125 1 91.5 128 PRO B N 1
ATOM 2433 C CA . PRO B 1 128 ? -4.355 16.359 23.859 1 91.5 128 PRO B CA 1
ATOM 2434 C C . PRO B 1 128 ? -3.459 15.398 23.062 1 91.5 128 PRO B C 1
ATOM 2436 O O . PRO B 1 128 ? -3.459 15.422 21.828 1 91.5 128 PRO B O 1
ATOM 2439 N N . GLY B 1 129 ? -2.604 14.547 23.875 1 95.69 129 GLY B N 1
ATOM 2440 C CA . GLY B 1 129 ? -1.817 13.445 23.344 1 95.69 129 GLY B CA 1
ATOM 2441 C C . GLY B 1 129 ? -2.365 12.086 23.719 1 95.69 129 GLY B C 1
ATOM 2442 O O . GLY B 1 129 ? -3.457 11.984 24.281 1 95.69 129 GLY B O 1
ATOM 2443 N N . CYS B 1 130 ? -1.725 11.062 23.25 1 97.19 130 CYS B N 1
ATOM 2444 C CA . CYS B 1 130 ? -2.088 9.68 23.531 1 97.19 130 CYS B CA 1
ATOM 2445 C C . CYS B 1 130 ? -0.849 8.797 23.641 1 97.19 130 CYS B C 1
ATOM 2447 O O . CYS B 1 130 ? 0.049 8.883 22.797 1 97.19 130 CYS B O 1
ATOM 2449 N N . THR B 1 131 ? -0.74 7.934 24.656 1 97.75 131 THR B N 1
ATOM 2450 C CA . THR B 1 131 ? 0.46 7.145 24.906 1 97.75 131 THR B CA 1
ATOM 2451 C C . THR B 1 131 ? 0.388 5.805 24.172 1 97.75 131 THR B C 1
ATOM 2453 O O . THR B 1 131 ? 1.332 5.012 24.234 1 97.75 131 THR B O 1
ATOM 2456 N N . GLU B 1 132 ? -0.687 5.539 23.453 1 98.06 132 GLU B N 1
ATOM 2457 C CA . GLU B 1 132 ? -0.848 4.27 22.75 1 98.06 132 GLU B CA 1
ATOM 2458 C C . GLU B 1 132 ? 0.259 4.066 21.719 1 98.06 132 GLU B C 1
ATOM 2460 O O . GLU B 1 132 ? 0.578 2.93 21.359 1 98.06 132 GLU B O 1
ATOM 2465 N N . GLY B 1 133 ? 0.847 5.137 21.219 1 97.88 133 GLY B N 1
ATOM 2466 C CA . GLY B 1 133 ? 1.949 5.047 20.281 1 97.88 133 GLY B CA 1
ATOM 2467 C C . GLY B 1 133 ? 3.125 4.246 20.812 1 97.88 133 GLY B C 1
ATOM 2468 O O . GLY B 1 133 ? 3.904 3.689 20.031 1 97.88 133 GLY B O 1
ATOM 2469 N N . LYS B 1 134 ? 3.254 4.191 22.109 1 98.06 134 LYS B N 1
ATOM 2470 C CA . LYS B 1 134 ? 4.371 3.488 22.734 1 98.06 134 LYS B CA 1
ATOM 2471 C C . LYS B 1 134 ? 4.27 1.984 22.5 1 98.06 134 LYS B C 1
ATOM 2473 O O . LYS B 1 134 ? 5.25 1.256 22.688 1 98.06 134 LYS B O 1
ATOM 2478 N N . TYR B 1 135 ? 3.139 1.515 22.109 1 97.88 135 TYR B N 1
ATOM 2479 C CA . TYR B 1 135 ? 2.916 0.084 21.938 1 97.88 135 TYR B CA 1
ATOM 2480 C C . TYR B 1 135 ? 2.896 -0.286 20.453 1 97.88 135 TYR B C 1
ATOM 2482 O O . TYR B 1 135 ? 2.465 -1.381 20.094 1 97.88 135 TYR B O 1
ATOM 2490 N N . ILE B 1 136 ? 3.262 0.609 19.594 1 98.25 136 ILE B N 1
ATOM 2491 C CA . ILE B 1 136 ? 3.354 0.404 18.156 1 98.25 136 ILE B CA 1
ATOM 2492 C C . ILE B 1 136 ? 4.816 0.45 17.719 1 98.25 136 ILE B C 1
ATOM 2494 O O . ILE B 1 136 ? 5.559 1.354 18.109 1 98.25 136 ILE B O 1
ATOM 2498 N N . ASN B 1 137 ? 5.289 -0.617 17.031 1 98.69 137 ASN B N 1
ATOM 2499 C CA . ASN B 1 137 ? 6.547 -0.49 16.297 1 98.69 137 ASN B CA 1
ATOM 2500 C C . ASN B 1 137 ? 6.371 0.329 15.023 1 98.69 137 ASN B C 1
ATOM 2502 O O . ASN B 1 137 ? 5.723 -0.12 14.078 1 98.69 137 ASN B O 1
ATOM 2506 N N . TRP B 1 138 ? 6.961 1.447 14.984 1 98.81 138 TRP B N 1
ATOM 2507 C CA . TRP B 1 138 ? 6.75 2.383 13.883 1 98.81 138 TRP B CA 1
ATOM 2508 C C . TRP B 1 138 ? 7.609 2.012 12.68 1 98.81 138 TRP B C 1
ATOM 2510 O O . TRP B 1 138 ? 7.508 2.637 11.625 1 98.81 138 TRP B O 1
ATOM 2520 N N . LEU B 1 139 ? 8.477 1.031 12.82 1 98.81 139 LEU B N 1
ATOM 2521 C CA . LEU B 1 139 ? 9.281 0.449 11.75 1 98.81 139 LEU B CA 1
ATOM 2522 C C . LEU B 1 139 ? 10.141 1.513 11.078 1 98.81 139 LEU B C 1
ATOM 2524 O O . LEU B 1 139 ? 10.141 1.632 9.852 1 98.81 139 LEU B O 1
ATOM 2528 N N . THR B 1 140 ? 10.82 2.297 11.883 1 98.81 140 THR B N 1
ATOM 2529 C CA . THR B 1 140 ? 11.656 3.395 11.406 1 98.81 140 THR B CA 1
ATOM 2530 C C . THR B 1 140 ? 12.859 2.861 10.633 1 98.81 140 THR B C 1
ATOM 2532 O O . THR B 1 140 ? 13.148 1.662 10.672 1 98.81 140 THR B O 1
ATOM 2535 N N . ILE B 1 141 ? 13.484 3.713 9.875 1 98.75 141 ILE B N 1
ATOM 2536 C CA . ILE B 1 141 ? 14.609 3.328 9.031 1 98.75 141 ILE B CA 1
ATOM 2537 C C . ILE B 1 141 ? 15.859 4.102 9.453 1 98.75 141 ILE B C 1
ATOM 2539 O O . ILE B 1 141 ? 15.875 5.336 9.406 1 98.75 141 ILE B O 1
ATOM 2543 N N . ALA B 1 142 ? 16.859 3.395 9.867 1 97.88 142 ALA B N 1
ATOM 2544 C CA . ALA B 1 142 ? 18.125 4.012 10.258 1 97.88 142 ALA B CA 1
ATOM 2545 C C . ALA B 1 142 ? 19.109 4.035 9.086 1 97.88 142 ALA B C 1
ATOM 2547 O O . ALA B 1 142 ? 19.938 4.949 8.977 1 97.88 142 ALA B O 1
ATOM 2548 N N . ASN B 1 143 ? 19.078 3 8.289 1 98 143 ASN B N 1
ATOM 2549 C CA . ASN B 1 143 ? 19.906 2.822 7.094 1 98 143 ASN B CA 1
ATOM 2550 C C . ASN B 1 143 ? 19.094 2.225 5.945 1 98 143 ASN B C 1
ATOM 2552 O O . ASN B 1 143 ? 18.516 1.141 6.082 1 98 143 ASN B O 1
ATOM 2556 N N . GLN B 1 144 ? 19.141 2.928 4.93 1 97.25 144 GLN B N 1
ATOM 2557 C CA . GLN B 1 144 ? 18.234 2.598 3.826 1 97.25 144 GLN B CA 1
ATOM 2558 C C . GLN B 1 144 ? 18.578 1.229 3.24 1 97.25 144 GLN B C 1
ATOM 2560 O O . GLN B 1 144 ? 17.688 0.37 3.119 1 97.25 144 GLN B O 1
ATOM 2565 N N . GLN B 1 145 ? 19.812 0.994 2.857 1 98.38 145 GLN B N 1
ATOM 2566 C CA . GLN B 1 145 ? 20.219 -0.285 2.285 1 98.38 145 GLN B CA 1
ATOM 2567 C C . GLN B 1 145 ? 19.953 -1.433 3.256 1 98.38 145 GLN B C 1
ATOM 2569 O O . GLN B 1 145 ? 19.469 -2.492 2.854 1 98.38 145 GLN B O 1
ATOM 2574 N N . GLN B 1 146 ? 20.266 -1.197 4.48 1 98.69 146 GLN B N 1
ATOM 2575 C CA . GLN B 1 146 ? 20.062 -2.223 5.5 1 98.69 146 GLN B CA 1
ATOM 2576 C C . GLN B 1 146 ? 18.578 -2.531 5.672 1 98.69 146 GLN B C 1
ATOM 2578 O O . GLN B 1 146 ? 18.203 -3.674 5.945 1 98.69 146 GLN B O 1
ATOM 2583 N N . SER B 1 147 ? 17.734 -1.503 5.582 1 98.81 147 SER B N 1
ATOM 2584 C CA . SER B 1 147 ? 16.312 -1.729 5.738 1 98.81 147 SER B CA 1
ATOM 2585 C C . SER B 1 147 ? 15.758 -2.6 4.613 1 98.81 147 SER B C 1
ATOM 2587 O O . SER B 1 147 ? 14.883 -3.439 4.844 1 98.81 147 SER B O 1
ATOM 2589 N N . VAL B 1 148 ? 16.25 -2.389 3.357 1 98.9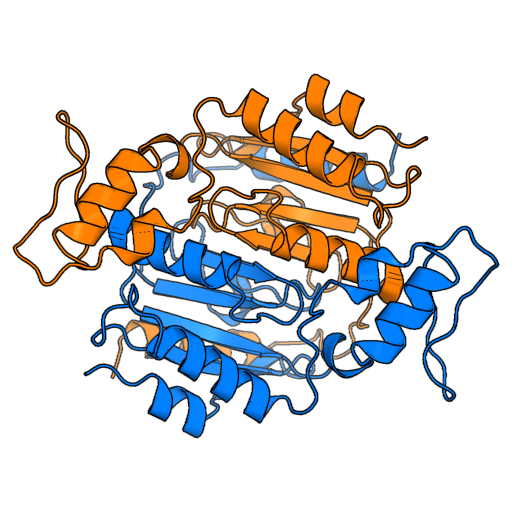4 148 VAL B N 1
ATOM 2590 C CA . VAL B 1 148 ? 15.836 -3.244 2.25 1 98.94 148 VAL B CA 1
ATOM 2591 C C . VAL B 1 148 ? 16.266 -4.684 2.525 1 98.94 148 VAL B C 1
ATOM 2593 O O . VAL B 1 148 ? 15.477 -5.617 2.334 1 98.94 148 VAL B O 1
ATOM 2596 N N . LEU B 1 149 ? 17.516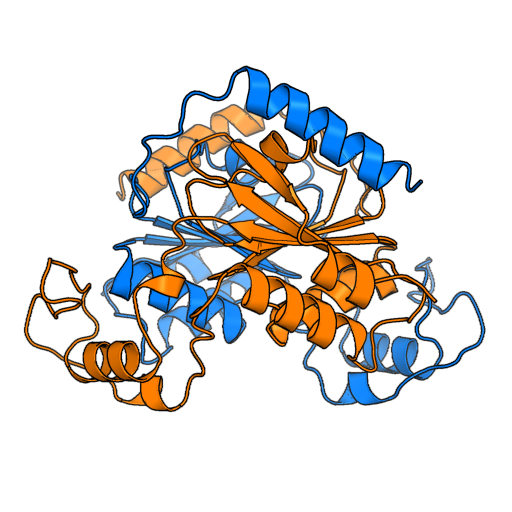 -4.871 2.941 1 98.94 149 LEU B N 1
ATOM 2597 C CA . LEU B 1 149 ? 18.016 -6.203 3.26 1 98.94 149 LEU B CA 1
ATOM 2598 C C . LEU B 1 149 ? 17.172 -6.852 4.359 1 98.94 149 LEU B C 1
ATOM 2600 O O . LEU B 1 149 ? 16.797 -8.023 4.254 1 98.94 149 LEU B O 1
ATOM 2604 N N . GLU B 1 150 ? 16.891 -6.125 5.41 1 98.88 150 GLU B N 1
ATOM 2605 C CA . GLU B 1 150 ? 16.078 -6.617 6.512 1 98.88 150 GLU B CA 1
ATOM 2606 C C . GLU B 1 150 ? 14.703 -7.082 6.02 1 98.88 150 GLU B C 1
ATOM 2608 O O . GLU B 1 150 ? 14.234 -8.156 6.402 1 98.88 150 GLU B O 1
ATOM 2613 N N . ASP B 1 151 ? 14.07 -6.281 5.223 1 98.94 151 ASP B N 1
ATOM 2614 C CA . ASP B 1 151 ? 12.719 -6.582 4.77 1 98.94 151 ASP B CA 1
ATOM 2615 C C . ASP B 1 151 ? 12.703 -7.777 3.816 1 98.94 151 ASP B C 1
ATOM 2617 O O . ASP B 1 151 ? 11.844 -8.656 3.92 1 98.94 151 ASP B O 1
ATOM 2621 N N . VAL B 1 152 ? 13.68 -7.816 2.852 1 98.94 152 VAL B N 1
ATOM 2622 C CA . VAL B 1 152 ? 13.781 -8.961 1.957 1 98.94 152 VAL B CA 1
ATOM 2623 C C . VAL B 1 152 ? 14.031 -10.234 2.77 1 98.94 152 VAL B C 1
ATOM 2625 O O . VAL B 1 152 ? 13.414 -11.266 2.518 1 98.94 152 VAL B O 1
ATOM 2628 N N . THR B 1 153 ? 14.914 -10.188 3.752 1 98.94 153 THR B N 1
ATOM 2629 C CA . THR B 1 153 ? 15.234 -11.328 4.598 1 98.94 153 THR B CA 1
ATOM 2630 C C . THR B 1 153 ? 14.016 -11.781 5.395 1 98.94 153 THR B C 1
ATOM 2632 O O . THR B 1 153 ? 13.75 -12.977 5.508 1 98.94 153 THR B O 1
ATOM 2635 N N . ARG B 1 154 ? 13.305 -10.812 5.918 1 98.88 154 ARG B N 1
ATOM 2636 C CA . ARG B 1 154 ? 12.109 -11.141 6.684 1 98.88 154 ARG B CA 1
ATOM 2637 C C . ARG B 1 154 ? 11.078 -11.859 5.816 1 98.88 154 ARG B C 1
ATOM 2639 O O . ARG B 1 154 ? 10.484 -12.844 6.246 1 98.88 154 ARG B O 1
ATOM 2646 N N . ILE B 1 155 ? 10.844 -11.336 4.625 1 98.94 155 ILE B N 1
ATOM 2647 C CA . ILE B 1 155 ? 9.914 -11.984 3.711 1 98.94 155 ILE B CA 1
ATOM 2648 C C . ILE B 1 155 ? 10.398 -13.391 3.387 1 98.94 155 ILE B C 1
ATOM 2650 O O . ILE B 1 155 ? 9.641 -14.359 3.496 1 98.94 155 ILE B O 1
ATOM 2654 N N . ARG B 1 156 ? 11.664 -13.508 3.041 1 98.75 156 ARG B N 1
ATOM 2655 C CA . ARG B 1 156 ? 12.25 -14.789 2.639 1 98.75 156 ARG B CA 1
ATOM 2656 C C . ARG B 1 156 ? 12.117 -15.82 3.75 1 98.75 156 ARG B C 1
ATOM 2658 O O . ARG B 1 156 ? 11.883 -17 3.48 1 98.75 156 ARG B O 1
ATOM 2665 N N . ARG B 1 157 ? 12.203 -15.461 4.957 1 98.19 157 ARG B N 1
ATOM 2666 C CA . ARG B 1 157 ? 12.242 -16.375 6.09 1 98.19 157 ARG B CA 1
ATOM 2667 C C . ARG B 1 157 ? 10.844 -16.688 6.598 1 98.19 157 ARG B C 1
ATOM 2669 O O . ARG B 1 157 ? 10.664 -17.531 7.473 1 98.19 157 ARG B O 1
ATOM 2676 N N . HIS B 1 158 ? 9.875 -16 6.113 1 98.38 158 HIS B N 1
ATOM 2677 C CA . HIS B 1 158 ? 8.508 -16.234 6.57 1 98.38 158 HIS B CA 1
ATOM 2678 C C . HIS B 1 158 ? 8.031 -17.625 6.188 1 98.38 158 HIS B C 1
ATOM 2680 O O . HIS B 1 158 ? 8.203 -18.062 5.043 1 98.38 158 HIS B O 1
ATOM 2686 N N . PRO B 1 159 ? 7.395 -18.344 7.066 1 98.06 159 PRO B N 1
ATOM 2687 C CA . PRO B 1 159 ? 7.066 -19.75 6.832 1 98.06 159 PRO B CA 1
ATOM 2688 C C . PRO B 1 159 ? 6.051 -19.953 5.707 1 98.06 159 PRO B C 1
ATOM 2690 O O . PRO B 1 159 ? 5.977 -21.031 5.109 1 98.06 159 PRO B O 1
ATOM 2693 N N . LEU B 1 160 ? 5.305 -18.922 5.391 1 98.44 160 LEU B N 1
ATOM 2694 C CA . LEU B 1 160 ? 4.254 -19.047 4.387 1 98.44 160 LEU B CA 1
ATOM 2695 C C . LEU B 1 160 ? 4.754 -18.594 3.02 1 98.44 160 LEU B C 1
ATOM 2697 O O . LEU B 1 160 ? 3.984 -18.547 2.057 1 98.44 160 LEU B O 1
ATOM 2701 N N . VAL B 1 161 ? 5.996 -18.188 2.902 1 98.25 161 VAL B N 1
ATOM 2702 C CA . VAL B 1 161 ? 6.562 -17.734 1.637 1 98.25 161 VAL B CA 1
ATOM 2703 C C . VAL B 1 161 ? 7.41 -18.844 1.021 1 98.25 161 VAL B C 1
ATOM 2705 O O . VAL B 1 161 ? 8.461 -19.203 1.561 1 98.25 161 VAL B O 1
ATOM 2708 N N . PRO B 1 162 ? 6.949 -19.375 -0.108 1 96.31 162 PRO B N 1
ATOM 2709 C CA . PRO B 1 162 ? 7.738 -20.422 -0.757 1 96.31 162 PRO B CA 1
ATOM 2710 C C . PRO B 1 162 ? 9.156 -19.969 -1.085 1 96.31 162 PRO B C 1
ATOM 2712 O O . PRO B 1 162 ? 9.367 -18.828 -1.497 1 96.31 162 PRO B O 1
ATOM 2715 N N . ALA B 1 163 ? 10.102 -20.859 -1.047 1 95.56 163 ALA B N 1
ATOM 2716 C CA . ALA B 1 163 ? 11.523 -20.578 -1.221 1 95.56 163 ALA B CA 1
ATOM 2717 C C . ALA B 1 163 ? 11.859 -20.297 -2.686 1 95.56 163 ALA B C 1
ATOM 2719 O O . ALA B 1 163 ? 12.914 -19.75 -2.996 1 95.56 163 ALA B O 1
ATOM 2720 N N . ASP B 1 164 ? 10.992 -20.656 -3.574 1 95.06 164 ASP B N 1
ATOM 2721 C CA . ASP B 1 164 ? 11.312 -20.562 -4.996 1 95.06 164 ASP B CA 1
ATOM 2722 C C . ASP B 1 164 ? 10.836 -19.219 -5.574 1 95.06 164 ASP B C 1
ATOM 2724 O O . ASP B 1 164 ? 10.938 -19 -6.781 1 95.06 164 ASP B O 1
ATOM 2728 N N . ILE B 1 165 ? 10.242 -18.344 -4.797 1 97.44 165 ILE B N 1
ATOM 2729 C CA . ILE B 1 165 ? 9.883 -17 -5.258 1 97.44 165 ILE B CA 1
ATOM 2730 C C . ILE B 1 165 ? 11.094 -16.078 -5.164 1 97.44 165 ILE B C 1
ATOM 2732 O O . ILE B 1 165 ? 11.586 -15.805 -4.07 1 97.44 165 ILE B O 1
ATOM 2736 N N . PRO B 1 166 ? 11.633 -15.641 -6.289 1 98.69 166 PRO B N 1
ATOM 2737 C CA . PRO B 1 166 ? 12.695 -14.641 -6.195 1 98.69 166 PRO B CA 1
ATOM 2738 C C . PRO B 1 166 ? 12.195 -13.297 -5.664 1 98.69 166 PRO B C 1
ATOM 2740 O O . PRO B 1 166 ? 11.094 -12.859 -6.008 1 98.69 166 PRO B O 1
ATOM 2743 N N . ILE B 1 167 ? 12.938 -12.703 -4.809 1 98.88 167 ILE B N 1
ATOM 2744 C CA . ILE B 1 167 ? 12.648 -11.398 -4.227 1 98.88 167 ILE B CA 1
ATOM 2745 C C . ILE B 1 167 ? 13.812 -10.445 -4.508 1 98.88 167 ILE B C 1
ATOM 2747 O O . ILE B 1 167 ? 14.945 -10.695 -4.086 1 98.88 167 ILE B O 1
ATOM 2751 N N . TYR B 1 168 ? 13.531 -9.328 -5.207 1 98.88 168 TYR B N 1
ATOM 2752 C CA . TYR B 1 168 ? 14.562 -8.367 -5.594 1 98.88 168 TYR B CA 1
ATOM 2753 C C . TYR B 1 168 ? 14.508 -7.129 -4.707 1 98.88 168 TYR B C 1
ATOM 2755 O O . TYR B 1 168 ? 13.43 -6.605 -4.418 1 98.88 168 TYR B O 1
ATOM 2763 N N . GLY B 1 169 ? 15.648 -6.711 -4.211 1 98.94 169 GLY B N 1
ATOM 2764 C CA . GLY B 1 169 ? 15.75 -5.523 -3.377 1 98.94 169 GLY B CA 1
ATOM 2765 C C . GLY B 1 169 ? 16.297 -4.316 -4.117 1 98.94 169 GLY B C 1
ATOM 2766 O O . GLY B 1 169 ? 17.375 -4.387 -4.719 1 98.94 169 GLY B O 1
ATOM 2767 N N . TYR B 1 170 ? 15.594 -3.201 -4.105 1 98.94 170 TYR B N 1
ATOM 2768 C CA . TYR B 1 170 ? 16 -1.987 -4.801 1 98.94 170 TYR B CA 1
ATOM 2769 C C . TYR B 1 170 ? 15.719 -0.751 -3.955 1 98.94 170 TYR B C 1
ATOM 2771 O O . TYR B 1 170 ? 14.969 -0.819 -2.979 1 98.94 170 TYR B O 1
ATOM 2779 N N . ILE B 1 171 ? 16.359 0.321 -4.316 1 98.94 171 ILE B N 1
ATOM 2780 C CA . ILE B 1 171 ? 16.078 1.659 -3.809 1 98.94 171 ILE B CA 1
ATOM 2781 C C . ILE B 1 171 ? 15.734 2.588 -4.973 1 98.94 171 ILE B C 1
ATOM 2783 O O . ILE B 1 171 ? 16.484 2.682 -5.945 1 98.94 171 ILE B O 1
ATOM 2787 N N . TYR B 1 172 ? 14.562 3.184 -4.902 1 98.94 172 TYR B N 1
ATOM 2788 C CA . TYR B 1 172 ? 14.188 4.25 -5.82 1 98.94 172 TYR B CA 1
ATOM 2789 C C . TYR B 1 172 ? 14.82 5.574 -5.406 1 98.94 172 TYR B C 1
ATOM 2791 O O . TYR B 1 172 ? 14.625 6.039 -4.281 1 98.94 172 TYR B O 1
ATOM 2799 N N . ASP B 1 173 ? 15.578 6.188 -6.254 1 98.81 173 ASP B N 1
ATOM 2800 C CA . ASP B 1 173 ? 16.156 7.5 -5.988 1 98.81 173 ASP B CA 1
ATOM 2801 C C . ASP B 1 173 ? 15.203 8.617 -6.391 1 98.81 173 ASP B C 1
ATOM 2803 O O . ASP B 1 173 ? 15 8.875 -7.578 1 98.81 173 ASP B O 1
ATOM 2807 N N . VAL B 1 174 ? 14.711 9.391 -5.426 1 98.62 174 VAL B N 1
ATOM 2808 C CA . VAL B 1 174 ? 13.656 10.359 -5.68 1 98.62 174 VAL B CA 1
ATOM 2809 C C . VAL B 1 174 ? 14.211 11.539 -6.473 1 98.62 174 VAL B C 1
ATOM 2811 O O . VAL B 1 174 ? 13.453 12.32 -7.059 1 98.62 174 VAL B O 1
ATOM 2814 N N . ARG B 1 175 ? 15.484 11.75 -6.512 1 98.38 175 ARG B N 1
ATOM 2815 C CA . ARG B 1 175 ? 16.094 12.875 -7.227 1 98.38 175 ARG B CA 1
ATOM 2816 C C . ARG B 1 175 ? 16.25 12.547 -8.711 1 98.38 175 ARG B C 1
ATOM 2818 O O . ARG B 1 175 ? 16.109 13.438 -9.562 1 98.38 175 ARG B O 1
ATOM 2825 N N . THR B 1 176 ? 16.453 11.258 -9.078 1 98.62 176 THR B N 1
ATOM 2826 C CA . THR B 1 176 ? 16.797 10.922 -10.453 1 98.62 176 THR B CA 1
ATOM 2827 C C . THR B 1 176 ? 15.719 10.039 -11.078 1 98.62 176 THR B C 1
ATOM 2829 O O . THR B 1 176 ? 15.688 9.859 -12.297 1 98.62 176 THR B O 1
ATOM 2832 N N . GLY B 1 177 ? 14.898 9.414 -10.258 1 98.75 177 GLY B N 1
ATOM 2833 C CA . GLY B 1 177 ? 13.891 8.492 -10.75 1 98.75 177 GLY B CA 1
ATOM 2834 C C . GLY B 1 177 ? 14.43 7.098 -11 1 98.75 177 GLY B C 1
ATOM 2835 O O . GLY B 1 177 ? 13.688 6.215 -11.445 1 98.75 177 GLY B O 1
ATOM 2836 N N . ARG B 1 178 ? 15.672 6.812 -10.641 1 98.81 178 ARG B N 1
ATOM 2837 C CA . ARG B 1 178 ? 16.328 5.547 -10.969 1 98.81 178 ARG B CA 1
ATOM 2838 C C . ARG B 1 178 ? 16.094 4.512 -9.875 1 98.81 178 ARG B C 1
ATOM 2840 O O . ARG B 1 178 ? 16.094 4.844 -8.688 1 98.81 178 ARG B O 1
ATOM 2847 N N . LEU B 1 179 ? 15.922 3.283 -10.305 1 98.88 179 LEU B N 1
ATOM 2848 C CA . LEU B 1 179 ? 16 2.141 -9.406 1 98.88 179 LEU B CA 1
ATOM 2849 C C . LEU B 1 179 ? 17.438 1.648 -9.281 1 98.88 179 LEU B C 1
ATOM 2851 O O . LEU B 1 179 ? 18.094 1.368 -10.289 1 98.88 179 LEU B O 1
ATOM 2855 N N . VAL B 1 180 ? 17.891 1.577 -8.031 1 98.88 180 VAL B N 1
ATOM 2856 C CA . VAL B 1 180 ? 19.25 1.118 -7.742 1 98.88 180 VAL B CA 1
ATOM 2857 C C . VAL B 1 180 ? 19.188 -0.175 -6.934 1 98.88 180 VAL B C 1
ATOM 2859 O O . VAL B 1 180 ? 18.609 -0.209 -5.844 1 98.88 180 VAL B O 1
ATOM 2862 N N . GLU B 1 181 ? 19.797 -1.168 -7.441 1 98.81 181 GLU B N 1
ATOM 2863 C CA . GLU B 1 181 ? 19.75 -2.471 -6.785 1 98.81 181 GLU B CA 1
ATOM 2864 C C . GLU B 1 181 ? 20.531 -2.453 -5.469 1 98.81 181 GLU B C 1
ATOM 2866 O O . GLU B 1 181 ? 21.578 -1.817 -5.367 1 98.81 181 GLU B O 1
ATOM 2871 N N . VAL B 1 182 ? 20 -3.064 -4.488 1 98.88 182 VAL B N 1
ATOM 2872 C CA . VAL B 1 182 ? 20.734 -3.447 -3.287 1 98.88 182 VAL B CA 1
ATOM 2873 C C . VAL B 1 182 ? 21.203 -4.895 -3.408 1 98.88 182 VAL B C 1
ATOM 2875 O O . VAL B 1 182 ? 20.484 -5.82 -3.023 1 98.88 182 VAL B O 1
ATOM 2878 N N . PRO B 1 183 ? 22.406 -5.113 -3.85 1 98.75 183 PRO B N 1
ATOM 2879 C CA . PRO B 1 183 ? 22.844 -6.461 -4.211 1 98.75 183 PRO B CA 1
ATOM 2880 C C . PRO B 1 183 ? 22.703 -7.457 -3.062 1 98.75 183 PRO B C 1
ATOM 2882 O O . PRO B 1 183 ? 22.312 -8.602 -3.281 1 98.75 183 PRO B O 1
ATOM 2885 N N . GLU B 1 184 ? 23.031 -7.066 -1.856 1 98.75 184 GLU B N 1
ATOM 2886 C CA . GLU B 1 184 ? 22.938 -7.965 -0.711 1 98.75 184 GLU B CA 1
ATOM 2887 C C . GLU B 1 184 ? 21.5 -8.398 -0.463 1 98.75 184 GLU B C 1
ATOM 2889 O O . GLU B 1 184 ? 21.25 -9.539 -0.064 1 98.75 184 GLU B O 1
ATOM 2894 N N . ALA B 1 185 ? 20.578 -7.512 -0.636 1 98.88 185 ALA B N 1
ATOM 2895 C CA . ALA B 1 185 ? 19.172 -7.844 -0.469 1 98.88 185 ALA B CA 1
ATOM 2896 C C . ALA B 1 185 ? 18.703 -8.805 -1.56 1 98.88 185 ALA B C 1
ATOM 2898 O O . ALA B 1 185 ? 17.984 -9.773 -1.277 1 98.88 185 ALA B O 1
ATOM 2899 N N . THR B 1 186 ? 19.094 -8.484 -2.828 1 98.62 186 THR B N 1
ATOM 2900 C CA . THR B 1 186 ? 18.734 -9.375 -3.928 1 98.62 186 THR B CA 1
ATOM 2901 C C . THR B 1 186 ? 19.344 -10.758 -3.711 1 98.62 186 THR B C 1
ATOM 2903 O O . THR B 1 186 ? 18.688 -11.773 -3.988 1 98.62 186 THR B O 1
ATOM 2906 N N . ALA B 1 187 ? 20.531 -10.82 -3.223 1 98.62 187 ALA B N 1
ATOM 2907 C CA . ALA B 1 187 ? 21.172 -12.102 -2.91 1 98.62 187 ALA B CA 1
ATOM 2908 C C . ALA B 1 187 ? 20.391 -12.852 -1.831 1 98.62 187 ALA B C 1
ATOM 2910 O O . ALA B 1 187 ? 20.188 -14.062 -1.929 1 98.62 187 ALA B O 1
ATOM 2911 N N . ALA B 1 188 ? 19.938 -12.164 -0.806 1 98.56 188 ALA B N 1
ATOM 2912 C CA . ALA B 1 188 ? 19.172 -12.758 0.288 1 98.56 188 ALA B CA 1
ATOM 2913 C C . ALA B 1 188 ? 17.828 -13.273 -0.199 1 98.56 188 ALA B C 1
ATOM 2915 O O . ALA B 1 188 ? 17.25 -14.195 0.383 1 98.56 188 ALA B O 1
ATOM 2916 N N . GLY B 1 189 ? 17.312 -12.656 -1.28 1 98.5 189 GLY B N 1
ATOM 2917 C CA . GLY B 1 189 ? 16 -12.992 -1.803 1 98.5 189 GLY B CA 1
ATOM 2918 C C . GLY B 1 189 ? 16.047 -14 -2.938 1 98.5 189 GLY B C 1
ATOM 2919 O O . GLY B 1 189 ? 15.031 -14.305 -3.553 1 98.5 189 GLY B O 1
ATOM 2920 N N . ARG B 1 190 ? 17.188 -14.523 -3.229 1 97.38 190 ARG B N 1
ATOM 2921 C CA . ARG B 1 190 ? 17.359 -15.445 -4.352 1 97.38 190 ARG B CA 1
ATOM 2922 C C . ARG B 1 190 ? 16.484 -16.688 -4.18 1 97.38 190 ARG B C 1
ATOM 2924 O O . ARG B 1 190 ? 16.391 -17.234 -3.082 1 97.38 190 ARG B O 1
ATOM 2931 N N . ALA B 1 191 ? 15.906 -17.062 -5.312 1 94.62 191 ALA B N 1
ATOM 2932 C CA . ALA B 1 191 ? 15.07 -18.266 -5.297 1 94.62 191 ALA B CA 1
ATOM 2933 C C . ALA B 1 191 ? 15.914 -19.516 -5.059 1 94.62 191 ALA B C 1
ATOM 2935 O O . ALA B 1 191 ? 17.031 -19.625 -5.57 1 94.62 191 ALA B O 1
ATOM 2936 N N . ALA B 1 192 ? 15.297 -20.438 -4.348 1 87 192 ALA B N 1
ATOM 2937 C CA . ALA B 1 192 ? 15.953 -21.719 -4.148 1 87 192 ALA B CA 1
ATOM 2938 C C . ALA B 1 192 ? 15.695 -22.656 -5.332 1 87 192 ALA B C 1
ATOM 2940 O O . ALA B 1 192 ? 14.672 -22.547 -6.004 1 87 192 ALA B O 1
#